Protein 8CHX (pdb70)

Solvent-accessible surface area: 19238 Å² total; per-residue (Å²): 68,55,184,41,34,66,75,20,0,7,115,24,0,55,107,20,118,0,3,21,6,45,3,43,24,39,14,27,17,79,126,16,72,28,100,68,30,4,48,7,91,1,14,0,1,20,86,39,35,0,52,5,44,18,70,60,83,70,95,24,14,23,1,2,47,27,106,13,0,24,62,32,27,33,185,97,84,61,0,16,15,42,125,12,167,87,5,45,111,84,4,33,20,5,2,0,0,56,47,112,41,65,36,0,117,66,14,109,11,74,19,155,52,58,51,0,25,0,48,23,106,50,170,123,40,161,68,12,82,1,31,0,31,0,21,125,175,2,38,3,62,9,2,56,22,6,74,150,100,30,54,45,22,32,15,81,15,45,175,52,116,62,113,96,13,102,56,72,53,1,80,36,157,61,58,214,73,18,125,83,55,80,100,101,166,89,51,56,66,36,0,6,114,27,1,58,101,18,119,0,4,24,8,57,5,15,26,10,12,13,13,61,148,32,135,47,91,55,54,6,15,7,88,2,18,0,1,22,89,38,38,0,47,4,55,19,91,52,83,83,106,21,16,29,2,1,48,35,103,17,0,25,55,45,16,44,176,91,102,43,0,14,16,42,111,15,145,51,4,68,129,93,7,34,21,6,2,0,0,54,43,115,36,68,42,0,109,57,7,120,8,99,59,129,47,51,49,0,30,0,50,23,83,49,167,133,26,132,67,10,96,6,29,0,25,0,21,130,176,4,48,2,78,7,0,44,19,12,76,108,101,35,56,40,21,23,11,61,15,43,144,47,115,63,111,97,11,101,58,71,57,1,77,36,159,68,54,199,68,33,128,77,59,68,89,96,172

Foldseek 3Di:
DQVCFLALVLQLLVLFQWKKFKKKKFKADLVGDTDFIWIDMKTEGAQQWIWTATDPPAGWIWTDLQAWIWTAHVVLLAIEIEGSVCVVVVPVVNVSRHRHSVVLVQFDWGDDAQKIKTAGPDPPDPFGIKIWGAHSSNRTAWIWGADPSGIIIIMGTHPMDRHHDDSVVRPDDRDPPGHYHYPHD/DQLQLLQQLLQLFQWKKWKKKKFKADLVRHTPDIFIGIKTEGAQLWIWTATDPDQGWIWTALQAWTWIGGVVQQEIEIAGSVCVCVPDVPNVSRHRHSVVLVQFDWDDDAQKIKTAGPDPPDQAFIKIWGAHSSNRTAKIKGAGPSGIMMIMGTDPMDRHHDDSVVRPDDRDPRGYYHYPHD

B-factor: mean 26.8, std 10.86, range [9.49, 78.48]

Nearest PDB structures (foldseek):
  8chx-assembly1_B  TM=1.006E+00  e=3.433E-41  Vibrio cholerae
  2zpd-assembly1_A  TM=9.110E-01  e=4.469E-23  Escherichia coli K-12
  7z6x-assembly1_A  TM=9.194E-01  e=4.039E-22  Escherichia coli K-12
  3ksn-assembly1_A  TM=9.260E-01  e=9.630E-22  Escherichia coli K-12
  7arm-assembly1_A  TM=8.636E-01  e=1.130E-18  Escherichia coli K-12

Structure (mmCIF, N/CA/C/O backbone):
data_8CHX
#
_entry.id   8CHX
#
_cell.length_a   46.485
_cell.length_b   91.394
_cell.length_c   48.459
_cell.angle_alpha   90.000
_cell.angle_beta   90.040
_cell.angle_gamma   90.000
#
_symmetry.space_group_name_H-M   'P 1 21 1'
#
loop_
_entity.id
_entity.type
_entity.pdbx_description
1 polymer 'Outer-membrane lipoprotein carrier protein'
2 non-polymer 'ZINC ION'
3 water water
#
loop_
_atom_site.group_PDB
_atom_site.id
_atom_site.type_symbol
_atom_site.label_atom_id
_atom_site.label_alt_id
_atom_site.label_comp_id
_atom_site.label_asym_id
_atom_site.label_entity_id
_atom_site.label_seq_id
_atom_site.pdbx_PDB_ins_code
_atom_site.Cartn_x
_atom_site.Cartn_y
_atom_site.Cartn_z
_atom_site.occupancy
_atom_site.B_iso_or_equiv
_atom_site.auth_seq_id
_atom_site.auth_comp_id
_atom_site.auth_asym_id
_atom_site.auth_atom_id
_atom_site.pdbx_PDB_model_num
ATOM 1 N N . GLY A 1 25 ? -0.46700 -1.05200 17.02600 1.000 41.21000 -2 GLY A N 1
ATOM 2 C CA . GLY A 1 25 ? 0.49300 -1.39200 15.98900 1.000 32.03000 -2 GLY A CA 1
ATOM 3 C C . GLY A 1 25 ? 1.69100 -0.47400 16.02200 1.000 27.32000 -2 GLY A C 1
ATOM 4 O O . GLY A 1 25 ? 2.76200 -0.85700 16.48900 1.000 28.72000 -2 GLY A O 1
ATOM 5 N N . ALA A 1 26 ? 1.49700 0.76100 15.55200 1.000 25.59000 -1 ALA A N 1
ATOM 6 C CA . ALA A 1 26 ? 2.59800 1.70500 15.41600 1.000 28.08000 -1 ALA A CA 1
ATOM 7 C C . ALA A 1 26 ? 3.10800 2.23800 16.75200 1.000 29.40000 -1 ALA A C 1
ATOM 8 O O . ALA A 1 26 ? 4.17300 2.86500 16.77700 1.000 28.42000 -1 ALA A O 1
ATOM 10 N N . MET A 1 27 ? 2.37200 2.03000 17.84800 1.000 23.81000 0 MET A N 1
ATOM 11 C CA . MET A 1 27 ? 2.83000 2.44100 19.17100 1.000 30.37000 0 MET A CA 1
ATOM 12 C C . MET A 1 27 ? 3.78900 1.44400 19.80300 1.000 29.31000 0 MET A C 1
ATOM 13 O O . MET A 1 27 ? 4.31100 1.71300 20.88800 1.000 27.63000 0 MET A O 1
ATOM 18 N N . ALA A 1 28 ? 4.02700 0.30500 19.16200 1.000 25.63000 17 ALA A N 1
ATOM 19 C CA . ALA A 1 28 ? 5.00500 -0.67500 19.63300 1.000 24.29000 17 ALA A CA 1
ATOM 20 C C . ALA A 1 28 ? 5.71300 -1.23800 18.41500 1.000 21.10000 17 ALA A C 1
ATOM 21 O O . ALA A 1 28 ? 5.50100 -2.39500 18.03100 1.000 23.32000 17 ALA A O 1
ATOM 23 N N . PRO A 1 29 ? 6.54700 -0.42200 17.75400 1.000 19.10000 18 PRO A N 1
ATOM 24 C CA . PRO A 1 29 ? 7.08300 -0.84600 16.44600 1.000 21.32000 18 PRO A CA 1
ATOM 25 C C . PRO A 1 29 ? 7.92900 -2.10700 16.50700 1.000 19.50000 18 PRO A C 1
ATOM 26 O O . PRO A 1 29 ? 7.73300 -3.01300 15.68800 1.000 20.12000 18 PRO A O 1
ATOM 30 N N . LYS A 1 30 ? 8.86800 -2.20200 17.45000 1.000 18.98000 19 LYS A N 1
ATOM 31 C CA . LYS A 1 30 ? 9.73600 -3.37700 17.46100 1.000 22.79000 19 LYS A CA 1
ATOM 32 C C . LYS A 1 30 ? 8.95800 -4.62500 17.84500 1.000 19.69000 19 LYS A C 1
ATOM 33 O O . LYS A 1 30 ? 9.21100 -5.70500 17.30100 1.000 17.49000 19 LYS A O 1
ATOM 39 N N . ASP A 1 31 ? 8.01300 -4.50200 18.78900 1.000 19.32000 20 ASP A N 1
ATOM 40 C CA . ASP A 1 31 ? 7.19600 -5.65000 19.17300 1.000 18.49000 20 ASP A CA 1
ATOM 41 C C . ASP A 1 31 ? 6.34400 -6.12800 18.00800 1.000 20.12000 20 ASP A C 1
ATOM 42 O O . ASP A 1 31 ? 6.24600 -7.33100 17.75200 1.000 22.36000 20 ASP A O 1
ATOM 47 N N . THR A 1 32 ? 5.72600 -5.19400 17.28500 1.000 17.54000 21 THR A N 1
ATOM 48 C CA . THR A 1 32 ? 4.93300 -5.56600 16.12300 1.000 16.04000 21 THR A CA 1
ATOM 49 C C . THR A 1 32 ? 5.80300 -6.17000 15.02400 1.000 17.29000 21 THR A C 1
ATOM 50 O O . THR A 1 32 ? 5.43000 -7.18100 14.41800 1.000 22.37000 21 THR A O 1
ATOM 54 N N . LEU A 1 33 ? 6.95500 -5.55800 14.73800 1.000 15.60000 22 LEU A N 1
ATOM 55 C CA . LEU A 1 33 ? 7.83500 -6.12400 13.70900 1.000 15.55000 22 LEU A CA 1
ATOM 56 C C . LEU A 1 33 ? 8.29400 -7.52000 14.10600 1.000 20.01000 22 LEU A C 1
ATOM 57 O O . LEU A 1 33 ? 8.33000 -8.43500 13.27500 1.000 18.43000 22 LEU A O 1
ATOM 62 N N . SER A 1 34 ? 8.61700 -7.70300 15.38400 1.000 17.76000 23 SER A N 1
ATOM 63 C CA . SER A 1 34 ? 9.02800 -9.01100 15.88100 1.000 20.56000 23 SER A CA 1
ATOM 64 C C . SER A 1 34 ? 7.88900 -10.01900 15.80800 1.000 23.67000 23 SER A C 1
ATOM 65 O O . SER A 1 34 ? 8.08900 -11.16100 15.37300 1.000 22.26000 23 SER A O 1
ATOM 68 N N . GLU A 1 35 ? 6.68500 -9.61800 16.24400 1.000 20.67000 24 GLU A N 1
ATOM 69 C CA . GLU A 1 35 ? 5.55500 -10.54300 16.25300 1.000 21.02000 24 GLU A CA 1
ATOM 70 C C . GLU A 1 35 ? 5.19600 -11.00700 14.84300 1.000 25.89000 24 GLU A C 1
ATOM 71 O O . GLU A 1 35 ? 4.80100 -12.16600 14.63400 1.000 20.30000 24 GLU A O 1
ATOM 77 N N . ARG A 1 36 ? 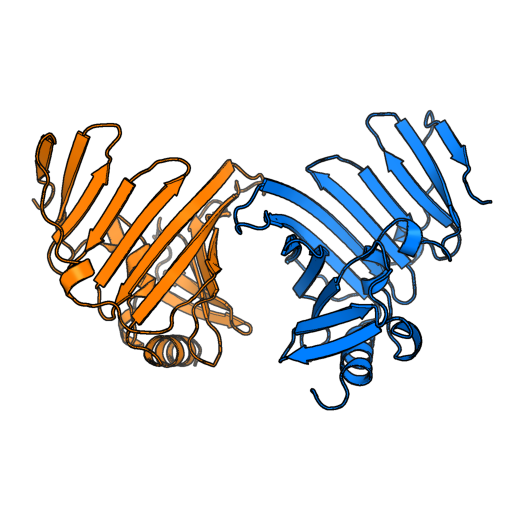5.34400 -10.12300 13.86100 1.000 21.94000 25 ARG A N 1
ATOM 78 C CA . ARG A 1 36 ? 5.00900 -10.48100 12.48700 1.000 23.87000 25 ARG A CA 1
ATOM 79 C C . ARG A 1 36 ? 6.04200 -11.44000 11.90400 1.000 23.11000 25 ARG A C 1
ATOM 80 O O . ARG A 1 36 ? 5.68400 -12.39200 11.19500 1.000 17.74000 25 ARG A O 1
ATOM 88 N N . LEU A 1 37 ? 7.32700 -11.22100 12.21000 1.000 19.02000 26 LEU A N 1
ATOM 89 C CA . LEU A 1 37 ? 8.35600 -12.13900 11.72700 1.000 17.68000 26 LEU A CA 1
ATOM 90 C C . LEU A 1 37 ? 8.21200 -13.51200 12.36900 1.000 20.42000 26 LEU A C 1
ATOM 91 O O . LEU A 1 37 ? 8.45700 -14.53200 11.71400 1.000 24.81000 26 LEU A O 1
ATOM 96 N N . ALA A 1 38 ? 7.76600 -13.55100 13.62500 1.000 23.61000 27 ALA A N 1
ATOM 97 C CA . ALA A 1 38 ? 7.54800 -14.79000 14.35300 1.000 24.46000 27 ALA A CA 1
ATOM 98 C C . ALA A 1 38 ? 6.33100 -15.56400 13.86800 1.000 28.85000 27 ALA A C 1
ATOM 99 O O . ALA A 1 38 ? 6.14000 -16.70600 14.30100 1.000 27.27000 27 ALA A O 1
ATOM 101 N N . MET A 1 39 ? 5.50200 -14.98900 12.99500 1.000 21.57000 28 MET A N 1
ATOM 102 C CA . MET A 1 39 ? 4.28700 -15.69800 12.60800 1.000 21.64000 28 MET A CA 1
ATOM 103 C C . MET A 1 39 ? 4.58200 -16.95900 11.80000 1.000 25.73000 28 MET A C 1
ATOM 104 O O . MET A 1 39 ? 3.80900 -17.92400 11.86500 1.000 28.83000 28 MET A O 1
ATOM 109 N N . SER A 1 40 ? 5.67500 -16.98100 11.04300 1.000 21.64000 29 SER A N 1
ATOM 110 C CA . SER A 1 40 ? 6.09000 -18.17500 10.31500 1.000 18.26000 29 SER A CA 1
ATOM 111 C C . SER A 1 40 ? 7.53700 -18.47200 10.68600 1.000 19.04000 29 SER A C 1
ATOM 112 O O . SER A 1 40 ? 8.34600 -17.55100 10.84000 1.000 22.81000 29 SER A O 1
ATOM 115 N N . GLU A 1 41 ? 7.86500 -19.75800 10.83900 1.000 12.05000 30 GLU A N 1
ATOM 116 C CA . GLU A 1 41 ? 9.23700 -20.13000 11.13800 1.000 14.37000 30 GLU A CA 1
ATOM 117 C C . GLU A 1 41 ? 10.15400 -19.98800 9.91900 1.000 12.26000 30 GLU A C 1
ATOM 118 O O . GLU A 1 41 ? 11.37200 -20.11700 10.06300 1.000 17.12000 30 GLU A O 1
ATOM 124 N N . GLY A 1 42 ? 9.61200 -19.70300 8.74700 1.000 14.08000 31 GLY A N 1
ATOM 125 C CA . GLY A 1 42 ? 10.45800 -19.41900 7.59700 1.000 17.49000 31 GLY A CA 1
ATOM 126 C C . GLY A 1 42 ? 9.63900 -19.25000 6.33000 1.000 15.52000 31 GLY A C 1
ATOM 127 O O . GLY A 1 42 ? 8.40500 -19.24700 6.35700 1.000 14.43000 31 GLY A O 1
ATOM 128 N N . PHE A 1 43 ? 10.35400 -19.08500 5.21600 1.000 12.40000 32 PHE A N 1
ATOM 129 C CA . PHE A 1 43 ? 9.71100 -18.98800 3.91500 1.000 15.19000 32 PHE A CA 1
ATOM 130 C C . PHE A 1 43 ? 10.77000 -19.18000 2.83200 1.000 18.28000 32 PHE A C 1
ATOM 131 O O . PHE A 1 43 ? 11.97400 -19.19600 3.10400 1.000 12.18000 32 PHE A O 1
ATOM 139 N N . SER A 1 44 ? 10.28300 -19.36200 1.60100 1.000 17.02000 33 SER A N 1
ATOM 140 C CA . SER A 1 44 ? 11.07100 -19.44400 0.37500 1.000 18.68000 33 SER A CA 1
ATOM 141 C C . SER A 1 44 ? 10.38600 -18.56800 -0.65600 1.000 21.08000 33 SER A C 1
ATOM 142 O O . SER A 1 44 ? 9.15800 -18.45300 -0.65900 1.000 19.56000 33 SER A O 1
ATOM 145 N N . ALA A 1 45 ? 11.17100 -17.95300 -1.53800 1.000 17.12000 34 ALA A N 1
ATOM 146 C CA . ALA A 1 45 ? 10.56700 -17.02500 -2.48700 1.000 15.81000 34 ALA A CA 1
ATOM 147 C C . ALA A 1 45 ? 11.57900 -16.70600 -3.57300 1.000 18.07000 34 ALA A C 1
ATOM 148 O O . ALA A 1 45 ? 12.78500 -16.89500 -3.39700 1.000 20.72000 34 ALA A O 1
ATOM 150 N N . THR A 1 46 ? 11.06800 -16.24200 -4.70300 1.000 18.65000 35 THR A N 1
ATOM 151 C CA . THR A 1 46 ? 11.91100 -15.56600 -5.67000 1.000 17.25000 35 THR A CA 1
ATOM 152 C C . THR A 1 46 ? 12.00700 -14.08900 -5.29300 1.000 17.12000 35 THR A C 1
ATOM 153 O O . THR A 1 46 ? 11.16200 -13.55500 -4.56300 1.000 15.50000 35 THR A O 1
ATOM 157 N N . PHE A 1 47 ? 13.07300 -13.43900 -5.74800 1.000 12.37000 36 PHE A N 1
ATOM 158 C CA . PHE A 1 47 ? 13.22300 -12.01300 -5.46100 1.000 16.66000 36 PHE A CA 1
ATOM 159 C C . PHE A 1 47 ? 13.71300 -11.28500 -6.69400 1.000 15.42000 36 PHE A C 1
ATOM 160 O O . PHE A 1 47 ? 14.46100 -11.83600 -7.51200 1.000 17.02000 36 PHE A O 1
ATOM 168 N N . ASN A 1 48 ? 13.30200 -10.02200 -6.82000 1.000 14.47000 37 ASN A N 1
ATOM 169 C CA . ASN A 1 48 ? 13.85300 -9.15100 -7.84700 1.000 19.34000 37 ASN A CA 1
ATOM 170 C C . ASN A 1 48 ? 14.38200 -7.90600 -7.16100 1.000 21.77000 37 ASN A C 1
ATOM 171 O O . ASN A 1 48 ? 13.80600 -7.44700 -6.16500 1.000 15.17000 37 ASN A O 1
ATOM 176 N N . GLN A 1 49 ? 15.48200 -7.37600 -7.69300 1.000 11.79000 38 GLN A N 1
ATOM 177 C CA . GLN A 1 49 ? 16.18300 -6.24200 -7.11600 1.000 17.21000 38 GLN A CA 1
ATOM 178 C C . GLN A 1 49 ? 16.20200 -5.08200 -8.09700 1.000 18.51000 38 GLN A C 1
ATOM 179 O O . GLN A 1 49 ? 16.43400 -5.26300 -9.29800 1.000 20.35000 38 GLN A O 1
ATOM 185 N N . GLN A 1 50 ? 15.97400 -3.88800 -7.57300 1.000 16.68000 39 GLN A N 1
ATOM 186 C CA . GLN A 1 50 ? 16.22500 -2.65200 -8.29400 1.000 15.52000 39 GLN A CA 1
ATOM 187 C C . GLN A 1 50 ? 17.05500 -1.76200 -7.39700 1.000 16.46000 39 GLN A C 1
ATOM 188 O O . GLN A 1 50 ? 16.70200 -1.56200 -6.22800 1.000 17.19000 39 GLN A O 1
ATOM 194 N N . VAL A 1 51 ? 18.13400 -1.21100 -7.93700 1.000 14.90000 40 VAL A N 1
ATOM 195 C CA . VAL A 1 51 ? 18.86500 -0.13000 -7.27400 1.000 17.79000 40 VAL A CA 1
ATOM 196 C C . VAL A 1 51 ? 18.46000 1.19500 -7.90900 1.000 19.71000 40 VAL A C 1
ATOM 197 O O . VAL A 1 51 ? 18.50700 1.34100 -9.13400 1.000 13.27000 40 VAL A O 1
ATOM 201 N N . LEU A 1 52 ? 18.04100 2.14800 -7.07500 1.000 17.11000 41 LEU A N 1
ATOM 202 C CA . LEU A 1 52 ? 17.66700 3.48800 -7.51300 1.000 17.49000 41 LEU A CA 1
ATOM 203 C C . LEU A 1 52 ? 18.76100 4.46800 -7.12800 1.000 22.44000 41 LEU A C 1
ATOM 204 O O . LEU A 1 52 ? 19.22000 4.46100 -5.98300 1.000 20.59000 41 LEU A O 1
ATOM 209 N N . SER A 1 53 ? 19.14800 5.32800 -8.06800 1.000 19.25000 42 SER A N 1
ATOM 210 C CA . SER A 1 53 ? 20.09400 6.40900 -7.82000 1.000 22.00000 42 SER A CA 1
ATOM 211 C C . SER A 1 53 ? 19.51200 7.43200 -6.84500 1.000 20.94000 42 SER A C 1
ATOM 212 O O . SER A 1 53 ? 18.30100 7.43300 -6.60200 1.000 19.05000 42 SER A O 1
ATOM 215 N N . PRO A 1 54 ? 20.32400 8.34000 -6.29800 1.000 22.26000 43 PRO A N 1
ATOM 216 C CA . PRO A 1 54 ? 19.75300 9.43200 -5.48800 1.000 31.49000 43 PRO A CA 1
ATOM 217 C C . PRO A 1 54 ? 18.74100 10.29100 -6.23300 1.000 17.80000 43 PRO A C 1
ATOM 218 O O . PRO A 1 54 ? 17.92400 10.94800 -5.58600 1.000 24.67000 43 PRO A O 1
ATOM 222 N N . GLU A 1 55 ? 18.77000 10.31700 -7.56800 1.000 21.10000 44 GLU A N 1
ATOM 223 C CA . GLU A 1 55 ? 17.76600 11.04500 -8.34000 1.000 23.18000 44 GLU A CA 1
ATOM 224 C C . GLU A 1 55 ? 16.58100 10.16800 -8.73200 1.000 26.57000 44 GLU A C 1
ATOM 225 O O . GLU A 1 55 ? 15.66300 10.65000 -9.40700 1.000 24.60000 44 GLU A O 1
ATOM 231 N N . GLY A 1 56 ? 16.56400 8.90300 -8.30200 1.000 19.23000 45 GLY A N 1
ATOM 232 C CA . GLY A 1 56 ? 15.37800 8.07700 -8.37400 1.000 23.64000 45 GLY A CA 1
ATOM 233 C C . GLY A 1 56 ? 15.21700 7.23900 -9.62200 1.000 15.49000 45 GLY A C 1
ATOM 234 O O . GLY A 1 56 ? 14.11000 6.76100 -9.88400 1.000 16.69000 45 GLY A O 1
ATOM 235 N N . LYS A 1 57 ? 16.26600 7.05900 -10.41200 1.000 16.25000 46 LYS A N 1
ATOM 236 C CA . LYS A 1 57 ? 16.17300 6.26300 -11.62000 1.000 13.98000 46 LYS A CA 1
ATOM 237 C C . LYS A 1 57 ? 16.81200 4.90300 -11.36800 1.000 14.20000 46 LYS A C 1
ATOM 238 O O . LYS A 1 57 ? 17.67300 4.75900 -10.50100 1.000 16.74000 46 LYS A O 1
ATOM 244 N N . VAL A 1 58 ? 16.36700 3.90100 -12.11700 1.000 16.43000 47 VAL A N 1
ATOM 245 C CA . VAL A 1 58 ? 16.91600 2.56000 -11.95900 1.000 14.90000 47 VAL A CA 1
ATOM 246 C C . VAL A 1 58 ? 18.29600 2.50400 -12.60500 1.000 17.02000 47 VAL A C 1
ATOM 247 O O . VAL A 1 58 ? 18.45600 2.84000 -13.78300 1.000 18.79000 47 VAL A O 1
ATOM 251 N N . ILE A 1 59 ? 19.30200 2.08900 -11.83400 1.000 17.92000 48 ILE A N 1
ATOM 252 C CA . ILE A 1 59 ? 20.66500 1.96600 -12.34000 1.000 20.76000 48 ILE A CA 1
ATOM 253 C C . ILE A 1 59 ? 21.17100 0.53400 -12.34600 1.000 25.76000 48 ILE A C 1
ATOM 254 O O . ILE A 1 59 ? 22.25700 0.28500 -12.88500 1.000 20.04000 48 ILE A O 1
ATOM 259 N N . LEU A 1 60 ? 20.44200 -0.41100 -11.76000 1.000 17.87000 49 LEU A N 1
ATOM 260 C CA . LEU A 1 60 ? 20.87000 -1.80300 -11.71100 1.000 17.20000 49 LEU A CA 1
ATOM 261 C C . LEU A 1 60 ? 19.64600 -2.65500 -11.41200 1.000 15.80000 49 LEU A C 1
ATOM 262 O O . LEU A 1 60 ? 18.76100 -2.23100 -10.66800 1.000 17.11000 49 LEU A O 1
ATOM 267 N N . THR A 1 61 ? 19.59900 -3.85600 -11.99800 1.000 12.98000 50 THR A N 1
ATOM 268 C CA . THR A 1 61 ? 18.58000 -4.84600 -11.67300 1.000 13.07000 50 THR A CA 1
ATOM 269 C C . THR A 1 61 ? 19.25300 -6.17000 -11.34100 1.000 16.47000 50 THR A C 1
ATOM 270 O O . THR A 1 61 ? 20.41600 -6.40400 -11.67900 1.000 19.39000 50 THR A O 1
ATOM 274 N N . GLY A 1 62 ? 18.50100 -7.03400 -10.67100 1.000 20.10000 51 GLY A N 1
ATOM 275 C CA . GLY A 1 62 ? 18.96300 -8.36700 -10.33200 1.000 20.57000 51 GLY A CA 1
ATOM 276 C C . GLY A 1 62 ? 17.80500 -9.26900 -9.95800 1.000 17.64000 51 GLY A C 1
ATOM 277 O O . GLY A 1 62 ? 16.65600 -8.83900 -9.84100 1.000 16.30000 51 GLY A O 1
ATOM 278 N N . ASN A 1 63 ? 18.12000 -10.54900 -9.77800 1.000 13.78000 52 ASN A N 1
ATOM 279 C CA . ASN A 1 63 ? 17.10500 -11.49600 -9.35100 1.000 14.21000 52 ASN A CA 1
ATOM 280 C C . ASN A 1 63 ? 17.79600 -12.68900 -8.71700 1.000 14.62000 52 ASN A C 1
ATOM 281 O O . ASN A 1 63 ? 19.01200 -12.88100 -8.84800 1.000 15.31000 52 ASN A O 1
ATOM 286 N N . GLY A 1 64 ? 16.99900 -13.47900 -8.02300 1.000 18.78000 53 GLY A N 1
ATOM 287 C CA . GLY A 1 64 ? 17.45100 -14.75100 -7.49400 1.000 19.33000 53 GLY A CA 1
ATOM 288 C C . GLY A 1 64 ? 16.37500 -15.39800 -6.64600 1.000 15.07000 53 GLY A C 1
ATOM 289 O O . GLY A 1 64 ? 15.18100 -15.20400 -6.89000 1.000 17.90000 53 GLY A O 1
ATOM 290 N N . LYS A 1 65 ? 16.77700 -16.18600 -5.65900 1.000 17.85000 54 LYS A N 1
ATOM 291 C CA . LYS A 1 65 ? 15.81400 -16.85500 -4.79700 1.000 17.62000 54 LYS A CA 1
ATOM 292 C C . LYS A 1 65 ? 16.40600 -16.93900 -3.40300 1.000 18.36000 54 LYS A C 1
ATOM 293 O O . LYS A 1 65 ? 17.63000 -16.87700 -3.23000 1.000 15.77000 54 LYS A O 1
ATOM 299 N N . VAL A 1 66 ? 15.51900 -17.09000 -2.41300 1.000 16.32000 55 VAL A N 1
ATOM 300 C CA . VAL A 1 66 ? 15.89500 -17.09500 -1.00100 1.000 16.81000 55 VAL A CA 1
ATOM 301 C C . VAL A 1 66 ? 15.12000 -18.18900 -0.26200 1.000 18.75000 55 VAL A C 1
ATOM 302 O O . VAL A 1 66 ? 13.94900 -18.46200 -0.56400 1.000 15.44000 55 VAL A O 1
ATOM 306 N N . ASP A 1 67 ? 15.80900 -18.83800 0.67600 1.000 11.89000 56 ASP A N 1
ATOM 307 C CA . ASP A 1 67 ? 15.21800 -19.67100 1.72500 1.000 19.99000 56 ASP A CA 1
ATOM 308 C C . ASP A 1 67 ? 15.62700 -19.09900 3.07600 1.000 18.22000 56 ASP A C 1
ATOM 309 O O . ASP A 1 67 ? 16.80300 -18.79500 3.28100 1.000 16.59000 56 ASP A O 1
ATOM 314 N N . ILE A 1 68 ? 14.67400 -18.97200 4.00400 1.000 14.70000 57 ILE A N 1
ATOM 315 C CA . ILE A 1 68 ? 14.95200 -18.40900 5.32000 1.000 17.46000 57 ILE A CA 1
ATOM 316 C C . ILE A 1 68 ? 14.28100 -19.28800 6.36600 1.000 13.45000 57 ILE A C 1
ATOM 317 O O . ILE A 1 68 ? 13.12400 -19.68500 6.20200 1.000 11.34000 57 ILE A O 1
ATOM 322 N N . ALA A 1 69 ? 15.02300 -19.62300 7.41300 1.000 13.28000 58 ALA A N 1
ATOM 323 C CA . ALA A 1 69 ? 14.47200 -20.32600 8.56500 1.000 19.92000 58 ALA A CA 1
ATOM 324 C C . ALA A 1 69 ? 14.88400 -19.58800 9.83300 1.000 17.35000 58 ALA A C 1
ATOM 325 O O . ALA A 1 69 ? 16.05800 -19.26100 10.00600 1.000 22.19000 58 ALA A O 1
ATOM 327 N N . ARG A 1 70 ? 13.92700 -19.35600 10.72700 1.000 21.42000 59 ARG A N 1
ATOM 328 C CA . ARG A 1 70 ? 14.15400 -18.49700 11.87500 1.000 23.61000 59 ARG A CA 1
ATOM 329 C C . ARG A 1 70 ? 14.32400 -19.32500 13.13300 1.000 28.19000 59 ARG A C 1
ATOM 330 O O . ARG A 1 70 ? 13.49700 -20.20900 13.40900 1.000 21.40000 59 ARG A O 1
ATOM 338 N N . PRO A 1 71 ? 15.36500 -19.04800 13.93400 1.000 24.04000 60 PRO A N 1
ATOM 339 C CA . PRO A 1 71 ? 16.26500 -17.91600 13.67800 1.000 24.30000 60 PRO A CA 1
ATOM 340 C C . PRO A 1 71 ? 17.53400 -18.26500 12.88700 1.000 24.26000 60 PRO A C 1
ATOM 341 O O . PRO A 1 71 ? 17.93000 -19.42300 12.85800 1.000 26.00000 60 PRO A O 1
ATOM 345 N N . SER A 1 72 ? 18.13200 -17.26400 12.23800 1.000 22.11000 61 SER A N 1
ATOM 346 C CA . SER A 1 72 ? 19.52800 -17.19400 11.80500 1.000 21.13000 61 SER A CA 1
ATOM 347 C C . SER A 1 72 ? 19.85400 -17.92100 10.49200 1.000 21.81000 61 SER A C 1
ATOM 348 O O . SER A 1 72 ? 20.92600 -17.66800 9.92500 1.000 19.60000 61 SER A O 1
ATOM 351 N N . LEU A 1 73 ? 18.98200 -18.78100 9.97000 1.000 22.57000 62 LEU A N 1
ATOM 352 C CA . LEU A 1 73 ? 19.30300 -19.57900 8.78900 1.000 19.90000 62 LEU A CA 1
ATOM 353 C C . LEU A 1 73 ? 18.86100 -18.86500 7.51700 1.000 14.98000 62 LEU A C 1
ATOM 354 O O . LEU A 1 73 ? 17.69700 -18.48500 7.39500 1.000 18.26000 62 LEU A O 1
ATOM 359 N N . PHE A 1 74 ? 19.77900 -18.70600 6.55900 1.000 15.43000 63 PHE A N 1
ATOM 360 C CA . PHE A 1 74 ? 19.38900 -18.12300 5.28400 1.000 16.80000 63 PHE A CA 1
ATOM 361 C C . PHE A 1 74 ? 20.25400 -18.66800 4.16000 1.000 17.78000 63 PHE A C 1
ATOM 362 O O . PHE A 1 74 ? 21.40600 -19.06300 4.36200 1.000 14.06000 63 PHE A O 1
ATOM 370 N N . ARG A 1 75 ? 19.65800 -18.69300 2.97000 1.000 17.83000 64 ARG A N 1
ATOM 371 C CA . ARG A 1 75 ? 20.32800 -19.09100 1.73400 1.000 12.24000 64 ARG A CA 1
ATOM 372 C C . ARG A 1 75 ? 19.86400 -18.10800 0.66100 1.000 18.63000 64 ARG A C 1
ATOM 373 O O . ARG A 1 75 ? 18.71400 -18.16700 0.21700 1.000 20.39000 64 ARG A O 1
ATOM 381 N N . TRP A 1 76 ? 20.74800 -17.19200 0.27400 1.000 13.60000 65 TRP A N 1
ATOM 382 C CA . TRP A 1 76 ? 20.44800 -16.12200 -0.66700 1.000 13.20000 65 TRP A CA 1
ATOM 383 C C . TRP A 1 76 ? 21.19900 -16.42200 -1.96200 1.000 9.49000 65 TRP A C 1
ATOM 384 O O . TRP A 1 76 ? 22.41400 -16.25100 -2.02900 1.000 14.32000 65 TRP A O 1
ATOM 395 N N . GLU A 1 77 ? 20.48900 -16.89300 -2.97300 1.000 15.50000 66 GLU A N 1
ATOM 396 C CA . GLU A 1 77 ? 21.09900 -17.32100 -4.22500 1.000 20.40000 66 GLU A CA 1
ATOM 397 C C . GLU A 1 77 ? 20.82600 -16.24600 -5.26300 1.000 20.82000 66 GLU A C 1
ATOM 398 O O . GLU A 1 77 ? 19.66600 -15.98900 -5.59800 1.000 18.16000 66 GLU A O 1
ATOM 404 N N . THR A 1 78 ? 21.88300 -15.60400 -5.74300 1.000 15.23000 67 THR A N 1
ATOM 405 C CA . THR A 1 78 ? 21.76500 -14.49800 -6.68600 1.000 17.18000 67 THR A CA 1
ATOM 406 C C . THR A 1 78 ? 22.08000 -14.99600 -8.09200 1.000 21.79000 67 THR A C 1
ATOM 407 O O . THR A 1 78 ? 23.07400 -15.70300 -8.29300 1.000 16.31000 67 THR A O 1
ATOM 411 N N . GLU A 1 79 ? 21.22300 -14.64400 -9.05700 1.000 17.33000 68 GLU A N 1
ATOM 412 C CA . GLU A 1 79 ? 21.49100 -14.92800 -10.46700 1.000 19.91000 68 GLU A CA 1
ATOM 413 C C . GLU A 1 79 ? 22.06700 -13.73300 -11.20900 1.000 25.64000 68 GLU A C 1
ATOM 414 O O . GLU A 1 79 ? 23.01100 -13.88600 -11.98900 1.000 22.41000 68 GLU A O 1
ATOM 420 N N . THR A 1 80 ? 21.47400 -12.55700 -11.02900 1.000 17.39000 69 THR A N 1
ATOM 421 C CA . THR A 1 80 ? 21.99900 -11.30900 -11.55600 1.000 21.41000 69 THR A CA 1
ATOM 422 C C . THR A 1 80 ? 21.97600 -10.26900 -10.44700 1.000 21.42000 69 THR A C 1
ATOM 423 O O . THR A 1 80 ? 21.17300 -10.38000 -9.50500 1.000 16.82000 69 THR A O 1
ATOM 427 N N . PRO A 1 81 ? 22.85900 -9.25200 -10.51000 1.000 24.06000 70 PRO A N 1
ATOM 428 C CA . PRO A 1 81 ? 23.86900 -8.97400 -11.55100 1.000 28.36000 70 PRO A CA 1
ATOM 429 C C . PRO A 1 81 ? 25.04100 -9.95700 -11.61700 1.000 29.54000 70 PRO A C 1
ATOM 430 O O . PRO A 1 81 ? 25.53500 -10.22100 -12.71800 1.000 29.97000 70 PRO A O 1
ATOM 434 N N . ASP A 1 82 ? 25.48200 -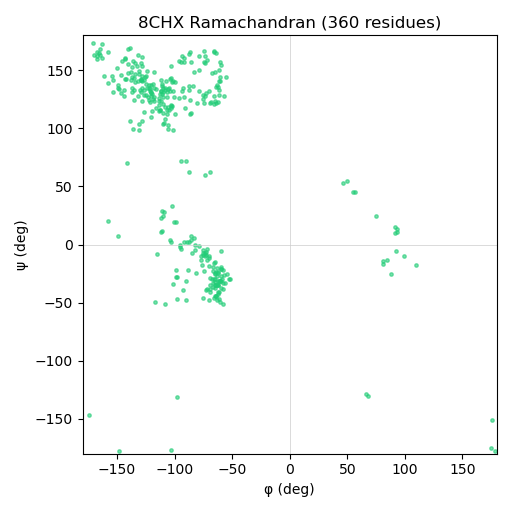10.46500 -10.46400 1.000 19.90000 71 ASP A N 1
ATOM 435 C CA . ASP A 1 82 ? 26.57700 -11.42400 -10.36800 1.000 23.74000 71 ASP A CA 1
ATOM 436 C C . ASP A 1 82 ? 26.05100 -12.71900 -9.76500 1.000 23.60000 71 ASP A C 1
ATOM 437 O O . ASP A 1 82 ? 25.51000 -12.71000 -8.65600 1.000 23.00000 71 ASP A O 1
ATOM 442 N N . GLU A 1 83 ? 26.22400 -13.82600 -10.48200 1.000 19.22000 72 GLU A N 1
ATOM 443 C CA . GLU A 1 83 ? 25.77100 -15.13200 -9.99300 1.000 20.92000 72 GLU A CA 1
ATOM 444 C C . GLU A 1 83 ? 26.63400 -15.56500 -8.81000 1.000 20.54000 72 GLU A C 1
ATOM 445 O O . GLU A 1 83 ? 27.85400 -15.69100 -8.95200 1.000 17.78000 72 GLU A O 1
ATOM 451 N N . ASN A 1 84 ? 26.01200 -15.80800 -7.64900 1.000 15.13000 73 ASN A N 1
ATOM 452 C CA . ASN A 1 84 ? 26.76800 -16.15200 -6.45200 1.000 14.23000 73 ASN A CA 1
ATOM 453 C C . ASN A 1 84 ? 25.79900 -16.61100 -5.36200 1.000 15.20000 73 ASN A C 1
ATOM 454 O O . ASN A 1 84 ? 24.59000 -16.38700 -5.44600 1.000 15.29000 73 ASN A O 1
ATOM 459 N N . LEU A 1 85 ? 26.35200 -17.28600 -4.35900 1.000 16.35000 74 LEU A N 1
ATOM 460 C CA . LEU A 1 85 ? 25.57200 -17.94300 -3.30600 1.000 13.52000 74 LEU A CA 1
ATOM 461 C C . LEU A 1 85 ? 26.07700 -17.52700 -1.93300 1.000 15.82000 74 LEU A C 1
ATOM 462 O O . LEU A 1 85 ? 27.28400 -17.50600 -1.69300 1.000 16.04000 74 LEU A O 1
ATOM 467 N N . LEU A 1 86 ? 25.13700 -17.19900 -1.04000 1.000 17.10000 75 LEU A N 1
ATOM 468 C CA . LEU A 1 86 ? 25.38000 -16.86100 0.35700 1.000 17.73000 75 LEU A CA 1
ATOM 469 C C . LEU A 1 86 ? 24.44700 -17.73500 1.17700 1.000 17.40000 75 LEU A C 1
ATOM 470 O O . LEU A 1 86 ? 23.23200 -17.71700 0.95900 1.000 16.57000 75 LEU A O 1
ATOM 475 N N . VAL A 1 87 ? 25.00100 -18.50700 2.10000 1.000 20.01000 76 VAL A N 1
ATOM 476 C CA . VAL A 1 87 ? 24.17900 -19.41900 2.88100 1.000 15.29000 76 VAL A CA 1
ATOM 477 C C . VAL A 1 87 ? 24.81400 -19.57000 4.25000 1.000 20.46000 76 VAL A C 1
ATOM 478 O O . VAL A 1 87 ? 26.03800 -19.67800 4.37200 1.000 23.88000 76 VAL A O 1
ATOM 482 N N . SER A 1 88 ? 23.97000 -19.54500 5.28200 1.000 19.73000 77 SER A N 1
ATOM 483 C CA . SER A 1 88 ? 24.41300 -19.69500 6.66000 1.000 26.25000 77 SER A CA 1
ATOM 484 C C . SER A 1 88 ? 23.62500 -20.81700 7.31300 1.000 20.24000 77 SER A C 1
ATOM 485 O O . SER A 1 88 ? 22.39700 -20.87600 7.18600 1.000 19.90000 77 SER A O 1
ATOM 488 N N . ASP A 1 89 ? 24.32500 -21.71300 8.00200 1.000 20.68000 78 ASP A N 1
ATOM 489 C CA . ASP A 1 89 ? 23.66900 -22.72900 8.82100 1.000 26.05000 78 ASP A CA 1
ATOM 490 C C . ASP A 1 89 ? 23.63300 -22.34800 10.29900 1.000 23.61000 78 ASP A C 1
ATOM 491 O O . ASP A 1 89 ? 23.46600 -23.22500 11.15200 1.000 23.68000 78 ASP A O 1
ATOM 496 N N . GLY A 1 90 ? 23.80500 -21.06900 10.61300 1.000 22.17000 79 GLY A N 1
ATOM 497 C CA . GLY A 1 90 ? 23.86800 -20.61100 11.97700 1.000 29.28000 79 GLY A CA 1
ATOM 498 C C . GLY A 1 90 ? 25.24800 -20.63500 12.60000 1.000 32.29000 79 GLY A C 1
ATOM 499 O O . GLY A 1 90 ? 25.50300 -19.86000 13.53400 1.000 32.27000 79 GLY A O 1
ATOM 500 N N . THR A 1 91 ? 26.13900 -21.50000 12.11800 1.000 29.70000 80 THR A N 1
ATOM 501 C CA . THR A 1 91 ? 27.51800 -21.59900 12.58000 1.000 33.10000 80 THR A CA 1
ATOM 502 C C . THR A 1 91 ? 28.52900 -21.07600 11.56700 1.000 33.52000 80 THR A C 1
ATOM 503 O O . THR A 1 91 ? 29.37000 -20.23400 11.90400 1.000 33.95000 80 THR A O 1
ATOM 507 N N . THR A 1 92 ? 28.46100 -21.54100 10.32000 1.0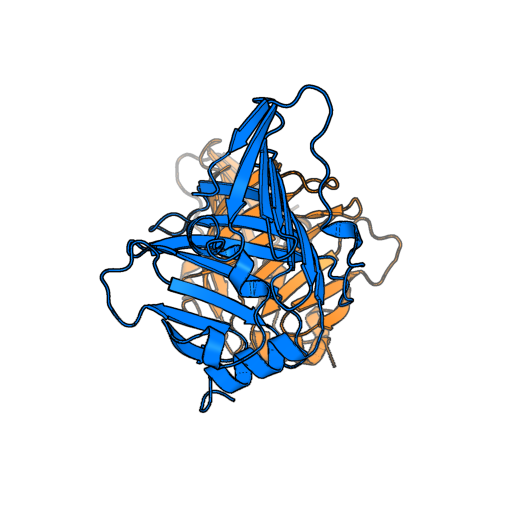00 32.09000 81 THR A N 1
ATOM 508 C CA . THR A 1 92 ? 29.31700 -21.05700 9.24500 1.000 25.95000 81 THR A CA 1
ATOM 509 C C . THR A 1 92 ? 28.49800 -20.27000 8.22600 1.000 21.89000 81 THR A C 1
ATOM 510 O O . THR A 1 92 ? 27.39700 -20.68400 7.85000 1.000 21.09000 81 THR A O 1
ATOM 514 N N . LEU A 1 93 ? 29.03700 -19.13400 7.78900 1.000 26.17000 82 LEU A N 1
ATOM 515 C CA . LEU A 1 93 ? 28.51700 -18.39200 6.64300 1.000 22.20000 82 LEU A CA 1
ATOM 516 C C . LEU A 1 93 ? 29.42500 -18.65800 5.44900 1.000 21.06000 82 LEU A C 1
ATOM 517 O O . LEU A 1 93 ? 30.60900 -18.31300 5.47700 1.000 23.65000 82 LEU A O 1
ATOM 522 N N . TRP A 1 94 ? 28.87000 -19.25800 4.40300 1.000 23.69000 83 TRP A N 1
ATOM 523 C CA . TRP A 1 94 ? 29.59800 -19.50500 3.17100 1.000 19.91000 83 TRP A CA 1
ATOM 524 C C . TRP A 1 94 ? 29.20300 -18.47500 2.12600 1.000 18.14000 83 TRP A C 1
ATOM 525 O O . TRP A 1 94 ? 28.02700 -18.12200 1.99500 1.000 18.69000 83 TRP A O 1
ATOM 536 N N . HIS A 1 95 ? 30.19300 -18.02700 1.36400 1.000 20.42000 84 HIS A N 1
ATOM 537 C CA . HIS A 1 95 ? 29.97900 -17.17400 0.20500 1.000 20.03000 84 HIS A CA 1
ATOM 538 C C . HIS A 1 95 ? 30.70600 -17.80300 -0.98000 1.000 13.31000 84 HIS A C 1
ATOM 539 O O . HIS A 1 95 ? 31.93400 -17.74900 -1.05600 1.000 23.02000 84 HIS A O 1
ATOM 546 N N . PHE A 1 96 ? 29.95000 -18.39000 -1.90000 1.000 15.02000 85 PHE A N 1
ATOM 547 C CA . PHE A 1 96 ? 30.49700 -19.10600 -3.04700 1.000 19.81000 85 PHE A CA 1
ATOM 548 C C . PHE A 1 96 ? 30.28600 -18.27700 -4.30300 1.000 20.80000 85 PHE A C 1
ATOM 549 O O . PHE A 1 96 ? 29.17300 -17.80100 -4.55600 1.000 16.24000 85 PHE A O 1
ATOM 557 N N . ASP A 1 97 ? 31.35200 -18.11700 -5.08000 1.000 24.09000 86 ASP A N 1
ATOM 558 C CA . ASP A 1 97 ? 31.30700 -17.41400 -6.35900 1.000 20.12000 86 ASP A CA 1
ATOM 559 C C . ASP A 1 97 ? 31.72800 -18.34500 -7.47900 1.000 18.44000 86 ASP A C 1
ATOM 560 O O . ASP A 1 97 ? 32.90500 -18.75100 -7.53200 1.000 21.53000 86 ASP A O 1
ATOM 565 N N . PRO A 1 98 ? 30.82800 -18.68100 -8.40800 1.000 18.15000 87 PRO A N 1
ATOM 566 C CA . PRO A 1 98 ? 31.15800 -19.68900 -9.42200 1.000 16.69000 87 PRO A CA 1
ATOM 567 C C . PRO A 1 98 ? 32.06500 -19.18800 -10.52800 1.000 20.62000 87 PRO A C 1
ATOM 568 O O . PRO A 1 98 ? 32.61700 -20.02000 -11.26700 1.000 19.41000 87 PRO A O 1
ATOM 572 N N . PHE A 1 99 ? 32.20300 -17.87400 -10.70900 1.000 17.68000 88 PHE A N 1
ATOM 573 C CA . PHE A 1 99 ? 33.09700 -17.39800 -11.76200 1.000 20.50000 88 PHE A CA 1
ATOM 574 C C . PHE A 1 99 ? 34.55500 -17.55500 -11.35500 1.000 20.00000 88 PHE A C 1
ATOM 575 O O . PHE A 1 99 ? 35.38300 -17.99700 -12.15300 1.000 32.76000 88 PHE A O 1
ATOM 583 N N . VAL A 1 100 ? 34.90600 -17.15200 -10.12900 1.000 20.24000 89 VAL A N 1
ATOM 584 C CA . VAL A 1 100 ? 36.26100 -17.40200 -9.64700 1.000 22.87000 89 VAL A CA 1
ATOM 585 C C . VAL A 1 100 ? 36.41600 -18.79000 -9.04300 1.000 26.51000 89 VAL A C 1
ATOM 586 O O . VAL A 1 100 ? 37.55000 -19.19500 -8.74200 1.000 23.59000 89 VAL A O 1
ATOM 590 N N . GLU A 1 101 ? 35.31900 -19.53600 -8.87800 1.000 19.08000 90 GLU A N 1
ATOM 591 C CA . GLU A 1 101 ? 35.32000 -20.87300 -8.26500 1.000 23.00000 90 GLU A CA 1
ATOM 592 C C . GLU A 1 101 ? 36.07100 -20.86000 -6.93200 1.000 27.14000 90 GLU A C 1
ATOM 593 O O . GLU A 1 101 ? 37.00700 -21.63200 -6.69400 1.000 27.43000 90 GLU A O 1
ATOM 599 N N . GLN A 1 102 ? 35.62000 -19.95300 -6.05600 1.000 26.56000 91 GLN A N 1
ATOM 600 C CA . GLN A 1 102 ? 36.17400 -19.74500 -4.72700 1.000 27.41000 91 GLN A CA 1
ATOM 601 C C . GLN A 1 102 ? 35.02600 -19.64500 -3.73300 1.000 26.36000 91 GLN A C 1
ATOM 602 O O . GLN A 1 102 ? 34.00200 -19.03200 -4.03800 1.000 24.88000 91 GLN A O 1
ATOM 608 N N . VAL A 1 103 ? 35.17900 -20.24800 -2.55400 1.000 30.10000 92 VAL A N 1
ATOM 609 C CA . VAL A 1 103 ? 34.23600 -20.03700 -1.45900 1.000 21.17000 92 VAL A CA 1
ATOM 610 C C . VAL A 1 103 ? 34.98500 -19.46500 -0.26400 1.000 22.49000 92 VAL A C 1
ATOM 611 O O . VAL A 1 103 ? 36.03800 -19.98200 0.12500 1.000 27.78000 92 VAL A O 1
ATOM 615 N N . THR A 1 104 ? 34.44600 -18.39300 0.31000 1.000 21.86000 93 THR A N 1
ATOM 616 C CA . THR A 1 104 ? 34.98100 -17.81100 1.53000 1.000 24.10000 93 THR A CA 1
ATOM 617 C C . THR A 1 104 ? 34.11400 -18.21000 2.71700 1.000 30.41000 93 THR A C 1
ATOM 618 O O . THR A 1 104 ? 32.88200 -18.24400 2.61700 1.000 21.02000 93 THR A O 1
ATOM 622 N N . LEU A 1 105 ? 34.77300 -18.51600 3.83500 1.000 27.02000 94 LEU A N 1
ATOM 623 C CA . LEU A 1 105 ? 34.12000 -18.98000 5.05100 1.000 26.93000 94 LEU A CA 1
ATOM 624 C C . LEU A 1 105 ? 34.20900 -17.90000 6.11700 1.000 30.62000 94 LEU A C 1
ATOM 625 O O . LEU A 1 105 ? 35.27300 -17.30800 6.32000 1.000 33.87000 94 LEU A O 1
ATOM 630 N N . TYR A 1 106 ? 33.08500 -17.65000 6.79200 1.000 27.23000 95 TYR A N 1
ATOM 631 C CA . TYR A 1 106 ? 32.97600 -16.63600 7.83000 1.000 32.27000 95 TYR A CA 1
ATOM 632 C C . TYR A 1 106 ? 32.30300 -17.23500 9.05500 1.000 31.17000 95 TYR A C 1
ATOM 633 O O . TYR A 1 106 ? 31.64000 -18.27400 8.98400 1.000 28.56000 95 TYR A O 1
ATOM 642 N N . ARG A 1 107 ? 32.45700 -16.54800 10.18500 1.000 37.38000 96 ARG A N 1
ATOM 643 C CA . ARG A 1 107 ? 31.68500 -16.87900 11.37400 1.000 31.45000 96 ARG A CA 1
ATOM 644 C C . ARG A 1 107 ? 30.25900 -16.38000 11.18800 1.000 27.56000 96 ARG A C 1
ATOM 645 O O . ARG A 1 107 ? 30.04100 -15.21900 10.83000 1.000 33.48000 96 ARG A O 1
ATOM 653 N N . ALA A 1 108 ? 29.28400 -17.26300 11.40500 1.000 32.51000 97 ALA A N 1
ATOM 654 C CA . ALA A 1 108 ? 27.89500 -16.86700 11.18700 1.000 31.23000 97 ALA A CA 1
ATOM 655 C C . ALA A 1 108 ? 27.45700 -15.78700 12.16300 1.000 31.45000 97 ALA A C 1
ATOM 656 O O . ALA A 1 108 ? 26.58000 -14.97700 11.84100 1.000 27.73000 97 ALA A O 1
ATOM 658 N N . GLU A 1 109 ? 28.03300 -15.76200 13.36100 1.000 38.77000 98 GLU A N 1
ATOM 659 C CA . GLU A 1 109 ? 27.61400 -14.72700 14.29500 1.000 48.46000 98 GLU A CA 1
ATOM 660 C C . GLU A 1 109 ? 28.11600 -13.34500 13.89200 1.000 35.07000 98 GLU A C 1
ATOM 661 O O . GLU A 1 109 ? 27.75800 -12.35700 14.53900 1.000 41.14000 98 GLU A O 1
ATOM 667 N N . GLU A 1 110 ? 28.90500 -13.25300 12.82300 1.000 33.61000 99 GLU A N 1
ATOM 668 C CA . GLU A 1 110 ? 29.27200 -11.98400 12.21000 1.000 37.90000 99 GLU A CA 1
ATOM 669 C C . GLU A 1 110 ? 28.62600 -11.82000 10.83500 1.000 35.32000 99 GLU A C 1
ATOM 670 O O . GLU A 1 110 ? 29.17500 -11.14400 9.96300 1.000 34.37000 99 GLU A O 1
ATOM 676 N N . ALA A 1 111 ? 27.45800 -12.44400 10.62900 1.000 33.60000 100 ALA A N 1
ATOM 677 C CA . ALA A 1 111 ? 26.82700 -12.41600 9.31300 1.000 25.88000 100 ALA A CA 1
ATOM 678 C C . ALA A 1 111 ? 26.46900 -10.99500 8.89600 1.000 29.29000 100 ALA A C 1
ATOM 679 O O . ALA A 1 111 ? 26.69500 -10.60800 7.74400 1.000 26.81000 100 ALA A O 1
ATOM 681 N N . LEU A 1 112 ? 25.92400 -10.19900 9.82100 1.000 24.15000 101 LEU A N 1
ATOM 682 C CA . LEU A 1 112 ? 25.51600 -8.83700 9.47900 1.000 27.58000 101 LEU A CA 1
ATOM 683 C C . LEU A 1 112 ? 26.67300 -8.03100 8.90600 1.000 27.74000 101 LEU A C 1
ATOM 684 O O . LEU A 1 112 ? 26.46800 -7.17700 8.03300 1.000 26.73000 101 LEU A O 1
ATOM 689 N N . GLU A 1 113 ? 27.89400 -8.29300 9.37600 1.000 36.76000 102 GLU A N 1
ATOM 690 C CA . GLU A 1 113 ? 29.06200 -7.61700 8.82400 1.000 33.97000 102 GLU A CA 1
ATOM 691 C C . GLU A 1 113 ? 29.18000 -7.86100 7.32800 1.000 32.89000 102 GLU A C 1
ATOM 692 O O . GLU A 1 113 ? 29.61400 -6.97800 6.58000 1.000 35.52000 102 GLU A O 1
ATOM 698 N N . GLN A 1 114 ? 28.77000 -9.04100 6.87700 1.000 30.06000 103 GLN A N 1
ATOM 699 C CA . GLN A 1 114 ? 28.89700 -9.44800 5.49100 1.000 30.58000 103 GLN A CA 1
ATOM 700 C C . GLN A 1 114 ? 27.62800 -9.24700 4.67500 1.000 26.23000 103 GLN A C 1
ATOM 701 O O . GLN A 1 114 ? 27.72100 -9.05500 3.45900 1.000 20.61000 103 GLN A O 1
ATOM 707 N N . THR A 1 115 ? 26.44400 -9.29400 5.30200 1.000 24.84000 104 THR A N 1
ATOM 708 C CA . THR A 1 115 ? 25.24100 -9.14200 4.50000 1.000 23.53000 104 THR A CA 1
ATOM 709 C C . THR A 1 115 ? 24.07900 -8.67400 5.35800 1.000 27.97000 104 THR A C 1
ATOM 710 O O . THR A 1 115 ? 23.93700 -9.13100 6.50500 1.000 20.13000 104 THR A O 1
ATOM 714 N N . PRO A 1 116 ? 23.25400 -7.74900 4.85600 1.000 24.92000 105 PRO A N 1
ATOM 715 C CA . PRO A 1 116 ? 22.07500 -7.31300 5.61300 1.000 18.61000 105 PRO A CA 1
ATOM 716 C C . PRO A 1 116 ? 20.92500 -8.30300 5.58200 1.000 21.61000 105 PRO A C 1
ATOM 717 O O . PRO A 1 116 ? 19.99100 -8.15900 6.38600 1.000 21.55000 105 PRO A O 1
ATOM 721 N N . PHE A 1 117 ? 20.96900 -9.30700 4.69500 1.000 20.26000 106 PHE A N 1
ATOM 722 C CA . PHE A 1 117 ? 19.84000 -10.21800 4.53600 1.000 24.64000 106 PHE A CA 1
ATOM 723 C C . PHE A 1 117 ? 19.56900 -11.02900 5.78600 1.000 21.39000 106 PHE A C 1
ATOM 724 O O . PHE A 1 117 ? 18.43600 -11.49200 5.96800 1.000 19.79000 106 PHE A O 1
ATOM 732 N N . VAL A 1 118 ? 20.57200 -11.21400 6.64900 1.000 15.81000 107 VAL A N 1
ATOM 733 C CA . VAL A 1 118 ? 20.35200 -11.97100 7.87000 1.000 15.93000 107 VAL A CA 1
ATOM 734 C C . VAL A 1 118 ? 19.26600 -11.33300 8.72800 1.000 13.89000 107 VAL A C 1
ATOM 735 O O . VAL A 1 118 ? 18.64500 -12.01500 9.54400 1.000 18.76000 107 VAL A O 1
ATOM 739 N N . LEU A 1 119 ? 18.98200 -10.04400 8.52100 1.000 17.85000 108 LEU A N 1
ATOM 740 C CA . LEU A 1 119 ? 17.92700 -9.38500 9.28700 1.000 25.11000 108 LEU A CA 1
ATOM 741 C C . LEU A 1 119 ? 16.55900 -10.00400 9.01900 1.000 24.30000 108 LEU A C 1
ATOM 742 O O . LEU A 1 119 ? 15.67700 -9.95400 9.88200 1.000 16.65000 108 LEU A O 1
ATOM 747 N N . LEU A 1 120 ? 16.35300 -10.60100 7.84300 1.000 22.86000 109 LEU A N 1
ATOM 748 C CA . LEU A 1 120 ? 15.04600 -11.21100 7.63000 1.000 22.48000 109 LEU A CA 1
ATOM 749 C C . LEU A 1 120 ? 14.84300 -12.49400 8.43400 1.000 22.52000 109 LEU A C 1
ATOM 750 O O . LEU A 1 120 ? 13.73600 -13.04000 8.39900 1.000 21.65000 109 LEU A O 1
ATOM 755 N N . THR A 1 121 ? 15.87000 -13.00000 9.13300 1.000 17.19000 110 THR A N 1
ATOM 756 C CA . THR A 1 121 ? 15.76800 -14.24400 9.89600 1.000 19.10000 110 THR A CA 1
ATOM 757 C C . THR A 1 121 ? 15.45000 -14.02700 11.37300 1.000 21.35000 110 THR A C 1
ATOM 758 O O . THR A 1 121 ? 15.34000 -15.01500 12.10600 1.000 17.63000 110 THR A O 1
ATOM 762 N N . ARG A 1 122 ? 15.33800 -12.77200 11.82700 1.000 15.05000 111 ARG A N 1
ATOM 763 C CA . ARG A 1 122 ? 15.11500 -12.45300 13.22700 1.000 20.00000 111 ARG A CA 1
ATOM 764 C C . ARG A 1 122 ? 13.65300 -12.64300 13.61200 1.000 14.18000 111 ARG A C 1
ATOM 765 O O . ARG A 1 122 ? 12.75700 -12.68100 12.76700 1.000 19.79000 111 ARG A O 1
ATOM 773 N N . ASN A 1 123 ? 13.39900 -12.73200 14.92500 1.000 19.86000 112 ASN A N 1
ATOM 774 C CA . ASN A 1 123 ? 11.99600 -12.87900 15.31500 1.000 21.10000 112 ASN A CA 1
ATOM 775 C C . ASN A 1 123 ? 11.70600 -12.44000 16.75400 1.000 27.25000 112 ASN A C 1
ATOM 776 O O . ASN A 1 123 ? 10.67800 -12.84600 17.28500 1.000 25.93000 112 ASN A O 1
ATOM 781 N N . LYS A 1 124 ? 12.56500 -11.62600 17.37400 1.000 27.60000 113 LYS A N 1
ATOM 782 C CA . LYS A 1 124 ? 12.32800 -11.13900 18.72800 1.000 26.90000 113 LYS A CA 1
ATOM 783 C C . LYS A 1 124 ? 12.80300 -9.69600 18.85300 1.000 23.74000 113 LYS A C 1
ATOM 784 O O . LYS A 1 124 ? 13.60700 -9.20700 18.05400 1.000 25.20000 113 LYS A O 1
ATOM 790 N N . ALA A 1 125 ? 12.29200 -9.01400 19.88500 1.000 27.78000 114 ALA A N 1
ATOM 791 C CA . ALA A 1 125 ? 12.52900 -7.57700 20.01900 1.000 27.69000 114 ALA A CA 1
ATOM 792 C C . ALA A 1 125 ? 13.99600 -7.26000 20.28900 1.000 34.36000 114 ALA A C 1
ATOM 793 O O . ALA A 1 125 ? 14.51600 -6.25200 19.78600 1.000 30.90000 114 ALA A O 1
ATOM 795 N N . SER A 1 126 ? 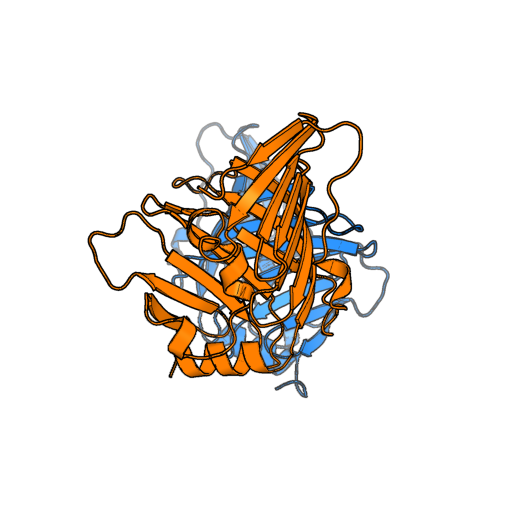14.68800 -8.10800 21.06400 1.000 22.63000 115 SER A N 1
ATOM 796 C CA . SER A 1 126 ? 16.07700 -7.80600 21.39800 1.000 28.71000 115 SER A CA 1
ATOM 797 C C . SER A 1 126 ? 16.98300 -7.82300 20.17200 1.000 28.11000 115 SER A C 1
ATOM 798 O O . SER A 1 126 ? 18.10300 -7.30400 20.24100 1.000 29.65000 115 SER A O 1
ATOM 801 N N . ASP A 1 127 ? 16.51400 -8.39100 19.05500 1.000 23.88000 116 ASP A N 1
ATOM 802 C CA . ASP A 1 127 ? 17.27400 -8.40700 17.80800 1.000 24.42000 116 ASP A CA 1
ATOM 803 C C . ASP A 1 127 ? 17.39400 -7.02800 17.16900 1.000 27.31000 116 ASP A C 1
ATOM 804 O O . ASP A 1 127 ? 18.26400 -6.82800 16.31400 1.000 23.00000 116 ASP A O 1
ATOM 809 N N . TRP A 1 128 ? 16.54200 -6.07500 17.54400 1.000 23.97000 117 TRP A N 1
ATOM 810 C CA . TRP A 1 128 ? 16.61100 -4.73200 16.98200 1.000 20.33000 117 TRP A CA 1
ATOM 811 C C . TRP A 1 128 ? 17.26300 -3.73600 17.93900 1.000 22.80000 117 TRP A C 1
ATOM 812 O O . TRP A 1 128 ? 16.93000 -2.55000 17.92700 1.000 24.21000 117 TRP A O 1
ATOM 823 N N . ASP A 1 129 ? 18.22300 -4.19200 18.74500 1.000 25.43000 118 ASP A N 1
ATOM 824 C CA . ASP A 1 129 ? 18.80700 -3.33100 19.77000 1.000 26.27000 118 ASP A CA 1
ATOM 825 C C . ASP A 1 129 ? 19.54200 -2.13700 19.16800 1.000 30.38000 118 ASP A C 1
ATOM 826 O O . ASP A 1 129 ? 19.51300 -1.04300 19.74000 1.000 24.15000 118 ASP A O 1
ATOM 831 N N . ALA A 1 130 ? 20.18000 -2.30800 18.01000 1.000 23.22000 119 ALA A N 1
ATOM 832 C CA . ALA A 1 130 ? 20.97700 -1.23500 17.43200 1.000 20.78000 119 ALA A CA 1
ATOM 833 C C . ALA A 1 130 ? 20.15400 -0.21700 16.63500 1.000 31.98000 119 ALA A C 1
ATOM 834 O O . ALA A 1 130 ? 20.74400 0.68700 16.02800 1.000 27.23000 119 ALA A O 1
ATOM 836 N N . TYR A 1 131 ? 18.82500 -0.30700 16.62600 1.000 22.02000 120 TYR A N 1
ATOM 837 C CA . TYR A 1 131 ? 18.03300 0.48400 15.69400 1.000 21.62000 120 TYR A CA 1
ATOM 838 C C . TYR A 1 131 ? 16.93100 1.26100 16.39600 1.000 18.18000 120 TYR A C 1
ATOM 839 O O . TYR A 1 131 ? 16.34400 0.78200 17.37000 1.000 23.19000 120 TYR A O 1
ATOM 848 N N . HIS A 1 132 ? 16.65200 2.46100 15.88800 1.000 20.97000 121 HIS A N 1
ATOM 849 C CA . HIS A 1 132 ? 15.34600 3.06800 16.08500 1.000 22.69000 121 HIS A CA 1
ATOM 850 C C . HIS A 1 132 ? 14.42000 2.52300 15.00600 1.000 19.72000 121 HIS A C 1
ATOM 851 O O . HIS A 1 132 ? 14.81800 2.39700 13.84400 1.000 15.53000 121 HIS A O 1
ATOM 858 N N . VAL A 1 133 ? 13.19300 2.16700 15.38700 1.000 12.29000 122 VAL A N 1
ATOM 859 C CA . VAL A 1 133 ? 12.26500 1.52300 14.45900 1.000 14.32000 122 VAL A CA 1
ATOM 860 C C . VAL A 1 133 ? 10.98200 2.32900 14.37000 1.000 20.39000 122 VAL A C 1
ATOM 861 O O . VAL A 1 133 ? 10.33100 2.59000 15.39400 1.000 18.30000 122 VAL A O 1
ATOM 865 N N . GLU A 1 134 ? 10.59300 2.66100 13.14200 1.000 18.33000 123 GLU A N 1
ATOM 866 C CA . GLU A 1 134 ? 9.35000 3.35100 12.83500 1.000 18.09000 123 GLU A CA 1
ATOM 867 C C . GLU A 1 134 ? 8.44500 2.39100 12.08500 1.000 22.72000 123 GLU A C 1
ATOM 868 O O . GLU A 1 134 ? 8.90100 1.72500 11.15000 1.000 22.79000 123 GLU A O 1
ATOM 874 N N . GLU A 1 135 ? 7.17900 2.30000 12.50100 1.000 16.28000 124 GLU A N 1
ATOM 875 C CA . GLU A 1 135 ? 6.15800 1.58000 11.73900 1.000 17.00000 124 GLU A CA 1
ATOM 876 C C . GLU A 1 135 ? 5.15900 2.56700 11.15500 1.000 23.09000 124 GLU A C 1
ATOM 877 O O . GLU A 1 135 ? 4.61200 3.40800 11.87800 1.000 22.73000 124 GLU A O 1
ATOM 883 N N . LYS A 1 136 ? 4.94500 2.47600 9.84400 1.000 18.74000 125 LYS A N 1
ATOM 884 C CA . LYS A 1 136 ? 3.88300 3.20000 9.14800 1.000 21.73000 125 LYS A CA 1
ATOM 885 C C . LYS A 1 136 ? 3.18000 2.15000 8.29700 1.000 21.49000 125 LYS A C 1
ATOM 886 O O . LYS A 1 136 ? 3.66800 1.78400 7.22300 1.000 23.29000 125 LYS A O 1
ATOM 892 N N . GLY A 1 137 ? 2.06200 1.64300 8.80300 1.000 20.34000 126 GLY A N 1
ATOM 893 C CA . GLY A 1 137 ? 1.39200 0.53200 8.14000 1.000 22.64000 126 GLY A CA 1
ATOM 894 C C . GLY A 1 137 ? 2.25300 -0.71800 8.19300 1.000 22.28000 126 GLY A C 1
ATOM 895 O O . GLY A 1 137 ? 2.72400 -1.13400 9.25900 1.000 26.21000 126 GLY A O 1
ATOM 896 N N . ASP A 1 138 ? 2.46000 -1.33300 7.03500 1.000 22.01000 127 ASP A N 1
ATOM 897 C CA . ASP A 1 138 ? 3.24900 -2.55000 6.92800 1.000 19.94000 127 ASP A CA 1
ATOM 898 C C . ASP A 1 138 ? 4.73600 -2.27200 6.73700 1.000 18.12000 127 ASP A C 1
ATOM 899 O O . ASP A 1 138 ? 5.51900 -3.21800 6.62400 1.000 14.08000 127 ASP A O 1
ATOM 904 N N . VAL A 1 139 ? 5.14400 -1.00800 6.72600 1.000 16.96000 128 VAL A N 1
ATOM 905 C CA . VAL A 1 139 ? 6.52200 -0.62600 6.43200 1.000 17.31000 128 VAL A CA 1
ATOM 906 C C . VAL A 1 139 ? 7.22000 -0.26600 7.74000 1.000 16.69000 128 VAL A C 1
ATOM 907 O O . VAL A 1 139 ? 6.81900 0.68300 8.42400 1.000 20.20000 128 VAL A O 1
ATOM 911 N N . PHE A 1 140 ? 8.28300 -0.99500 8.06400 1.000 11.18000 129 PHE A N 1
ATOM 912 C CA . PHE A 1 140 ? 9.08800 -0.77400 9.26300 1.000 12.32000 129 PHE A CA 1
ATOM 913 C C . PHE A 1 140 ? 10.46100 -0.27100 8.83800 1.000 19.53000 129 PHE A C 1
ATOM 914 O O . PHE A 1 140 ? 11.15600 -0.94100 8.06900 1.000 19.39000 129 PHE A O 1
ATOM 922 N N . THR A 1 141 ? 10.85700 0.89000 9.34800 1.000 16.47000 130 THR A N 1
ATOM 923 C CA . THR A 1 141 ? 12.10100 1.54300 8.95500 1.000 17.85000 130 THR A CA 1
ATOM 924 C C . THR A 1 141 ? 13.07600 1.47900 10.12400 1.000 20.93000 130 THR A C 1
ATOM 925 O O . THR A 1 141 ? 12.76700 1.95200 11.22600 1.000 17.85000 130 THR A O 1
ATOM 929 N N . LEU A 1 142 ? 14.23400 0.86300 9.88600 1.000 17.07000 131 LEU A N 1
ATOM 930 C CA . LEU A 1 142 ? 15.25400 0.64300 10.90600 1.000 18.56000 131 LEU A CA 1
ATOM 931 C C . LEU A 1 142 ? 16.35800 1.66700 10.71500 1.000 23.84000 131 LEU A C 1
ATOM 932 O O . LEU A 1 142 ? 17.00200 1.69900 9.65700 1.000 25.00000 131 LEU A O 1
ATOM 937 N N . THR A 1 143 ? 16.58700 2.49400 11.73000 1.000 17.56000 132 THR A N 1
ATOM 938 C CA . THR A 1 143 ? 17.63300 3.49500 11.62700 1.000 22.05000 132 THR A CA 1
ATOM 939 C C . THR A 1 143 ? 18.65100 3.26400 12.73100 1.000 21.10000 132 THR A C 1
ATOM 940 O O . THR A 1 143 ? 18.26800 3.17300 13.90600 1.000 18.54000 132 THR A O 1
ATOM 944 N N . PRO A 1 144 ? 19.93900 3.17500 12.41500 1.000 20.02000 133 PRO A N 1
ATOM 945 C CA . PRO A 1 144 ? 20.94300 3.12400 13.48700 1.000 32.76000 133 PRO A CA 1
ATOM 946 C C . PRO A 1 144 ? 20.88100 4.40200 14.31100 1.000 35.62000 133 PRO A C 1
ATOM 947 O O . PRO A 1 144 ? 20.89300 5.51000 13.76800 1.000 37.54000 133 PRO A O 1
ATOM 951 N N . THR A 1 145 ? 20.77600 4.23500 15.63300 1.000 43.24000 134 THR A N 1
ATOM 952 C CA . THR A 1 145 ? 20.49800 5.36700 16.51400 1.000 50.23000 134 THR A CA 1
ATOM 953 C C . THR A 1 145 ? 21.60300 6.41000 16.46000 1.000 50.44000 134 THR A C 1
ATOM 954 O O . THR A 1 145 ? 21.33900 7.60700 16.63600 1.000 55.44000 134 THR A O 1
ATOM 958 N N . ALA A 1 146 ? 22.83500 5.97800 16.22800 1.000 52.29000 135 ALA A N 1
ATOM 959 C CA . ALA A 1 146 ? 23.95400 6.87900 16.01100 1.000 61.58000 135 ALA A CA 1
ATOM 960 C C . ALA A 1 146 ? 24.28900 6.91500 14.52600 1.000 64.36000 135 ALA A C 1
ATOM 961 O O . ALA A 1 146 ? 24.20900 5.89400 13.83500 1.000 61.43000 135 ALA A O 1
ATOM 963 N N . LEU A 1 147 ? 24.66000 8.10200 14.04000 1.000 66.72000 136 LEU A N 1
ATOM 964 C CA . LEU A 1 147 ? 24.88000 8.32300 12.61400 1.000 72.86000 136 LEU A CA 1
ATOM 965 C C . LEU A 1 147 ? 26.17000 7.69500 12.09800 1.000 74.53000 136 LEU A C 1
ATOM 966 O O . LEU A 1 147 ? 26.36100 7.64100 10.87800 1.000 77.02000 136 LEU A O 1
ATOM 971 N N . ASP A 1 148 ? 27.04500 7.21300 12.98700 1.000 75.91000 137 ASP A N 1
ATOM 972 C CA . ASP A 1 148 ? 28.37800 6.78400 12.57000 1.000 72.61000 137 ASP A CA 1
ATOM 973 C C . ASP A 1 148 ? 28.33500 5.58000 11.63800 1.000 77.73000 137 ASP A C 1
ATOM 974 O O . ASP A 1 148 ? 29.26300 5.38500 10.84300 1.000 77.71000 137 ASP A O 1
ATOM 979 N N . SER A 1 149 ? 27.27100 4.77700 11.71300 1.000 75.89000 138 SER A N 1
ATOM 980 C CA . SER A 1 149 ? 27.24800 3.47600 11.05300 1.000 78.16000 138 SER A CA 1
ATOM 981 C C . SER A 1 149 ? 27.50000 3.60400 9.55500 1.000 78.48000 138 SER A C 1
ATOM 982 O O . SER A 1 149 ? 26.84900 4.40000 8.86800 1.000 72.59000 138 SER A O 1
ATOM 985 N N . ASN A 1 150 ? 28.47200 2.82400 9.05900 1.000 78.17000 139 ASN A N 1
ATOM 986 C CA . ASN A 1 150 ? 28.69900 2.74100 7.61900 1.000 76.05000 139 ASN A CA 1
ATOM 987 C C . ASN A 1 150 ? 27.43700 2.27700 6.89900 1.000 74.76000 139 ASN A C 1
ATOM 988 O O . ASN A 1 150 ? 27.11900 2.76200 5.80500 1.000 70.59000 139 ASN A O 1
ATOM 993 N N . GLN A 1 151 ? 26.70700 1.33800 7.50000 1.000 74.18000 140 GLN A N 1
ATOM 994 C CA . GLN A 1 151 ? 25.37500 0.99900 7.02300 1.000 67.91000 140 GLN A CA 1
ATOM 995 C C . GLN A 1 151 ? 24.42600 2.17400 7.24700 1.000 63.99000 140 GLN A C 1
ATOM 996 O O . GLN A 1 151 ? 24.57000 2.95200 8.19600 1.000 59.14000 140 GLN A O 1
ATOM 1002 N N . GLY A 1 152 ? 23.46500 2.31500 6.34200 1.000 55.64000 141 GLY A N 1
ATOM 1003 C CA . GLY A 1 152 ? 22.43900 3.32300 6.49500 1.000 46.79000 141 GLY A CA 1
ATOM 1004 C C . GLY A 1 152 ? 21.17800 2.73100 7.09000 1.000 39.17000 141 GLY A C 1
ATOM 1005 O O . GLY A 1 152 ? 21.23200 2.01100 8.09400 1.000 33.91000 141 GLY A O 1
ATOM 1006 N N . ARG A 1 153 ? 20.04000 3.00900 6.47200 1.000 30.71000 142 ARG A N 1
ATOM 1007 C CA . ARG A 1 153 ? 18.75900 2.56400 6.99500 1.000 30.69000 142 ARG A CA 1
ATOM 1008 C C . ARG A 1 153 ? 18.34600 1.26900 6.32000 1.000 24.79000 142 ARG A C 1
ATOM 1009 O O . ARG A 1 153 ? 18.81500 0.93200 5.22900 1.000 20.86000 142 ARG A O 1
ATOM 1017 N N . PHE A 1 154 ? 17.46500 0.53300 6.99200 1.000 15.05000 143 PHE A N 1
ATOM 1018 C CA . PHE A 1 154 ? 16.86400 -0.67300 6.44500 1.000 18.84000 143 PHE A CA 1
ATOM 1019 C C . PHE A 1 154 ? 15.35400 -0.52300 6.48300 1.000 23.44000 143 PHE A C 1
ATOM 1020 O O . PHE A 1 154 ? 14.80300 0.14700 7.36600 1.000 28.13000 143 PHE A O 1
ATOM 1028 N N . GLN A 1 155 ? 14.68000 -1.15300 5.52900 1.000 18.44000 144 GLN A N 1
ATOM 1029 C CA . GLN A 1 155 ? 13.22700 -1.09800 5.46600 1.000 19.47000 144 GLN A CA 1
ATOM 1030 C C . GLN A 1 155 ? 12.69700 -2.49900 5.20600 1.000 16.45000 144 GLN A C 1
ATOM 1031 O O . GLN A 1 155 ? 13.09300 -3.13700 4.22100 1.000 20.56000 144 GLN A O 1
ATOM 1037 N N . ILE A 1 156 ? 11.81300 -2.98200 6.08100 1.000 17.32000 145 ILE A N 1
ATOM 1038 C CA . ILE A 1 156 ? 11.18900 -4.29700 5.93900 1.000 18.15000 145 ILE A CA 1
ATOM 1039 C C . ILE A 1 156 ? 9.69100 -4.08400 5.82400 1.000 17.28000 145 ILE A C 1
ATOM 1040 O O . ILE A 1 156 ? 9.08200 -3.45700 6.69900 1.000 12.74000 145 ILE A O 1
ATOM 1045 N N . THR A 1 157 ? 9.09800 -4.60700 4.75900 1.000 15.83000 146 THR A N 1
ATOM 1046 C CA . THR A 1 157 ? 7.66000 -4.51800 4.54500 1.000 15.13000 146 THR A CA 1
ATOM 1047 C C . THR A 1 157 ? 7.08900 -5.90700 4.75900 1.000 14.05000 146 THR A C 1
ATOM 1048 O O . THR A 1 157 ? 7.45600 -6.83800 4.03600 1.000 15.78000 146 THR A O 1
ATOM 1052 N N . ILE A 1 158 ? 6.20100 -6.04100 5.74900 1.000 17.20000 147 ILE A N 1
ATOM 1053 C CA . ILE A 1 158 ? 5.69400 -7.34600 6.15000 1.000 15.02000 147 ILE A CA 1
ATOM 1054 C C . ILE A 1 158 ? 4.24400 -7.20600 6.61900 1.000 20.38000 147 ILE A C 1
ATOM 1055 O O . ILE A 1 158 ? 3.91200 -6.32500 7.41800 1.000 14.31000 147 ILE A O 1
ATOM 1060 N N . SER A 1 159 ? 3.37900 -8.06800 6.09300 1.000 21.92000 148 SER A N 1
ATOM 1061 C CA . SER A 1 159 ? 1.94100 -8.00200 6.33100 1.000 20.29000 148 SER A CA 1
ATOM 1062 C C . SER A 1 159 ? 1.61900 -8.28800 7.79700 1.000 18.77000 148 SER A C 1
ATOM 1063 O O . SER A 1 159 ? 2.45000 -8.78800 8.55600 1.000 23.09000 148 SER A O 1
ATOM 1066 N N . GLU A 1 160 ? 0.38300 -7.96900 8.20200 1.000 16.51000 149 GLU A N 1
ATOM 1067 C CA . GLU A 1 160 ? -0.05000 -8.37100 9.53700 1.000 20.35000 149 GLU A CA 1
ATOM 1068 C C . GLU A 1 160 ? -0.08500 -9.88800 9.69700 1.000 28.96000 149 GLU A C 1
ATOM 1069 O O . GLU A 1 160 ? -0.04800 -10.38300 10.82500 1.000 34.99000 149 GLU A O 1
ATOM 1075 N N . LYS A 1 161 ? -0.14700 -10.64300 8.60600 1.000 26.44000 150 LYS A N 1
ATOM 1076 C CA . LYS A 1 161 ? -0.10600 -12.09900 8.72000 1.000 26.67000 150 LYS A CA 1
ATOM 1077 C C . LYS A 1 161 ? 1.30900 -12.65300 8.67700 1.000 28.35000 150 LYS A C 1
ATOM 1078 O O . LYS A 1 161 ? 1.47900 -13.87500 8.72600 1.000 25.42000 150 LYS A O 1
ATOM 1084 N N . GLY A 1 162 ? 2.32200 -11.79300 8.59400 1.000 27.93000 151 GLY A N 1
ATOM 1085 C CA . GLY A 1 162 ? 3.70200 -12.21400 8.64000 1.000 24.76000 151 GLY A CA 1
ATOM 1086 C C . GLY A 1 162 ? 4.37300 -12.46600 7.30400 1.000 27.13000 151 GLY A C 1
ATOM 1087 O O . GLY A 1 162 ? 5.45700 -13.05500 7.28500 1.000 18.84000 151 GLY A O 1
ATOM 1088 N N . VAL A 1 163 ? 3.77800 -12.04300 6.19400 1.000 23.71000 152 VAL A N 1
ATOM 1089 C CA . VAL A 1 163 ? 4.34400 -12.29900 4.87300 1.000 18.40000 152 VAL A CA 1
ATOM 1090 C C . VAL A 1 163 ? 5.24400 -11.13200 4.49100 1.000 21.13000 152 VAL A C 1
ATOM 1091 O O . VAL A 1 163 ? 4.78400 -9.99200 4.37000 1.000 20.06000 152 VAL A O 1
ATOM 1095 N N . VAL A 1 164 ? 6.53000 -11.41400 4.31700 1.000 18.41000 153 VAL A N 1
ATOM 1096 C CA . VAL A 1 164 ? 7.47100 -10.36900 3.92600 1.000 21.82000 153 VAL A CA 1
ATOM 1097 C C . VAL A 1 164 ? 7.24900 -10.04600 2.45500 1.000 19.85000 153 VAL A C 1
ATOM 1098 O O . VAL A 1 164 ? 7.34800 -10.92600 1.59400 1.000 22.75000 153 VAL A O 1
ATOM 1102 N N . GLN A 1 165 ? 6.93300 -8.78100 2.16400 1.000 19.34000 154 GLN A N 1
ATOM 1103 C CA . GLN A 1 165 ? 6.78800 -8.33500 0.78000 1.000 18.71000 154 GLN A CA 1
ATOM 1104 C C . GLN A 1 165 ? 8.08400 -7.81100 0.17400 1.000 18.59000 154 GLN A C 1
ATOM 1105 O O . GLN A 1 165 ? 8.27900 -7.93800 -1.04200 1.000 20.64000 154 GLN A O 1
ATOM 1111 N N . GLY A 1 166 ? 8.96700 -7.21400 0.97100 1.000 19.44000 155 GLY A N 1
ATOM 1112 C CA . GLY A 1 166 ? 10.15100 -6.58900 0.40000 1.000 17.41000 155 GLY A CA 1
ATOM 1113 C C . GLY A 1 166 ? 11.11100 -6.17000 1.48500 1.000 18.73000 155 GLY A C 1
ATOM 1114 O O . GLY A 1 166 ? 10.80900 -6.23500 2.67800 1.000 18.65000 155 GLY A O 1
ATOM 1115 N N . PHE A 1 167 ? 12.27600 -5.70900 1.04600 1.000 18.29000 156 PHE A N 1
ATOM 1116 C CA . PHE A 1 167 ? 13.36800 -5.34100 1.93800 1.000 16.59000 156 PHE A CA 1
ATOM 1117 C C . PHE A 1 167 ? 14.19500 -4.30400 1.19700 1.000 16.78000 156 PHE A C 1
ATOM 1118 O O . PHE A 1 167 ? 14.50900 -4.52500 0.03100 1.000 14.81000 156 PHE A O 1
ATOM 1126 N N . LYS A 1 168 ? 14.52600 -3.18600 1.83800 1.000 14.21000 157 LYS A N 1
ATOM 1127 C CA . LYS A 1 168 ? 15.33600 -2.15700 1.19800 1.000 16.89000 157 LYS A CA 1
ATOM 1128 C C . LYS A 1 168 ? 16.54900 -1.83500 2.06100 1.000 20.66000 157 LYS A C 1
ATOM 1129 O O . LYS A 1 168 ? 16.46200 -1.82400 3.29200 1.000 23.41000 157 LYS A O 1
ATOM 1135 N N . VAL A 1 169 ? 17.66600 -1.55000 1.40100 1.000 14.99000 158 VAL A N 1
ATOM 1136 C CA . VAL A 1 169 ? 18.86500 -0.99500 2.01800 1.000 22.56000 158 VAL A CA 1
ATOM 1137 C C . VAL A 1 169 ? 19.01900 0.41300 1.45700 1.000 25.04000 158 VAL A C 1
ATOM 1138 O O . VAL A 1 169 ? 19.22800 0.59000 0.25000 1.000 20.24000 158 VAL A O 1
ATOM 1142 N N . ILE A 1 170 ? 18.91900 1.41800 2.32100 1.000 23.87000 159 ILE A N 1
ATOM 1143 C CA . ILE A 1 170 ? 18.90900 2.82100 1.91900 1.000 19.24000 159 ILE A CA 1
ATOM 1144 C C . ILE A 1 170 ? 20.23500 3.44800 2.34300 1.000 27.70000 159 ILE A C 1
ATOM 1145 O O . ILE A 1 170 ? 20.69700 3.23700 3.47300 1.000 27.34000 159 ILE A O 1
ATOM 1150 N N . GLU A 1 171 ? 20.86900 4.18500 1.43100 1.000 29.82000 160 GLU A N 1
ATOM 1151 C CA . GLU A 1 171 ? 22.09300 4.89700 1.77300 1.000 30.67000 160 GLU A CA 1
ATOM 1152 C C . GLU A 1 171 ? 21.77000 6.32500 2.20600 1.000 24.45000 160 GLU A C 1
ATOM 1153 O O . GLU A 1 171 ? 20.69600 6.85900 1.92700 1.000 24.72000 160 GLU A O 1
ATOM 1159 N N . GLN A 1 172 ? 22.73200 6.94900 2.89200 1.000 35.05000 161 GLN A N 1
ATOM 1160 C CA . GLN A 1 172 ? 22.51300 8.30200 3.39800 1.000 36.77000 161 GLN A CA 1
ATOM 1161 C C . GLN A 1 172 ? 22.28700 9.30400 2.27100 1.000 36.15000 161 GLN A C 1
ATOM 1162 O O . GLN A 1 172 ? 21.49900 10.24800 2.42700 1.000 34.76000 161 GLN A O 1
ATOM 1168 N N . ASP A 1 173 ? 22.95400 9.11600 1.12800 1.000 33.18000 162 ASP A N 1
ATOM 1169 C CA . ASP A 1 173 ? 22.82300 10.03000 -0.00000 1.000 38.59000 162 ASP A CA 1
ATOM 1170 C C . ASP A 1 173 ? 21.54400 9.81600 -0.80800 1.000 41.24000 162 ASP A C 1
ATOM 1171 O O . ASP A 1 173 ? 21.30800 10.56000 -1.76600 1.000 39.13000 162 ASP A O 1
ATOM 1176 N N . GLY A 1 174 ? 20.70800 8.83900 -0.45100 1.000 32.09000 163 GLY A N 1
ATOM 1177 C CA . GLY A 1 174 ? 19.42500 8.64500 -1.09100 1.000 32.05000 163 GLY A CA 1
ATOM 1178 C C . GLY A 1 174 ? 19.32300 7.40400 -1.96100 1.000 27.64000 163 GLY A C 1
ATOM 1179 O O . GLY A 1 174 ? 18.20400 6.98600 -2.28300 1.000 29.30000 163 GLY A O 1
ATOM 1180 N N . GLN A 1 175 ? 20.44400 6.81600 -2.36500 1.000 26.85000 164 GLN A N 1
ATOM 1181 C CA . GLN A 1 175 ? 20.39200 5.59700 -3.16500 1.000 26.79000 164 GLN A CA 1
ATOM 1182 C C . GLN A 1 175 ? 19.69100 4.49100 -2.38400 1.000 22.96000 164 GLN A C 1
ATOM 1183 O O . GLN A 1 175 ? 19.86500 4.37300 -1.16800 1.000 23.18000 164 GLN A O 1
ATOM 1189 N N . GLN A 1 176 ? 18.87300 3.69400 -3.08100 1.000 16.52000 165 GLN A N 1
ATOM 1190 C CA . GLN A 1 176 ? 18.11000 2.62200 -2.45100 1.000 16.51000 165 GLN A CA 1
ATOM 1191 C C . GLN A 1 176 ? 18.28300 1.33900 -3.24600 1.000 16.40000 165 GLN A C 1
ATOM 1192 O O . GLN A 1 176 ? 18.08400 1.32900 -4.46500 1.000 20.14000 165 GLN A O 1
ATOM 1198 N N . SER A 1 177 ? 18.66000 0.26100 -2.56400 1.000 15.57000 166 SER A N 1
ATOM 1199 C CA . SER A 1 177 ? 18.66000 -1.07600 -3.15100 1.000 14.01000 166 SER A CA 1
ATOM 1200 C C . SER A 1 177 ? 17.40100 -1.79800 -2.68700 1.000 17.42000 166 SER A C 1
ATOM 1201 O O . SER A 1 177 ? 17.27000 -2.11800 -1.50200 1.000 20.22000 166 SER A O 1
ATOM 1204 N N . GLU A 1 178 ? 16.48200 -2.05600 -3.60900 1.000 16.56000 167 GLU A N 1
ATOM 1205 C CA . GLU A 1 178 ? 15.14500 -2.53100 -3.27400 1.000 14.65000 167 GLU A CA 1
ATOM 1206 C C . GLU A 1 178 ? 14.92900 -3.96700 -3.74400 1.000 17.28000 167 GLU A C 1
ATOM 1207 O O . GLU A 1 178 ? 15.16200 -4.28000 -4.91500 1.000 13.59000 167 GLU A O 1
ATOM 1213 N N . PHE A 1 179 ? 14.44800 -4.82100 -2.83700 1.000 16.23000 168 PHE A N 1
ATOM 1214 C CA . PHE A 1 179 ? 14.21400 -6.23900 -3.10300 1.000 14.24000 168 PHE A CA 1
ATOM 1215 C C . PHE A 1 179 ? 12.73800 -6.53600 -2.90100 1.000 18.77000 168 PHE A C 1
ATOM 1216 O O . PHE A 1 179 ? 12.17800 -6.18600 -1.85700 1.000 18.82000 168 PHE A O 1
ATOM 1224 N N . THR A 1 180 ? 12.12400 -7.19400 -3.88500 1.000 13.13000 169 THR A N 1
ATOM 1225 C CA . THR A 1 180 ? 10.71200 -7.54900 -3.86600 1.000 18.97000 169 THR A CA 1
ATOM 1226 C C . THR A 1 180 ? 10.59000 -9.06200 -3.98400 1.000 16.05000 169 THR A C 1
ATOM 1227 O O . THR A 1 180 ? 11.22600 -9.66300 -4.85200 1.000 13.14000 169 THR A O 1
ATOM 1231 N N . PHE A 1 181 ? 9.77800 -9.67100 -3.12700 1.000 11.01000 170 PHE A N 1
ATOM 1232 C CA . PHE A 1 181 ? 9.63700 -11.11800 -3.10100 1.000 17.81000 170 PHE A CA 1
ATOM 1233 C C . PHE A 1 181 ? 8.37300 -11.53000 -3.84300 1.000 20.70000 170 PHE A C 1
ATOM 1234 O O . PHE A 1 181 ? 7.33900 -10.86200 -3.75900 1.000 26.10000 170 PHE A O 1
ATOM 1242 N N . SER A 1 182 ? 8.47200 -12.61400 -4.60300 1.000 15.76000 171 SER A N 1
ATOM 1243 C CA . SER A 1 182 ? 7.33800 -13.16100 -5.33300 1.000 17.34000 171 SER A CA 1
ATOM 1244 C C . SER A 1 182 ? 7.37600 -14.68100 -5.21700 1.000 19.97000 171 SER A C 1
ATOM 1245 O O . SER A 1 182 ? 8.36800 -15.26100 -4.77300 1.000 22.01000 171 SER A O 1
ATOM 1248 N N . LYS A 1 183 ? 6.28300 -15.32000 -5.63300 1.000 20.18000 172 LYS A N 1
ATOM 1249 C CA . LYS A 1 183 ? 6.10900 -16.77400 -5.52200 1.000 22.79000 172 LYS A CA 1
ATOM 1250 C C . LYS A 1 183 ? 6.51300 -17.28400 -4.13600 1.000 21.19000 172 LYS A C 1
ATOM 1251 O O . LYS A 1 183 ? 7.31600 -18.21100 -3.99500 1.000 26.82000 172 LYS A O 1
ATOM 1257 N N . VAL A 1 184 ? 5.93400 -16.67200 -3.10100 1.000 21.92000 173 VAL A N 1
ATOM 1258 C CA . VAL A 1 184 ? 6.32200 -16.96500 -1.72700 1.000 20.60000 173 VAL A CA 1
ATOM 1259 C C . VAL A 1 184 ? 5.66600 -18.26500 -1.27600 1.000 27.23000 173 VAL A C 1
ATOM 1260 O O . VAL A 1 184 ? 4.46700 -18.47700 -1.47800 1.000 23.07000 173 VAL A O 1
ATOM 1264 N N . LYS A 1 185 ? 6.46000 -19.14100 -0.68100 1.000 23.66000 174 LYS A N 1
ATOM 1265 C CA . LYS A 1 185 ? 5.98500 -20.32400 0.03600 1.000 23.33000 174 LYS A CA 1
ATOM 1266 C C . LYS A 1 185 ? 6.15400 -20.00900 1.51200 1.000 18.26000 174 LYS A C 1
ATOM 1267 O O . LYS A 1 185 ? 7.27200 -20.07100 2.03000 1.000 21.06000 174 LYS A O 1
ATOM 1273 N N . GLN A 1 186 ? 5.05100 -19.67900 2.19400 1.000 21.40000 175 GLN A N 1
ATOM 1274 C CA . GLN A 1 186 ? 5.10800 -19.35800 3.61800 1.000 19.15000 175 GLN A CA 1
ATOM 1275 C C . GLN A 1 186 ? 5.32200 -20.61000 4.46300 1.000 23.72000 175 GLN A C 1
ATOM 1276 O O . GLN A 1 186 ? 4.48700 -20.94200 5.31500 1.000 21.46000 175 GLN A O 1
ATOM 1282 N N . GLN A 1 187 ? 6.42900 -21.31200 4.24000 1.000 18.92000 176 GLN A N 1
ATOM 1283 C CA . GLN A 1 187 ? 6.72500 -22.53600 4.96800 1.000 23.89000 176 GLN A CA 1
ATOM 1284 C C . GLN A 1 187 ? 8.21100 -22.58100 5.28400 1.000 23.00000 176 GLN A C 1
ATOM 1285 O O . GLN A 1 187 ? 9.03300 -22.07200 4.52300 1.000 24.19000 176 GLN A O 1
ATOM 1291 N N . LYS A 1 188 ? 8.54700 -23.17500 6.41700 1.000 18.65000 177 LYS A N 1
ATOM 1292 C CA . LYS A 1 188 ? 9.94500 -23.30300 6.82100 1.000 15.60000 177 LYS A CA 1
ATOM 1293 C C . LYS A 1 188 ? 10.68700 -24.26100 5.89900 1.000 18.20000 177 LYS A C 1
ATOM 1294 O O . LYS A 1 188 ? 10.27500 -25.42400 5.76500 1.000 15.46000 177 LYS A O 1
ATOM 1300 N N . PRO A 1 189 ? 11.77100 -23.83500 5.25500 1.000 14.70000 178 PRO A N 1
ATOM 1301 C CA . PRO A 1 189 ? 12.58200 -24.78600 4.47800 1.000 15.88000 178 PRO A CA 1
ATOM 1302 C C . PRO A 1 189 ? 13.21800 -25.82100 5.39600 1.000 20.37000 178 PRO A C 1
ATOM 1303 O O . PRO A 1 189 ? 13.52900 -25.54500 6.55700 1.000 21.21000 178 PRO A O 1
ATOM 1307 N N . ASN A 1 190 ? 13.39500 -27.03000 4.86700 1.000 22.30000 179 ASN A N 1
ATOM 1308 C CA . ASN A 1 190 ? 14.06900 -28.07100 5.62200 1.000 20.37000 179 ASN A CA 1
ATOM 1309 C C . ASN A 1 190 ? 15.43400 -27.57500 6.07500 1.000 20.65000 179 ASN A C 1
ATOM 1310 O O . ASN A 1 190 ? 16.10400 -26.80400 5.37400 1.000 20.08000 179 ASN A O 1
ATOM 1315 N N . ALA A 1 191 ? 15.83700 -27.99700 7.27300 1.000 23.65000 180 ALA A N 1
ATOM 1316 C CA . ALA A 1 191 ? 17.16600 -27.64900 7.76900 1.000 19.70000 180 ALA A CA 1
ATOM 1317 C C . ALA A 1 191 ? 18.26500 -28.05200 6.79200 1.000 28.12000 180 ALA A C 1
ATOM 1318 O O . ALA A 1 191 ? 19.33900 -27.43300 6.77900 1.000 17.93000 180 ALA A O 1
ATOM 1320 N N . SER A 1 192 ? 18.01000 -29.06400 5.94800 1.000 23.68000 181 SER A N 1
ATOM 1321 C CA . SER A 1 192 ? 19.02700 -29.55400 5.01900 1.000 21.80000 181 SER A CA 1
ATOM 1322 C C . SER A 1 192 ? 19.42300 -28.52100 3.96700 1.000 27.40000 181 SER A C 1
ATOM 1323 O O . SER A 1 192 ? 20.54400 -28.58600 3.44600 1.000 16.64000 181 SER A O 1
ATOM 1326 N N . VAL A 1 193 ? 18.53100 -27.57700 3.64900 1.000 23.91000 182 VAL A N 1
ATOM 1327 C CA . VAL A 1 193 ? 18.78500 -26.54500 2.64700 1.000 25.37000 182 VAL A CA 1
ATOM 1328 C C . VAL A 1 193 ? 20.03000 -25.72100 2.97000 1.000 21.16000 182 VAL A C 1
ATOM 1329 O O . VAL A 1 193 ? 20.68500 -25.19400 2.06100 1.000 22.15000 182 VAL A O 1
ATOM 1333 N N . PHE A 1 194 ? 20.40300 -25.62700 4.24000 1.000 23.18000 183 PHE A N 1
ATOM 1334 C CA . PHE A 1 194 ? 21.47900 -24.74300 4.67300 1.000 21.14000 183 PHE A CA 1
ATOM 1335 C C . PHE A 1 194 ? 22.78000 -25.47500 4.98900 1.000 19.54000 183 PHE A C 1
ATOM 1336 O O . PHE A 1 194 ? 23.74200 -24.83500 5.42100 1.000 21.16000 183 PHE A O 1
ATOM 1344 N N . ASN A 1 195 ? 22.83900 -26.79000 4.77600 1.000 22.45000 184 ASN A N 1
ATOM 1345 C CA . ASN A 1 195 ? 24.04500 -27.57800 5.04800 1.000 24.60000 184 ASN A CA 1
ATOM 1346 C C . ASN A 1 195 ? 24.92800 -27.61900 3.79900 1.000 25.85000 184 ASN A C 1
ATOM 1347 O O . ASN A 1 195 ? 25.06300 -28.63400 3.11600 1.000 22.02000 184 ASN A O 1
ATOM 1352 N N . TYR A 1 196 ? 25.53600 -26.46800 3.51100 1.000 23.03000 185 TYR A N 1
ATOM 1353 C CA . TYR A 1 196 ? 26.36200 -26.33200 2.31600 1.000 22.77000 185 TYR A CA 1
ATOM 1354 C C . TYR A 1 196 ? 27.57000 -27.26200 2.37200 1.000 23.77000 185 TYR A C 1
ATOM 1355 O O . TYR A 1 196 ? 28.23600 -27.39400 3.40500 1.000 24.00000 185 TYR A O 1
ATOM 1364 N N . LYS A 1 197 ? 27.85500 -27.89400 1.24400 1.000 22.51000 186 LYS A N 1
ATOM 1365 C CA . LYS A 1 197 ? 29.06000 -28.68400 1.06500 1.000 27.74000 186 LYS A CA 1
ATOM 1366 C C . LYS A 1 197 ? 29.88700 -28.06700 -0.05600 1.000 20.78000 186 LYS A C 1
ATOM 1367 O O . LYS A 1 197 ? 29.37600 -27.83800 -1.15600 1.000 27.47000 186 LYS A O 1
ATOM 1373 N N . VAL A 1 198 ? 31.15600 -27.80000 0.23000 1.000 21.67000 187 VAL A N 1
ATOM 1374 C CA . VAL A 1 198 ? 32.08400 -27.18000 -0.71600 1.000 30.71000 187 VAL A CA 1
ATOM 1375 C C . VAL A 1 198 ? 32.31100 -28.08700 -1.92200 1.000 28.48000 187 VAL A C 1
ATOM 1376 O O . VAL A 1 198 ? 32.77400 -29.22200 -1.75700 1.000 31.16000 187 VAL A O 1
ATOM 1380 N N . PRO A 1 199 ? 32.03200 -27.63400 -3.14500 1.000 26.54000 188 PRO A N 1
ATOM 1381 C CA . PRO A 1 199 ? 32.14500 -28.52300 -4.30800 1.000 29.61000 188 PRO A CA 1
ATOM 1382 C C . PRO A 1 199 ? 33.59600 -28.77500 -4.70000 1.000 30.18000 188 PRO A C 1
ATOM 1383 O O . PRO A 1 199 ? 34.50400 -28.00700 -4.37500 1.000 32.01000 188 PRO A O 1
ATOM 1387 N N . LYS A 1 200 ? 33.80100 -29.89500 -5.39900 1.000 31.91000 189 LYS A N 1
ATOM 1388 C CA . LYS A 1 200 ? 35.13600 -30.29500 -5.82800 1.000 33.93000 189 LYS A CA 1
ATOM 1389 C C . LYS A 1 200 ? 35.74000 -29.25500 -6.76900 1.000 29.72000 189 LYS A C 1
ATOM 1390 O O . LYS A 1 200 ? 35.08500 -28.79100 -7.70600 1.000 30.70000 189 LYS A O 1
ATOM 1396 N N . GLY A 1 201 ? 36.99500 -28.89000 -6.51500 1.000 28.68000 190 GLY A N 1
ATOM 1397 C CA . GLY A 1 201 ? 37.70800 -27.96600 -7.37200 1.000 26.14000 190 GLY A CA 1
ATOM 1398 C C . GLY A 1 201 ? 37.62100 -26.51000 -6.96900 1.000 28.53000 190 GLY A C 1
ATOM 1399 O O . GLY A 1 201 ? 38.30000 -25.67500 -7.57900 1.000 28.47000 190 GLY A O 1
ATOM 1400 N N . VAL A 1 202 ? 36.81900 -26.18200 -5.95700 1.000 30.33000 191 VAL A N 1
ATOM 1401 C CA . VAL A 1 202 ? 36.64600 -24.81600 -5.47300 1.000 31.76000 191 VAL A CA 1
ATOM 1402 C C . VAL A 1 202 ? 37.71700 -24.50800 -4.43300 1.000 30.76000 191 VAL A C 1
ATOM 1403 O O . VAL A 1 202 ? 37.99900 -25.32900 -3.55100 1.000 30.40000 191 VAL A O 1
ATOM 1407 N N . GLU A 1 203 ? 38.31400 -23.32000 -4.52800 1.000 29.38000 192 GLU A N 1
ATOM 1408 C CA . GLU A 1 203 ? 39.29600 -22.86800 -3.54700 1.000 34.35000 192 GLU A CA 1
ATOM 1409 C C . GLU A 1 203 ? 38.61000 -22.26700 -2.32300 1.000 38.05000 192 GLU A C 1
ATOM 1410 O O . GLU A 1 203 ? 37.55100 -21.64400 -2.42600 1.000 31.39000 192 GLU A O 1
ATOM 1416 N N . VAL A 1 204 ? 39.25100 -22.42100 -1.16600 1.000 35.28000 193 VAL A N 1
ATOM 1417 C CA . VAL A 1 204 ? 38.65700 -22.10000 0.12900 1.000 29.65000 193 VAL A CA 1
ATOM 1418 C C . VAL A 1 204 ? 39.41300 -20.92600 0.74100 1.000 34.50000 193 VAL A C 1
ATOM 1419 O O . VAL A 1 204 ? 40.58600 -21.05200 1.11200 1.000 36.11000 193 VAL A O 1
ATOM 1423 N N . ASP A 1 205 ? 38.72800 -19.79400 0.89200 1.000 32.13000 194 ASP A N 1
ATOM 1424 C CA . ASP A 1 205 ? 39.28000 -18.60200 1.53800 1.000 30.72000 194 ASP A CA 1
ATOM 1425 C C . ASP A 1 205 ? 38.72200 -18.55200 2.95900 1.000 38.80000 194 ASP A C 1
ATOM 1426 O O . ASP A 1 205 ? 37.59000 -18.11100 3.17900 1.000 33.12000 194 ASP A O 1
ATOM 1431 N N . ASP A 1 206 ? 39.51600 -19.01000 3.92700 1.000 36.27000 195 ASP A N 1
ATOM 1432 C CA . ASP A 1 206 ? 39.05800 -19.11400 5.30900 1.000 38.62000 195 ASP A CA 1
ATOM 1433 C C . ASP A 1 206 ? 39.27500 -17.78300 6.01600 1.000 42.41000 195 ASP A C 1
ATOM 1434 O O . ASP A 1 206 ? 40.41500 -17.37200 6.24700 1.000 43.10000 195 ASP A O 1
ATOM 1439 N N . GLN A 1 207 ? 38.17500 -17.12200 6.37400 1.000 43.85000 196 GLN A N 1
ATOM 1440 C CA . GLN A 1 207 ? 38.19200 -15.86200 7.10500 1.000 42.46000 196 GLN A CA 1
ATOM 1441 C C . GLN A 1 207 ? 37.65600 -16.00700 8.52500 1.000 43.10000 196 GLN A C 1
ATOM 1442 O O . GLN A 1 207 ? 37.42000 -14.99700 9.19500 1.000 56.45000 196 GLN A O 1
ATOM 1448 N N . ARG A 1 208 ? 37.45800 -17.23500 8.99900 1.000 46.93000 197 ARG A N 1
ATOM 1449 C CA . ARG A 1 208 ? 36.89100 -17.48200 10.31900 1.000 46.78000 197 ARG A CA 1
ATOM 1450 C C . ARG A 1 208 ? 37.84500 -17.07900 11.43700 1.000 59.59000 197 ARG A C 1
ATOM 1451 O O . ARG A 1 208 ? 38.26900 -17.92300 12.23500 1.000 62.54000 197 ARG A O 1
ATOM 1459 N N . ASN A 1 209 ? 38.18400 -15.79600 11.50300 1.000 54.70000 198 ASN A N 1
ATOM 1460 C CA . ASN A 1 209 ? 39.04900 -15.27400 12.54900 1.000 61.65000 198 ASN A CA 1
ATOM 1461 C C . ASN A 1 209 ? 38.72700 -13.79200 12.73600 1.000 64.93000 198 ASN A C 1
ATOM 1462 O O . ASN A 1 209 ? 37.55500 -13.40000 12.75800 1.000 57.15000 198 ASN A O 1
ATOM 1467 N N . ALA B 1 28 ? -16.69800 -5.45100 -2.47600 1.000 31.72000 17 ALA B N 1
ATOM 1468 C CA . ALA B 1 28 ? -16.26700 -6.16900 -3.67700 1.000 33.56000 17 ALA B CA 1
ATOM 1469 C C . ALA B 1 28 ? -14.94400 -5.60100 -4.19500 1.000 30.55000 17 ALA B C 1
ATOM 1470 O O . ALA B 1 28 ? -14.62200 -4.44500 -3.91800 1.000 31.98000 17 ALA B O 1
ATOM 1472 N N . PRO B 1 29 ? -14.17700 -6.41300 -4.93700 1.000 31.09000 18 PRO B N 1
ATOM 1473 C CA . PRO B 1 29 ? -12.91000 -5.90200 -5.49800 1.000 28.58000 18 PRO B CA 1
ATOM 1474 C C . PRO B 1 29 ? -13.08700 -4.75500 -6.48300 1.000 29.84000 18 PRO B C 1
ATOM 1475 O O . PRO B 1 29 ? -12.28500 -3.81000 -6.45900 1.000 26.34000 18 PRO B O 1
ATOM 1479 N N . LYS B 1 30 ? -14.09300 -4.81700 -7.36900 1.000 25.40000 19 LYS B N 1
ATOM 1480 C CA . LYS B 1 30 ? -14.29400 -3.72600 -8.32700 1.000 28.26000 19 LYS B CA 1
ATOM 1481 C C . LYS B 1 30 ? -14.67900 -2.44400 -7.61400 1.000 31.41000 19 LYS B C 1
ATOM 1482 O O . LYS B 1 30 ? -14.27300 -1.34800 -8.02100 1.000 30.64000 19 LYS B O 1
ATOM 1488 N N . ASP B 1 31 ? -15.48200 -2.56600 -6.56200 1.000 28.20000 20 ASP B N 1
ATOM 1489 C CA . ASP B 1 31 ? -15.90700 -1.39900 -5.80900 1.000 30.60000 20 ASP B CA 1
ATOM 1490 C C . ASP B 1 31 ? -14.75900 -0.82800 -4.99600 1.000 31.23000 20 ASP B C 1
ATOM 1491 O O . ASP B 1 31 ? -14.63000 0.39500 -4.87000 1.000 25.13000 20 ASP B O 1
ATOM 1496 N N . THR B 1 32 ? -13.91300 -1.69600 -4.43500 1.000 24.99000 21 THR B N 1
ATOM 1497 C CA . THR B 1 32 ? -12.75400 -1.20300 -3.70000 1.000 17.95000 21 THR B CA 1
ATOM 1498 C C . THR B 1 32 ? -11.81800 -0.44400 -4.63600 1.000 25.16000 21 THR B C 1
ATOM 1499 O O . THR B 1 32 ? -11.40000 0.68100 -4.33700 1.000 27.46000 21 THR B O 1
ATOM 1503 N N . LEU B 1 33 ? -11.51400 -1.03000 -5.79900 1.000 20.35000 22 LEU B N 1
ATOM 1504 C CA . LEU B 1 33 ? -10.66100 -0.35100 -6.77300 1.000 22.99000 22 LEU B CA 1
ATOM 1505 C C . LEU B 1 33 ? -11.26900 0.98700 -7.17700 1.000 23.49000 22 LEU B C 1
ATOM 1506 O O . LEU B 1 33 ? -10.62300 2.03200 -7.06900 1.000 23.48000 22 LEU B O 1
ATOM 1511 N N . SER B 1 34 ? -12.54600 0.98600 -7.56400 1.000 25.87000 23 SER B N 1
ATOM 1512 C CA . SER B 1 34 ? -13.15400 2.21400 -8.06900 1.000 24.98000 23 SER B CA 1
ATOM 1513 C C . SER B 1 34 ? -13.20900 3.29500 -7.00100 1.000 27.80000 23 SER B C 1
ATOM 1514 O O . SER B 1 34 ? -12.88600 4.45800 -7.27200 1.000 26.40000 23 SER B O 1
ATOM 1517 N N . GLU B 1 35 ? -13.61000 2.93100 -5.77800 1.000 28.07000 24 GLU B N 1
ATOM 1518 C CA . GLU B 1 35 ? -13.69600 3.92600 -4.72000 1.000 30.78000 24 GLU B CA 1
ATOM 1519 C C . GLU B 1 35 ? -12.32500 4.51400 -4.39500 1.000 27.00000 24 GLU B C 1
ATOM 1520 O O . GLU B 1 35 ? -12.21300 5.70200 -4.08000 1.000 27.76000 24 GLU B O 1
ATOM 1526 N N . ARG B 1 36 ? -11.26800 3.70200 -4.48100 1.000 27.41000 25 ARG B N 1
ATOM 1527 C CA . ARG B 1 36 ? -9.92300 4.21800 -4.24500 1.000 20.66000 25 ARG B CA 1
ATOM 1528 C C . ARG B 1 36 ? -9.48200 5.15200 -5.36400 1.000 20.99000 25 ARG B C 1
ATOM 1529 O O . ARG B 1 36 ? -8.85100 6.18200 -5.10200 1.000 20.19000 25 ARG B O 1
ATOM 1537 N N . LEU B 1 37 ? -9.79400 4.80600 -6.61600 1.000 19.73000 26 LEU B N 1
ATOM 1538 C CA . LEU B 1 37 ? -9.46000 5.68600 -7.73400 1.000 24.48000 26 LEU B CA 1
ATOM 1539 C C . LEU B 1 37 ? -10.24700 6.98400 -7.66600 1.000 23.84000 26 LEU B C 1
ATOM 1540 O O . LEU B 1 37 ? -9.75100 8.02500 -8.10500 1.000 25.34000 26 LEU B O 1
ATOM 1545 N N . ALA B 1 38 ? -11.45700 6.94200 -7.09500 1.000 24.56000 27 ALA B N 1
ATOM 1546 C CA . ALA B 1 38 ? -12.32200 8.11000 -6.98300 1.000 31.90000 27 ALA B CA 1
ATOM 1547 C C . ALA B 1 38 ? -11.90800 9.07000 -5.87400 1.000 26.51000 27 ALA B C 1
ATOM 1548 O O . ALA B 1 38 ? -12.44000 10.18700 -5.81700 1.000 27.87000 27 ALA B O 1
ATOM 1550 N N . MET B 1 39 ? -10.96400 8.69000 -5.01000 1.000 20.03000 28 MET B N 1
ATOM 1551 C CA . MET B 1 39 ? -10.62300 9.58300 -3.90900 1.000 21.07000 28 MET B CA 1
ATOM 1552 C C . MET B 1 39 ? -9.96700 10.87700 -4.39200 1.000 20.73000 28 MET B C 1
ATOM 1553 O O . MET B 1 39 ? -10.03300 11.89400 -3.69300 1.000 23.41000 28 MET B O 1
ATOM 1558 N N . SER B 1 40 ? -9.36600 10.89100 -5.58100 1.000 24.49000 29 SER B N 1
ATOM 1559 C CA . SER B 1 40 ? -8.82200 12.12800 -6.10400 1.000 16.93000 29 SER B CA 1
ATOM 1560 C C . SER B 1 40 ? -9.19300 12.21900 -7.57700 1.000 25.96000 29 SER B C 1
ATOM 1561 O O . SER B 1 40 ? -9.27700 11.19900 -8.27900 1.000 25.22000 29 SER B O 1
ATOM 1564 N N . GLU B 1 41 ? -9.46500 13.44000 -8.04000 1.000 13.51000 30 GLU B N 1
ATOM 1565 C CA . GLU B 1 41 ? -9.82300 13.58800 -9.44000 1.000 20.85000 30 GLU B CA 1
ATOM 1566 C C . GLU B 1 41 ? -8.62000 13.46200 -10.36900 1.000 15.41000 30 GLU B C 1
ATOM 1567 O O . GLU B 1 41 ? -8.80800 13.43000 -11.58800 1.000 17.88000 30 GLU B O 1
ATOM 1573 N N . GLY B 1 42 ? -7.40800 13.38900 -9.83600 1.000 10.58000 31 GLY B N 1
ATOM 1574 C CA . GLY B 1 42 ? -6.23300 13.22300 -10.68900 1.000 12.50000 31 GLY B CA 1
ATOM 1575 C C . GLY B 1 42 ? -4.97700 13.21300 -9.84700 1.000 17.67000 31 GLY B C 1
ATOM 1576 O O . GLY B 1 42 ? -5.03500 13.27000 -8.61100 1.000 14.43000 31 GLY B O 1
ATOM 1577 N N . PHE B 1 43 ? -3.83000 13.11400 -10.53800 1.000 9.77000 32 PHE B N 1
ATOM 1578 C CA . PHE B 1 43 ? -2.52500 13.11100 -9.91000 1.000 13.93000 32 PHE B CA 1
ATOM 1579 C C . PHE B 1 43 ? -1.45800 13.33900 -10.98000 1.000 12.84000 32 PHE B C 1
ATOM 1580 O O . PHE B 1 43 ? -1.72000 13.25600 -12.18200 1.000 10.18000 32 PHE B O 1
ATOM 1588 N N . SER B 1 44 ? -0.26200 13.66400 -10.50500 1.000 16.54000 33 SER B N 1
ATOM 1589 C CA . SER B 1 44 ? 0.95600 13.79400 -11.29100 1.000 16.29000 33 SER B CA 1
ATOM 1590 C C . SER B 1 44 ? 2.02900 12.98700 -10.56700 1.000 21.69000 33 SER B C 1
ATOM 1591 O O . SER B 1 44 ? 2.00200 12.87200 -9.33700 1.000 17.74000 33 SER B O 1
ATOM 1594 N N . ALA B 1 45 ? 2.95100 12.39300 -11.32400 1.000 13.57000 34 ALA B N 1
ATOM 1595 C CA . ALA B 1 45 ? 3.99900 11.57900 -10.71600 1.000 18.41000 34 ALA B CA 1
ATOM 1596 C C . ALA B 1 45 ? 5.09700 11.33900 -11.74400 1.000 23.75000 34 ALA B C 1
ATOM 1597 O O . ALA B 1 45 ? 4.90900 11.56600 -12.94400 1.000 21.56000 34 ALA B O 1
ATOM 1599 N N . THR B 1 46 ? 6.25600 10.91900 -11.25800 1.000 18.29000 35 THR B N 1
ATOM 1600 C CA . THR B 1 46 ? 7.25800 10.32600 -12.13100 1.000 14.39000 35 THR B CA 1
ATOM 1601 C C . THR B 1 46 ? 7.04800 8.81200 -12.15200 1.000 17.30000 35 THR B C 1
ATOM 1602 O O . THR B 1 46 ? 6.38700 8.25500 -11.27500 1.000 12.65000 35 THR B O 1
ATOM 1606 N N . PHE B 1 47 ? 7.58100 8.14000 -13.17600 1.000 12.74000 36 PHE B N 1
ATOM 1607 C CA . PHE B 1 47 ? 7.54200 6.67900 -13.15500 1.000 15.62000 36 PHE B CA 1
ATOM 1608 C C . PHE B 1 47 ? 8.87200 6.07600 -13.55200 1.000 14.66000 36 PHE B C 1
ATOM 1609 O O . PHE B 1 47 ? 9.69500 6.67100 -14.27500 1.000 17.04000 36 PHE B O 1
ATOM 1617 N N . ASN B 1 48 ? 9.05500 4.84900 -13.08100 1.000 14.40000 37 ASN B N 1
ATOM 1618 C CA . ASN B 1 48 ? 10.10100 3.97100 -13.57500 1.000 16.62000 37 ASN B CA 1
ATOM 1619 C C . ASN B 1 48 ? 9.41600 2.75900 -14.18400 1.000 20.67000 37 ASN B C 1
ATOM 1620 O O . ASN B 1 48 ? 8.34300 2.35600 -13.73200 1.000 16.32000 37 ASN B O 1
ATOM 1625 N N . GLN B 1 49 ? 10.04200 2.18900 -15.20800 1.000 19.39000 38 GLN B N 1
ATOM 1626 C CA . GLN B 1 49 ? 9.48800 1.04200 -15.91200 1.000 21.06000 38 GLN B CA 1
ATOM 1627 C C . GLN B 1 49 ? 10.52400 -0.06600 -16.00900 1.000 26.75000 38 GLN B C 1
ATOM 1628 O O . GLN B 1 49 ? 11.71900 0.18600 -16.19100 1.000 22.64000 38 GLN B O 1
ATOM 1634 N N . GLN B 1 50 ? 10.05100 -1.29600 -15.88500 1.000 24.87000 39 GLN B N 1
ATOM 1635 C CA . GLN B 1 50 ? 10.88700 -2.46900 -16.07800 1.000 19.31000 39 GLN B CA 1
ATOM 1636 C C . GLN B 1 50 ? 10.06400 -3.44600 -16.89500 1.000 21.63000 39 GLN B C 1
ATOM 1637 O O . GLN B 1 50 ? 8.89000 -3.66500 -16.58600 1.000 19.38000 39 GLN B O 1
ATOM 1643 N N . VAL B 1 51 ? 10.65100 -3.99000 -17.95800 1.000 17.48000 40 VAL B N 1
ATOM 1644 C CA . VAL B 1 51 ? 10.00700 -5.01200 -18.77300 1.000 24.91000 40 VAL B CA 1
ATOM 1645 C C . VAL B 1 51 ? 10.75600 -6.31400 -18.55200 1.000 23.86000 40 VAL B C 1
ATOM 1646 O O . VAL B 1 51 ? 11.98900 -6.35300 -18.64100 1.000 24.23000 40 VAL B O 1
ATOM 1650 N N . 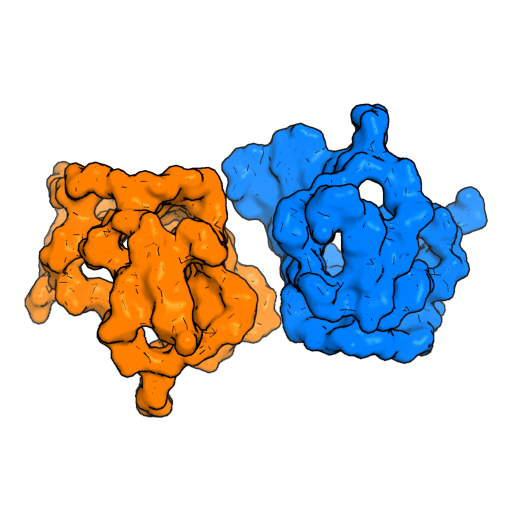LEU B 1 52 ? 10.01200 -7.36800 -18.24400 1.000 22.28000 41 LEU B N 1
ATOM 1651 C CA . LEU B 1 52 ? 10.57700 -8.67900 -17.97500 1.000 28.39000 41 LEU B CA 1
ATOM 1652 C C . LEU B 1 52 ? 10.08800 -9.64800 -19.03800 1.000 25.35000 41 LEU B C 1
ATOM 1653 O O . LEU B 1 52 ? 8.90100 -9.66000 -19.37400 1.000 23.77000 41 LEU B O 1
ATOM 1658 N N . SER B 1 53 ? 11.01200 -10.44200 -19.58400 1.000 27.64000 42 SER B N 1
ATOM 1659 C CA . SER B 1 53 ? 10.64400 -11.50100 -20.49900 1.000 30.86000 42 SER B CA 1
ATOM 1660 C C . SER B 1 53 ? 9.78800 -12.54300 -19.78100 1.000 29.52000 42 SER B C 1
ATOM 1661 O O . SER B 1 53 ? 9.72000 -12.56200 -18.55000 1.000 31.77000 42 SER B O 1
ATOM 1664 N N . PRO B 1 54 ? 9.11400 -13.42200 -20.53200 1.000 31.65000 43 PRO B N 1
ATOM 1665 C CA . PRO B 1 54 ? 8.44300 -14.55700 -19.87700 1.000 35.90000 43 PRO B CA 1
ATOM 1666 C C . PRO B 1 54 ? 9.37700 -15.35100 -18.97900 1.000 35.12000 43 PRO B C 1
ATOM 1667 O O . PRO B 1 54 ? 8.94300 -15.90400 -17.96000 1.000 37.02000 43 PRO B O 1
ATOM 1671 N N . GLU B 1 55 ? 10.66800 -15.38700 -19.30800 1.000 33.17000 44 GLU B N 1
ATOM 1672 C CA . GLU B 1 55 ? 11.64600 -16.08500 -18.48700 1.000 31.43000 44 GLU B CA 1
ATOM 1673 C C . GLU B 1 55 ? 11.99300 -15.32500 -17.21400 1.000 35.06000 44 GLU B C 1
ATOM 1674 O O . GLU B 1 55 ? 12.68100 -15.88300 -16.35200 1.000 34.71000 44 GLU B O 1
ATOM 1680 N N . GLY B 1 56 ? 11.53600 -14.08000 -17.07100 1.000 37.74000 45 GLY B N 1
ATOM 1681 C CA . GLY B 1 56 ? 11.91700 -13.23600 -15.95700 1.000 30.27000 45 GLY B CA 1
ATOM 1682 C C . GLY B 1 56 ? 13.12300 -12.36100 -16.20900 1.000 25.15000 45 GLY B C 1
ATOM 1683 O O . GLY B 1 56 ? 13.62800 -11.74100 -15.26900 1.000 33.81000 45 GLY B O 1
ATOM 1684 N N . LYS B 1 57 ? 13.59900 -12.28900 -17.44100 1.000 27.70000 46 LYS B N 1
ATOM 1685 C CA . LYS B 1 57 ? 14.79600 -11.53400 -17.76800 1.000 25.74000 46 LYS B CA 1
ATOM 1686 C C . LYS B 1 57 ? 14.42300 -10.08200 -18.05900 1.000 28.73000 46 LYS B C 1
ATOM 1687 O O . LYS B 1 57 ? 13.47200 -9.82000 -18.79700 1.000 27.28000 46 LYS B O 1
ATOM 1693 N N . VAL B 1 58 ? 15.16200 -9.14400 -17.46100 1.000 27.64000 47 VAL B N 1
ATOM 1694 C CA . VAL B 1 58 ? 14.97400 -7.72500 -17.76300 1.000 28.34000 47 VAL B CA 1
ATOM 1695 C C . VAL B 1 58 ? 15.28200 -7.48000 -19.23600 1.000 26.86000 47 VAL B C 1
ATOM 1696 O O . VAL B 1 58 ? 16.38400 -7.78100 -19.71100 1.000 30.43000 47 VAL B O 1
ATOM 1700 N N . ILE B 1 59 ? 14.30900 -6.93100 -19.96600 1.000 22.47000 48 ILE B N 1
ATOM 1701 C CA . ILE B 1 59 ? 14.44800 -6.63700 -21.39400 1.000 24.72000 48 ILE B CA 1
ATOM 1702 C C . ILE B 1 59 ? 14.71500 -5.15000 -21.59000 1.000 28.47000 48 ILE B C 1
ATOM 1703 O O . ILE B 1 59 ? 15.43400 -4.74000 -22.51400 1.000 24.79000 48 ILE B O 1
ATOM 1708 N N . LEU B 1 60 ? 14.11700 -4.33400 -20.72800 1.000 19.30000 49 LEU B N 1
ATOM 1709 C CA . LEU B 1 60 ? 14.16100 -2.89000 -20.88300 1.000 20.21000 49 LEU B CA 1
ATOM 1710 C C . LEU B 1 60 ? 13.97300 -2.24900 -19.51300 1.000 23.31000 49 LEU B C 1
ATOM 1711 O O . LEU B 1 60 ? 13.20500 -2.75700 -18.68200 1.000 22.48000 49 LEU B O 1
ATOM 1716 N N . THR B 1 61 ? 14.64900 -1.12200 -19.28700 1.000 20.69000 50 THR B N 1
ATOM 1717 C CA . THR B 1 61 ? 14.30100 -0.25900 -18.16200 1.000 19.07000 50 THR B CA 1
ATOM 1718 C C . THR B 1 61 ? 14.12500 1.16800 -18.66500 1.000 22.45000 50 THR B C 1
ATOM 1719 O O . THR B 1 61 ? 14.87500 1.62000 -19.53500 1.000 20.17000 50 THR B O 1
ATOM 1723 N N . GLY B 1 62 ? 13.13600 1.87700 -18.11200 1.000 16.90000 51 GLY B N 1
ATOM 1724 C CA . GLY B 1 62 ? 12.81100 3.19700 -18.61800 1.000 22.05000 51 GLY B CA 1
ATOM 1725 C C . GLY B 1 62 ? 12.29000 4.11500 -17.53100 1.000 19.53000 51 GLY B C 1
ATOM 1726 O O . GLY B 1 62 ? 12.23200 3.75300 -16.35500 1.000 20.62000 51 GLY B O 1
ATOM 1727 N N . ASN B 1 63 ? 11.92500 5.32700 -17.93000 1.000 14.92000 52 ASN B N 1
ATOM 1728 C CA . ASN B 1 63 ? 11.36800 6.26300 -16.96700 1.000 15.55000 52 ASN B CA 1
ATOM 1729 C C . ASN B 1 63 ? 10.64800 7.38300 -17.70200 1.000 16.55000 52 ASN B C 1
ATOM 1730 O O . ASN B 1 63 ? 10.91000 7.65400 -18.87800 1.000 18.39000 52 ASN B O 1
ATOM 1735 N N . GLY B 1 64 ? 9.76400 8.06600 -16.97300 1.000 12.01000 53 GLY B N 1
ATOM 1736 C CA . GLY B 1 64 ? 9.17800 9.28800 -17.49700 1.000 15.38000 53 GLY B CA 1
ATOM 1737 C C . GLY B 1 64 ? 8.30800 9.99000 -16.47200 1.000 14.25000 53 GLY B C 1
ATOM 1738 O O . GLY B 1 64 ? 8.59500 9.94600 -15.27400 1.000 12.86000 53 GLY B O 1
ATOM 1739 N N . LYS B 1 65 ? 7.25500 10.64800 -16.93300 1.000 16.31000 54 LYS B N 1
ATOM 1740 C CA . LYS B 1 65 ? 6.35200 11.37800 -16.05000 1.000 21.14000 54 LYS B CA 1
ATOM 1741 C C . LYS B 1 65 ? 4.93900 11.22800 -16.58000 1.000 19.01000 54 LYS B C 1
ATOM 1742 O O . LYS B 1 65 ? 4.72600 10.92500 -17.75300 1.000 19.22000 54 LYS B O 1
ATOM 1748 N N . VAL B 1 66 ? 3.96500 11.45700 -15.70500 1.000 18.75000 55 VAL B N 1
ATOM 1749 C CA . VAL B 1 66 ? 2.57000 11.25500 -16.06200 1.000 16.84000 55 VAL B CA 1
ATOM 1750 C C . VAL B 1 66 ? 1.72900 12.33100 -15.38600 1.000 16.92000 55 VAL B C 1
ATOM 1751 O O . VAL B 1 66 ? 2.03000 12.75700 -14.26400 1.000 17.30000 55 VAL B O 1
ATOM 1755 N N . ASP B 1 67 ? 0.71800 12.80400 -16.10400 1.000 18.07000 56 ASP B N 1
ATOM 1756 C CA . ASP B 1 67 ? -0.38900 13.57500 -15.54900 1.000 17.89000 56 ASP B CA 1
ATOM 1757 C C . ASP B 1 67 ? -1.67600 12.86700 -15.93400 1.000 12.46000 56 ASP B C 1
ATOM 1758 O O . ASP B 1 67 ? -1.83200 12.42700 -17.07600 1.000 15.89000 56 ASP B O 1
ATOM 1763 N N . ILE B 1 68 ? -2.61100 12.78600 -14.99100 1.000 10.66000 57 ILE B N 1
ATOM 1764 C CA . ILE B 1 68 ? -3.83300 12.02200 -15.16900 1.000 16.70000 57 ILE B CA 1
ATOM 1765 C C . ILE B 1 68 ? -4.94600 12.78200 -14.47700 1.000 15.00000 57 ILE B C 1
ATOM 1766 O O . ILE B 1 68 ? -4.78600 13.20200 -13.33100 1.000 10.42000 57 ILE B O 1
ATOM 1771 N N . ALA B 1 69 ? -6.02300 13.02200 -15.20300 1.000 12.82000 58 ALA B N 1
ATOM 1772 C CA . ALA B 1 69 ? -7.24500 13.60000 -14.67500 1.000 16.89000 58 ALA B CA 1
ATOM 1773 C C . ALA B 1 69 ? -8.38900 12.70400 -15.11000 1.000 23.18000 58 ALA B C 1
ATOM 1774 O O . ALA B 1 69 ? -8.36700 12.15900 -16.21800 1.000 16.31000 58 ALA B O 1
ATOM 1776 N N . ARG B 1 70 ? -9.36900 12.52100 -14.22200 1.000 13.94000 59 ARG B N 1
ATOM 1777 C CA . ARG B 1 70 ? -10.45100 11.58400 -14.42300 1.000 18.08000 59 ARG B CA 1
ATOM 1778 C C . ARG B 1 70 ? -11.74500 12.33600 -14.69200 1.000 22.43000 59 ARG B C 1
ATOM 1779 O O . ARG B 1 70 ? -12.04900 13.30800 -13.98800 1.000 23.28000 59 ARG B O 1
ATOM 1787 N N . PRO B 1 71 ? -12.53300 11.92600 -15.69300 1.000 21.80000 60 PRO B N 1
ATOM 1788 C CA . PRO B 1 71 ? -12.21600 10.74400 -16.49400 1.000 21.36000 60 PRO B CA 1
ATOM 1789 C C . PRO B 1 71 ? -11.39500 11.06100 -17.74300 1.000 23.66000 60 PRO B C 1
ATOM 1790 O O . PRO B 1 71 ? -11.36700 12.21800 -18.19300 1.000 20.51000 60 PRO B O 1
ATOM 1794 N N . SER B 1 72 ? -10.68500 10.03900 -18.22700 1.000 21.96000 61 SER B N 1
ATOM 1795 C CA . SER B 1 72 ? -10.21800 9.92100 -19.61400 1.000 19.95000 61 SER B CA 1
ATOM 1796 C C . SER B 1 72 ? -8.95100 10.69700 -19.97400 1.000 23.30000 61 SER B C 1
ATOM 1797 O O . SER B 1 72 ? -8.35000 10.41600 -21.01700 1.000 21.14000 61 SER B O 1
ATOM 1800 N N . LEU B 1 73 ? -8.53000 11.67500 -19.16700 1.000 19.36000 62 LEU B N 1
ATOM 1801 C CA . LEU B 1 73 ? -7.40500 12.52200 -19.56000 1.000 17.56000 62 LEU B CA 1
ATOM 1802 C C . LEU B 1 73 ? -6.10400 11.97100 -18.99900 1.000 16.44000 62 LEU B C 1
ATOM 1803 O O . LEU B 1 73 ? -6.02200 11.64600 -17.80900 1.000 11.80000 62 LEU B O 1
ATOM 1808 N N . PHE B 1 74 ? -5.08900 11.87200 -19.86200 1.000 11.38000 63 PHE B N 1
ATOM 1809 C CA . PHE B 1 74 ? -3.79800 11.34200 -19.47200 1.000 16.11000 63 PHE B CA 1
ATOM 1810 C C . PHE B 1 74 ? -2.73900 11.93000 -20.38200 1.000 13.02000 63 PHE B C 1
ATOM 1811 O O . PHE B 1 74 ? -2.98800 12.14700 -21.56500 1.000 13.65000 63 PHE B O 1
ATOM 1819 N N . ARG B 1 75 ? -1.58200 12.23500 -19.79500 1.000 15.71000 64 ARG B N 1
ATOM 1820 C CA . ARG B 1 75 ? -0.41700 12.76100 -20.50100 1.000 14.05000 64 ARG B CA 1
ATOM 1821 C C . ARG B 1 75 ? 0.77100 11.92200 -20.06000 1.000 20.03000 64 ARG B C 1
ATOM 1822 O O . ARG B 1 75 ? 1.26500 12.09200 -18.94000 1.000 16.83000 64 ARG B O 1
ATOM 1830 N N . TRP B 1 76 ? 1.19900 11.01100 -20.93300 1.000 13.90000 65 TRP B N 1
ATOM 1831 C CA . TRP B 1 76 ? 2.20300 10.00000 -20.62200 1.000 12.14000 65 TRP B CA 1
ATOM 1832 C C . TRP B 1 76 ? 3.48000 10.35100 -21.38000 1.000 11.80000 65 TRP B C 1
ATOM 1833 O O . TRP B 1 76 ? 3.55800 10.15900 -22.59700 1.000 14.51000 65 TRP B O 1
ATOM 1844 N N . GLU B 1 77 ? 4.47500 10.87400 -20.65900 1.000 17.99000 66 GLU B N 1
ATOM 1845 C CA . GLU B 1 77 ? 5.71100 11.39400 -21.24500 1.000 18.03000 66 GLU B CA 1
ATOM 1846 C C . GLU B 1 77 ? 6.85200 10.42100 -20.95700 1.000 20.27000 66 GLU B C 1
ATOM 1847 O O . GLU B 1 77 ? 7.28300 10.27500 -19.81100 1.000 14.39000 66 GLU B O 1
ATOM 1853 N N . THR B 1 78 ? 7.37100 9.77900 -21.99700 1.000 17.31000 67 THR B N 1
ATOM 1854 C CA . THR B 1 78 ? 8.44400 8.81700 -21.82200 1.000 15.54000 67 THR B CA 1
ATOM 1855 C C . THR B 1 78 ? 9.77700 9.50100 -22.08300 1.000 18.71000 67 THR B C 1
ATOM 1856 O O . THR B 1 78 ? 9.97000 10.11900 -23.13700 1.000 17.42000 67 THR B O 1
ATOM 1860 N N . GLU B 1 79 ? 10.68500 9.40300 -21.11300 1.000 16.51000 68 GLU B N 1
ATOM 1861 C CA . GLU B 1 79 ? 12.03200 9.91500 -21.27500 1.000 14.28000 68 GLU B CA 1
ATOM 1862 C C . GLU B 1 79 ? 12.97300 8.86100 -21.85200 1.000 22.78000 68 GLU B C 1
ATOM 1863 O O . GLU B 1 79 ? 13.72900 9.15200 -22.78100 1.000 23.66000 68 GLU B O 1
ATOM 1869 N N . THR B 1 80 ? 12.95900 7.65000 -21.30200 1.000 19.82000 69 THR B N 1
ATOM 1870 C CA . THR B 1 80 ? 13.82100 6.56800 -21.75900 1.000 22.05000 69 THR B CA 1
ATOM 1871 C C . THR B 1 80 ? 13.01900 5.27900 -21.81900 1.000 20.42000 69 THR B C 1
ATOM 1872 O O . THR B 1 80 ? 12.04700 5.11400 -21.06800 1.000 20.17000 69 THR B O 1
ATOM 1876 N N . PRO B 1 81 ? 13.41300 4.33200 -22.69700 1.000 26.05000 70 PRO B N 1
ATOM 1877 C CA . PRO B 1 81 ? 14.48300 4.45800 -23.70300 1.000 26.53000 70 PRO B CA 1
ATOM 1878 C C . PRO B 1 81 ? 14.06100 5.16800 -24.99400 1.000 23.59000 70 PRO B C 1
ATOM 1879 O O . PRO B 1 81 ? 14.90900 5.72700 -25.68400 1.000 28.82000 70 PRO B O 1
ATOM 1883 N N . ASP B 1 82 ? 12.76700 5.14400 -25.30600 1.000 27.59000 71 ASP B N 1
ATOM 1884 C CA . ASP B 1 82 ? 12.21600 5.75200 -26.52000 1.000 23.64000 71 ASP B CA 1
ATOM 1885 C C . ASP B 1 82 ? 11.49000 7.03600 -26.11800 1.000 23.49000 71 ASP B C 1
ATOM 1886 O O . ASP B 1 82 ? 10.34700 6.99000 -25.65200 1.000 20.94000 71 ASP B O 1
ATOM 1891 N N . GLU B 1 83 ? 12.15200 8.17500 -26.28800 1.000 18.11000 72 GLU B N 1
ATOM 1892 C CA . GLU B 1 83 ? 11.54300 9.44800 -25.90900 1.000 17.06000 72 GLU B CA 1
ATOM 1893 C C . GLU B 1 83 ? 10.33300 9.74400 -26.79600 1.000 19.08000 72 GLU B C 1
ATOM 1894 O O . GLU B 1 83 ? 10.45500 9.82800 -28.02600 1.000 14.79000 72 GLU B O 1
ATOM 1900 N N . ASN B 1 84 ? 9.16000 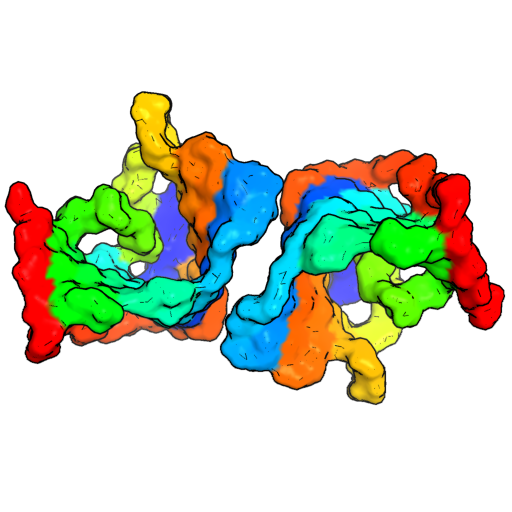9.89800 -26.17200 1.000 14.43000 73 ASN B N 1
ATOM 1901 C CA . ASN B 1 84 ? 7.93400 10.17400 -26.90500 1.000 12.48000 73 ASN B CA 1
ATOM 1902 C C . ASN B 1 84 ? 6.84100 10.61000 -25.93200 1.000 13.16000 73 ASN B C 1
ATOM 1903 O O . ASN B 1 84 ? 6.92200 10.38900 -24.71700 1.000 12.06000 73 ASN B O 1
ATOM 1908 N N . LEU B 1 85 ? 5.81300 11.22800 -26.49900 1.000 12.69000 74 LEU B N 1
ATOM 1909 C CA . LEU B 1 85 ? 4.67300 11.74000 -25.76000 1.000 15.02000 74 LEU B CA 1
ATOM 1910 C C . LEU B 1 85 ? 3.40000 11.10900 -26.29100 1.000 16.29000 74 LEU B C 1
ATOM 1911 O O . LEU B 1 85 ? 3.22500 10.97700 -27.49800 1.000 14.49000 74 LEU B O 1
ATOM 1916 N N . LEU B 1 86 ? 2.52700 10.72600 -25.37000 1.000 12.20000 75 LEU B N 1
ATOM 1917 C CA . LEU B 1 86 ? 1.17100 10.27500 -25.64500 1.000 13.53000 75 LEU B CA 1
ATOM 1918 C C . LEU B 1 86 ? 0.28000 11.13300 -24.78000 1.000 13.16000 75 LEU B C 1
ATOM 1919 O O . LEU B 1 86 ? 0.50700 11.21200 -23.57800 1.000 12.11000 75 LEU B O 1
ATOM 1924 N N . VAL B 1 87 ? -0.73700 11.74200 -25.37600 1.000 15.25000 76 VAL B N 1
ATOM 1925 C CA . VAL B 1 87 ? -1.60300 12.63700 -24.61900 1.000 13.71000 76 VAL B CA 1
ATOM 1926 C C . VAL B 1 87 ? -3.01000 12.60900 -25.20300 1.000 15.45000 76 VAL B C 1
ATOM 1927 O O . VAL B 1 87 ? -3.19200 12.67400 -26.41700 1.000 13.62000 76 VAL B O 1
ATOM 1931 N N . SER B 1 88 ? -4.01000 12.51100 -24.32300 1.000 13.19000 77 SER B N 1
ATOM 1932 C CA . SER B 1 88 ? -5.41400 12.52000 -24.69900 1.000 12.32000 77 SER B CA 1
ATOM 1933 C C . SER B 1 88 ? -6.13700 13.65200 -23.99200 1.000 16.17000 77 SER B C 1
ATOM 1934 O O . SER B 1 88 ? -5.98900 13.80600 -22.77600 1.000 16.45000 77 SER B O 1
ATOM 1937 N N . ASP B 1 89 ? -6.96300 14.39900 -24.73400 1.000 15.00000 78 ASP B N 1
ATOM 1938 C CA . ASP B 1 89 ? -7.90800 15.32300 -24.10800 1.000 16.57000 78 ASP B CA 1
ATOM 1939 C C . ASP B 1 89 ? -9.31200 14.74400 -24.04700 1.000 19.69000 78 ASP B C 1
ATOM 1940 O O . ASP B 1 89 ? -10.27800 15.48700 -23.85100 1.000 24.99000 78 ASP B O 1
ATOM 1945 N N . GLY B 1 90 ? -9.44300 13.42200 -24.16800 1.000 16.72000 79 GLY B N 1
ATOM 1946 C CA . GLY B 1 90 ? -10.73100 12.78900 -24.18800 1.000 22.01000 79 GLY B CA 1
ATOM 1947 C C . GLY B 1 90 ? -11.38900 12.75800 -25.54200 1.000 21.46000 79 GLY B C 1
ATOM 1948 O O . GLY B 1 90 ? -12.36800 12.02700 -25.71700 1.000 25.67000 79 GLY B O 1
ATOM 1949 N N . THR B 1 91 ? -10.88500 13.51900 -26.50800 1.000 18.24000 80 THR B N 1
ATOM 1950 C CA . THR B 1 91 ? -11.37500 13.46300 -27.87700 1.000 27.08000 80 THR B CA 1
ATOM 1951 C C . THR B 1 91 ? -10.31800 12.99200 -28.86500 1.000 19.03000 80 THR B C 1
ATOM 1952 O O . THR B 1 91 ? -10.59400 12.08600 -29.66700 1.000 22.19000 80 THR B O 1
ATOM 1956 N N . THR B 1 92 ? -9.11900 13.56800 -28.83400 1.000 19.17000 81 THR B N 1
ATOM 1957 C CA . THR B 1 92 ? -8.01700 13.13400 -29.69000 1.000 17.14000 81 THR B CA 1
ATOM 1958 C C . THR B 1 92 ? -6.94700 12.48500 -28.82900 1.000 17.88000 81 THR B C 1
ATOM 1959 O O . THR B 1 92 ? -6.63200 12.98700 -27.74300 1.000 18.31000 81 THR B O 1
ATOM 1963 N N . LEU B 1 93 ? -6.38500 11.37500 -29.30900 1.000 13.34000 82 LEU B N 1
ATOM 1964 C CA . LEU B 1 93 ? -5.18400 10.80900 -28.71800 1.000 14.23000 82 LEU B CA 1
ATOM 1965 C C . LEU B 1 93 ? -4.02600 11.12300 -29.66000 1.000 11.75000 82 LEU B C 1
ATOM 1966 O O . LEU B 1 93 ? -4.05300 10.72800 -30.83100 1.000 15.25000 82 LEU B O 1
ATOM 1971 N N . TRP B 1 94 ? -3.04600 11.86900 -29.16400 1.000 12.55000 83 TRP B N 1
ATOM 1972 C CA . TRP B 1 94 ? -1.89100 12.26200 -29.95700 1.000 16.75000 83 TRP B CA 1
ATOM 1973 C C . TRP B 1 94 ? -0.68500 11.42200 -29.57900 1.000 16.11000 83 TRP B C 1
ATOM 1974 O O . TRP B 1 94 ? -0.46800 11.12100 -28.40100 1.000 12.82000 83 TRP B O 1
ATOM 1985 N N . HIS B 1 95 ? 0.13200 11.09100 -30.57500 1.000 15.52000 84 HIS B N 1
ATOM 1986 C CA . HIS B 1 95 ? 1.38900 10.41300 -30.33800 1.000 10.89000 84 HIS B CA 1
ATOM 1987 C C . HIS B 1 95 ? 2.48800 11.21000 -31.01700 1.000 15.44000 84 HIS B C 1
ATOM 1988 O O . HIS B 1 95 ? 2.54100 11.27200 -32.25200 1.000 14.15000 84 HIS B O 1
ATOM 1995 N N . PHE B 1 96 ? 3.38700 11.76900 -30.22300 1.000 15.25000 85 PHE B N 1
ATOM 1996 C CA . PHE B 1 96 ? 4.49600 12.55700 -30.74500 1.000 13.79000 85 PHE B CA 1
ATOM 1997 C C . PHE B 1 96 ? 5.78300 11.80700 -30.45200 1.000 20.91000 85 PHE B C 1
ATOM 1998 O O . PHE B 1 96 ? 6.02700 11.40200 -29.30700 1.000 17.70000 85 PHE B O 1
ATOM 2006 N N . ASP B 1 97 ? 6.56800 11.57800 -31.49800 1.000 15.24000 86 ASP B N 1
ATOM 2007 C CA . ASP B 1 97 ? 7.89700 11.00900 -31.35400 1.000 14.11000 86 ASP B CA 1
ATOM 2008 C C . ASP B 1 97 ? 8.90300 11.99100 -31.91800 1.000 16.64000 86 ASP B C 1
ATOM 2009 O O . ASP B 1 97 ? 8.94800 12.18000 -33.14900 1.000 17.03000 86 ASP B O 1
ATOM 2014 N N . PRO B 1 98 ? 9.72400 12.62500 -31.07400 1.000 17.61000 87 PRO B N 1
ATOM 2015 C CA . PRO B 1 98 ? 10.64400 13.66300 -31.57900 1.000 18.41000 87 PRO B CA 1
ATOM 2016 C C . PRO B 1 98 ? 11.76000 13.11000 -32.44400 1.000 24.98000 87 PRO B C 1
ATOM 2017 O O . PRO B 1 98 ? 12.26700 13.83000 -33.31900 1.000 19.95000 87 PRO B O 1
ATOM 2021 N N . PHE B 1 99 ? 12.17000 11.85700 -32.21200 1.000 21.41000 88 PHE B N 1
ATOM 2022 C CA . PHE B 1 99 ? 13.31000 11.30700 -32.93700 1.000 17.37000 88 PHE B CA 1
ATOM 2023 C C . PHE B 1 99 ? 13.00200 11.19300 -34.42100 1.000 22.06000 88 PHE B C 1
ATOM 2024 O O . PHE B 1 99 ? 13.88500 11.38800 -35.26800 1.000 24.43000 88 PHE B O 1
ATOM 2032 N N . VAL B 1 100 ? 11.75500 10.87900 -34.75700 1.000 20.62000 89 VAL B N 1
ATOM 2033 C CA . VAL B 1 100 ? 11.36000 10.73500 -36.14900 1.000 26.10000 89 VAL B CA 1
ATOM 2034 C C . VAL B 1 100 ? 10.43400 11.85600 -36.58700 1.000 21.62000 89 VAL B C 1
ATOM 2035 O O . VAL B 1 100 ? 9.84600 11.78300 -37.66700 1.000 20.95000 89 VAL B O 1
ATOM 2039 N N . GLU B 1 101 ? 10.30400 12.90800 -35.77300 1.000 20.37000 90 GLU B N 1
ATOM 2040 C CA . GLU B 1 101 ? 9.65100 14.15000 -36.19000 1.000 22.54000 90 GLU B CA 1
ATOM 2041 C C . GLU B 1 101 ? 8.23100 13.87500 -36.67600 1.000 22.33000 90 GLU B C 1
ATOM 2042 O O . GLU B 1 101 ? 7.79500 14.37000 -37.71500 1.000 24.57000 90 GLU B O 1
ATOM 2048 N N . GLN B 1 102 ? 7.50700 13.05900 -35.91000 1.000 18.43000 91 GLN B N 1
ATOM 2049 C CA . GLN B 1 102 ? 6.20900 12.56300 -36.33200 1.000 16.10000 91 GLN B CA 1
ATOM 2050 C C . GLN B 1 102 ? 5.18500 12.82400 -35.24300 1.000 17.10000 91 GLN B C 1
ATOM 2051 O O . GLN B 1 102 ? 5.47900 12.67900 -34.05500 1.000 16.35000 91 GLN B O 1
ATOM 2057 N N . VAL B 1 103 ? 3.98600 13.19700 -35.66400 1.000 14.58000 92 VAL B N 1
ATOM 2058 C CA . VAL B 1 103 ? 2.80400 13.23700 -34.81500 1.000 17.57000 92 VAL B CA 1
ATOM 2059 C C . VAL B 1 103 ? 1.74600 12.38400 -35.49100 1.000 22.38000 92 VAL B C 1
ATOM 2060 O O . VAL B 1 103 ? 1.47900 12.55400 -36.68800 1.000 18.16000 92 VAL B O 1
ATOM 2064 N N . THR B 1 104 ? 1.16500 11.45100 -34.74200 1.000 16.04000 93 THR B N 1
ATOM 2065 C CA . THR B 1 104 ? 0.10700 10.59100 -35.24700 1.000 14.06000 93 THR B CA 1
ATOM 2066 C C . THR B 1 104 ? -1.15500 10.84200 -34.43600 1.000 17.21000 93 THR B C 1
ATOM 2067 O O . THR B 1 104 ? -1.08700 10.92200 -33.20600 1.000 15.33000 93 THR B O 1
ATOM 2071 N N . LEU B 1 105 ? -2.29500 10.97800 -35.13000 1.000 21.10000 94 LEU B N 1
ATOM 2072 C CA . LEU B 1 105 ? -3.58900 11.32300 -34.53500 1.000 20.64000 94 LEU B CA 1
ATOM 2073 C C . LEU B 1 105 ? -4.49300 10.09900 -34.46800 1.000 17.54000 94 LEU B C 1
ATOM 2074 O O . LEU B 1 105 ? -4.61400 9.35900 -35.45300 1.000 19.78000 94 LEU B O 1
ATOM 2079 N N . TYR B 1 106 ? -5.15100 9.90800 -33.31800 1.000 18.69000 95 TYR B N 1
ATOM 2080 C CA . TYR B 1 106 ? -6.08100 8.80400 -33.09700 1.000 21.46000 95 TYR B CA 1
ATOM 2081 C C . TYR B 1 106 ? -7.33300 9.32300 -32.40100 1.000 24.31000 95 TYR B C 1
ATOM 2082 O O . TYR B 1 106 ? -7.32300 10.35600 -31.73100 1.000 18.55000 95 TYR B O 1
ATOM 2091 N N . ARG B 1 107 ? -8.41400 8.56700 -32.53700 1.000 21.80000 96 ARG B N 1
ATOM 2092 C CA . ARG B 1 107 ? -9.60900 8.87300 -31.76700 1.000 22.50000 96 ARG B CA 1
ATOM 2093 C C . ARG B 1 107 ? -9.39100 8.48200 -30.31200 1.000 23.90000 96 ARG B C 1
ATOM 2094 O O . ARG B 1 107 ? -8.98200 7.35400 -30.02000 1.000 25.50000 96 ARG B O 1
ATOM 2102 N N . ALA B 1 108 ? -9.63900 9.42000 -29.39200 1.000 25.96000 97 ALA B N 1
ATOM 2103 C CA . ALA B 1 108 ? -9.54900 9.06400 -27.98000 1.000 25.78000 97 ALA B CA 1
ATOM 2104 C C . ALA B 1 108 ? -10.52700 7.95900 -27.62200 1.000 27.60000 97 ALA B C 1
ATOM 2105 O O . ALA B 1 108 ? -10.32600 7.27000 -26.61700 1.000 33.47000 97 ALA B O 1
ATOM 2107 N N . GLU B 1 109 ? -11.57300 7.77800 -28.43900 1.000 30.03000 98 GLU B N 1
ATOM 2108 C CA . GLU B 1 109 ? -12.51300 6.67800 -28.25800 1.000 42.12000 98 GLU B CA 1
ATOM 2109 C C . GLU B 1 109 ? -11.81800 5.33100 -28.34300 1.000 31.69000 98 GLU B C 1
ATOM 2110 O O . GLU B 1 109 ? -12.27900 4.35500 -27.74100 1.000 39.29000 98 GLU B O 1
ATOM 2116 N N . GLU B 1 110 ? -10.70400 5.26200 -29.07200 1.000 36.74000 99 GLU B N 1
ATOM 2117 C CA . GLU B 1 110 ? -9.97200 4.02600 -29.31800 1.000 38.64000 99 GLU B CA 1
ATOM 2118 C C . GLU B 1 110 ? -8.64100 3.98400 -28.56800 1.000 33.03000 99 GLU B C 1
ATOM 2119 O O . GLU B 1 110 ? -7.70400 3.31600 -29.00600 1.000 36.33000 99 GLU B O 1
ATOM 2125 N N . ALA B 1 111 ? -8.55100 4.68200 -27.43100 1.000 29.28000 100 ALA B N 1
ATOM 2126 C CA . ALA B 1 111 ? -7.29600 4.75500 -26.68300 1.000 22.64000 100 ALA B CA 1
ATOM 2127 C C . ALA B 1 111 ? -6.82900 3.38000 -26.23100 1.000 35.04000 100 ALA B C 1
ATOM 2128 O O . ALA B 1 111 ? -5.66000 3.01900 -26.41800 1.000 35.14000 100 ALA B O 1
ATOM 2130 N N . LEU B 1 112 ? -7.72700 2.60100 -25.61300 1.000 29.60000 101 LEU B N 1
ATOM 2131 C CA . LEU B 1 112 ? -7.33500 1.31200 -25.05100 1.000 29.38000 101 LEU B CA 1
ATOM 2132 C C . LEU B 1 112 ? -6.77400 0.37800 -26.12000 1.000 32.31000 101 LEU B C 1
ATOM 2133 O O . LEU B 1 112 ? -5.89200 -0.44000 -25.82600 1.000 31.15000 101 LEU B O 1
ATOM 2138 N N . GLU B 1 113 ? -7.26000 0.49200 -27.36000 1.000 36.84000 102 GLU B N 1
ATOM 2139 C CA . GLU B 1 113 ? -6.69100 -0.28200 -28.46400 1.000 35.87000 102 GLU B CA 1
ATOM 2140 C C . GLU B 1 113 ? -5.21300 0.03600 -28.66800 1.000 40.52000 102 GLU B C 1
ATOM 2141 O O . GLU B 1 113 ? -4.41300 -0.85300 -28.98300 1.000 39.47000 102 GLU B O 1
ATOM 2147 N N . GLN B 1 114 ? -4.83400 1.30000 -28.48900 1.000 32.79000 103 GLN B N 1
ATOM 2148 C CA . GLN B 1 114 ? -3.48300 1.76700 -28.77500 1.000 25.28000 103 GLN B CA 1
ATOM 2149 C C . GLN B 1 114 ? -2.56800 1.71100 -27.55900 1.000 30.96000 103 GLN B C 1
ATOM 2150 O O . GLN B 1 114 ? -1.38500 1.37400 -27.68500 1.000 27.83000 103 GLN B O 1
ATOM 2156 N N . THR B 1 115 ? -3.08800 2.04900 -26.38600 1.000 28.88000 104 THR B N 1
ATOM 2157 C CA . THR B 1 115 ? -2.31900 2.15600 -25.15800 1.000 25.20000 104 THR B CA 1
ATOM 2158 C C . THR B 1 115 ? -3.20800 1.73000 -23.99400 1.000 33.58000 104 THR B C 1
ATOM 2159 O O . THR B 1 115 ? -4.42200 1.95500 -24.03500 1.000 26.12000 104 THR B O 1
ATOM 2163 N N . PRO B 1 116 ? -2.64000 1.09500 -22.97200 1.000 28.23000 105 PRO B N 1
ATOM 2164 C CA . PRO B 1 116 ? -3.44000 0.70100 -21.80000 1.000 21.80000 105 PRO B CA 1
ATOM 2165 C C . PRO B 1 116 ? -3.41300 1.69300 -20.65000 1.000 23.55000 105 PRO B C 1
ATOM 2166 O O . PRO B 1 116 ? -4.12500 1.46600 -19.66300 1.000 21.95000 105 PRO B O 1
ATOM 2170 N N . PHE B 1 117 ? -2.62300 2.77100 -20.74700 1.000 29.00000 106 PHE B N 1
ATOM 2171 C CA . PHE B 1 117 ? -2.51800 3.72400 -19.64400 1.000 25.18000 106 PHE B CA 1
ATOM 2172 C C . PHE B 1 117 ? -3.84300 4.39400 -19.33700 1.000 25.33000 106 PHE B C 1
ATOM 2173 O O . PHE B 1 117 ? -4.03300 4.86300 -18.20900 1.000 25.81000 106 PHE B O 1
ATOM 2181 N N . VAL B 1 118 ? -4.75800 4.44600 -20.31100 1.000 21.53000 107 VAL B N 1
ATOM 2182 C CA . VAL B 1 118 ? -6.05000 5.09000 -20.09300 1.000 17.80000 107 VAL B CA 1
ATOM 2183 C C . VAL B 1 118 ? -6.82900 4.42400 -18.96400 1.000 20.98000 107 VAL B C 1
ATOM 2184 O O . VAL B 1 118 ? -7.74300 5.03500 -18.40100 1.000 20.52000 107 VAL B O 1
ATOM 2188 N N . LEU B 1 119 ? -6.48000 3.18300 -18.60300 1.000 20.91000 108 LEU B N 1
ATOM 2189 C CA . LEU B 1 119 ? -7.14800 2.53800 -17.47200 1.000 20.57000 108 LEU B CA 1
ATOM 2190 C C . LEU B 1 119 ? -6.94200 3.30400 -16.17100 1.000 21.93000 108 LEU B C 1
ATOM 2191 O O . LEU B 1 119 ? -7.80900 3.27400 -15.28600 1.000 20.46000 108 LEU B O 1
ATOM 2196 N N . LEU B 1 120 ? -5.80200 3.96800 -16.01200 1.000 20.63000 109 LEU B N 1
ATOM 2197 C CA . LEU B 1 120 ? -5.57500 4.68200 -14.76600 1.000 22.32000 109 LEU B CA 1
ATOM 2198 C C . LEU B 1 120 ? -6.47100 5.90300 -14.61700 1.000 19.56000 109 LEU B C 1
ATOM 2199 O O . LEU B 1 120 ? -6.50500 6.48800 -13.53000 1.000 21.11000 109 LEU B O 1
ATOM 2204 N N . THR B 1 121 ? -7.19000 6.29300 -15.66900 1.000 18.41000 110 THR B N 1
ATOM 2205 C CA . THR B 1 121 ? -8.07600 7.44600 -15.61500 1.000 20.81000 110 THR B CA 1
ATOM 2206 C C . THR B 1 121 ? -9.52300 7.06700 -15.31600 1.000 22.06000 110 THR B C 1
ATOM 2207 O O . THR B 1 121 ? -10.37900 7.95800 -15.27300 1.000 18.44000 110 THR B O 1
ATOM 2211 N N . ARG B 1 122 ? -9.81400 5.77600 -15.14500 1.000 19.00000 111 ARG B N 1
ATOM 2212 C CA . ARG B 1 122 ? -11.14600 5.31700 -14.75900 1.000 23.36000 111 ARG B CA 1
ATOM 2213 C C . ARG B 1 122 ? -11.42300 5.61500 -13.28500 1.000 22.54000 111 ARG B C 1
ATOM 2214 O O . ARG B 1 122 ? -10.51000 5.73800 -12.46600 1.000 27.13000 111 ARG B O 1
ATOM 2222 N N . ASN B 1 123 ? -12.71200 5.70600 -12.93800 1.000 27.75000 112 ASN B N 1
ATOM 2223 C CA . ASN B 1 123 ? -13.04400 5.99100 -11.54700 1.000 25.75000 112 ASN B CA 1
ATOM 2224 C C . ASN B 1 123 ? -14.35700 5.37300 -11.07400 1.000 31.61000 112 ASN B C 1
ATOM 2225 O O . ASN B 1 123 ? -14.77600 5.67300 -9.95000 1.000 29.22000 112 ASN B O 1
ATOM 2230 N N . LYS B 1 124 ? -15.02100 4.53200 -11.86200 1.000 30.57000 113 LYS B N 1
ATOM 2231 C CA . LYS B 1 124 ? -16.28900 3.95400 -11.44600 1.000 38.12000 113 LYS B CA 1
ATOM 2232 C C . LYS B 1 124 ? -16.34400 2.50100 -11.88400 1.000 30.46000 113 LYS B C 1
ATOM 2233 O O . LYS B 1 124 ? -15.66400 2.08500 -12.82600 1.000 26.03000 113 LYS B O 1
ATOM 2239 N N . ALA B 1 125 ? -17.16700 1.73200 -11.16600 1.000 28.30000 114 ALA B N 1
ATOM 2240 C CA . ALA B 1 125 ? -17.16800 0.27900 -11.31400 1.000 29.88000 114 ALA B CA 1
ATOM 2241 C C . ALA B 1 125 ? -17.61600 -0.15100 -12.70300 1.000 31.68000 114 ALA B C 1
ATOM 2242 O O . ALA B 1 125 ? -17.13800 -1.17100 -13.22000 1.000 29.47000 114 ALA B O 1
ATOM 2244 N N . SER B 1 126 ? -18.51900 0.61200 -13.33200 1.000 28.28000 115 SER B N 1
ATOM 2245 C CA . SER B 1 126 ? -18.96400 0.25200 -14.67600 1.000 25.19000 115 SER B CA 1
ATOM 2246 C C . SER B 1 126 ? -17.84400 0.34700 -15.71100 1.000 28.22000 115 SER B C 1
ATOM 2247 O O . SER B 1 126 ? -17.99000 -0.20800 -16.80200 1.000 29.86000 115 SER B O 1
ATOM 2250 N N . ASP B 1 127 ? -16.73000 1.03000 -15.39400 1.000 28.95000 116 ASP B N 1
ATOM 2251 C CA . ASP B 1 127 ? -15.57800 1.08800 -16.29700 1.000 26.20000 116 ASP B CA 1
ATOM 2252 C C . ASP B 1 127 ? -14.84800 -0.24000 -16.41600 1.000 32.83000 116 ASP B C 1
ATOM 2253 O O . ASP B 1 127 ? -13.97500 -0.37100 -17.28400 1.000 27.53000 116 ASP B O 1
ATOM 2258 N N . TRP B 1 128 ? -15.15300 -1.21300 -15.55700 1.000 26.27000 117 TRP B N 1
ATOM 2259 C CA . TRP B 1 128 ? -14.41200 -2.46400 -15.51900 1.000 28.78000 117 TRP B CA 1
ATOM 2260 C C . TRP B 1 128 ? -15.23900 -3.64000 -16.04100 1.000 28.53000 117 TRP B C 1
ATOM 2261 O O . TRP B 1 128 ? -14.95400 -4.79800 -15.70400 1.000 30.47000 117 TRP B O 1
ATOM 2272 N N . ASP B 1 129 ? -16.23700 -3.36400 -16.89300 1.000 27.94000 118 ASP B N 1
ATOM 2273 C CA . ASP B 1 129 ? -17.14000 -4.41100 -17.38000 1.000 30.07000 118 ASP B CA 1
ATOM 2274 C C . ASP B 1 129 ? -16.40300 -5.50800 -18.13800 1.000 31.63000 118 ASP B C 1
ATOM 2275 O O . ASP B 1 129 ? -16.83400 -6.66500 -18.12900 1.000 35.51000 118 ASP B O 1
ATOM 2280 N N . ALA B 1 130 ? -15.31600 -5.16700 -18.81900 1.000 26.52000 119 ALA B N 1
ATOM 2281 C CA . ALA B 1 130 ? -14.58200 -6.12900 -19.63200 1.000 28.24000 119 ALA B CA 1
ATOM 2282 C C . ALA B 1 130 ? -13.73400 -7.09700 -18.81300 1.000 28.57000 119 ALA B C 1
ATOM 2283 O O . ALA B 1 130 ? -13.14700 -8.02000 -19.38900 1.000 28.20000 119 ALA B O 1
ATOM 2285 N N . TYR B 1 131 ? -13.65400 -6.92900 -17.49800 1.000 23.57000 120 TYR B N 1
ATOM 2286 C CA . TYR B 1 131 ? -12.68200 -7.65900 -16.70100 1.000 21.16000 120 TYR B CA 1
ATOM 2287 C C . TYR B 1 131 ? -13.33100 -8.35700 -15.51700 1.000 20.09000 120 TYR B C 1
ATOM 2288 O O . TYR B 1 131 ? -14.35600 -7.91300 -14.98900 1.000 25.75000 120 TYR B O 1
ATOM 2297 N N . HIS B 1 132 ? -12.69100 -9.43500 -15.08400 1.000 15.16000 121 HIS B N 1
ATOM 2298 C CA . HIS B 1 132 ? -12.86600 -9.94000 -13.73800 1.000 21.27000 121 HIS B CA 1
ATOM 2299 C C . HIS B 1 132 ? -11.78400 -9.32700 -12.86000 1.000 23.93000 121 HIS B C 1
ATOM 2300 O O . HIS B 1 132 ? -10.61900 -9.25700 -13.26400 1.000 22.16000 121 HIS B O 1
ATOM 2307 N N . VAL B 1 133 ? -12.17000 -8.85800 -11.67400 1.000 18.69000 122 VAL B N 1
ATOM 2308 C CA . VAL B 1 133 ? -11.25000 -8.16700 -10.76800 1.000 17.39000 122 VAL B CA 1
ATOM 2309 C C . VAL B 1 133 ? -11.01000 -9.02000 -9.52900 1.000 20.75000 122 VAL B C 1
ATOM 2310 O O . VAL B 1 133 ? -11.92900 -9.65900 -9.01600 1.000 23.61000 122 VAL B O 1
ATOM 2314 N N . GLU B 1 134 ? -9.77000 -9.02200 -9.04900 1.000 24.01000 123 GLU B N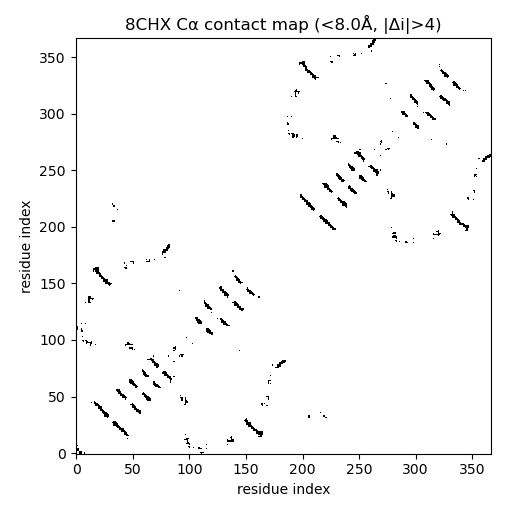 1
ATOM 2315 C CA . GLU B 1 134 ? -9.39000 -9.71500 -7.82800 1.000 21.26000 123 GLU B CA 1
ATOM 2316 C C . GLU B 1 134 ? -8.49900 -8.78500 -7.01900 1.000 24.13000 123 GLU B C 1
ATOM 2317 O O . GLU B 1 134 ? -7.72400 -8.01400 -7.59000 1.000 27.16000 123 GLU B O 1
ATOM 2323 N N . GLU B 1 135 ? -8.63600 -8.81900 -5.69700 1.000 27.86000 124 GLU B N 1
ATOM 2324 C CA . GLU B 1 135 ? -7.84700 -7.94800 -4.83800 1.000 25.56000 124 GLU B CA 1
ATOM 2325 C C . GLU B 1 135 ? -7.00500 -8.78000 -3.88200 1.000 24.78000 124 GLU B C 1
ATOM 2326 O O . GLU B 1 135 ? -7.48100 -9.77000 -3.33000 1.000 24.91000 124 GLU B O 1
ATOM 2332 N N . LYS B 1 136 ? -5.74600 -8.37700 -3.71200 1.000 21.66000 125 LYS B N 1
ATOM 2333 C CA . LYS B 1 136 ? -4.88600 -8.88500 -2.64500 1.000 23.29000 125 LYS B CA 1
ATOM 2334 C C . LYS B 1 136 ? -4.16400 -7.67500 -2.06000 1.000 24.98000 125 LYS B C 1
ATOM 2335 O O . LYS B 1 136 ? -3.17800 -7.20100 -2.62900 1.000 24.57000 125 LYS B O 1
ATOM 2341 N N . GLY B 1 137 ? -4.66600 -7.17200 -0.94000 1.000 20.09000 126 GLY B N 1
ATOM 2342 C CA . GLY B 1 137 ? -4.05800 -5.98900 -0.35600 1.000 24.90000 126 GLY B CA 1
ATOM 2343 C C . GLY B 1 137 ? -4.30600 -4.79900 -1.26400 1.000 20.69000 126 GLY B C 1
ATOM 2344 O O . GLY B 1 137 ? -5.42600 -4.55800 -1.72400 1.000 25.22000 126 GLY B O 1
ATOM 2345 N N . ASP B 1 138 ? -3.24900 -4.06600 -1.56800 1.000 25.06000 127 ASP B N 1
ATOM 2346 C CA . ASP B 1 138 ? -3.37800 -2.93600 -2.47400 1.000 23.18000 127 ASP B CA 1
ATOM 2347 C C . ASP B 1 138 ? -3.26700 -3.3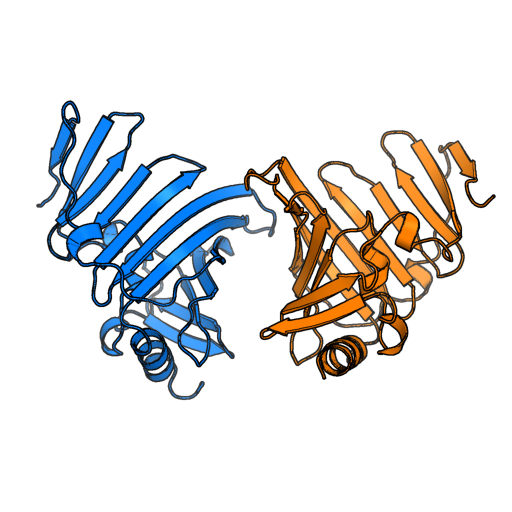2800 -3.94500 1.000 19.60000 127 ASP B C 1
ATOM 2348 O O . ASP B 1 138 ? -3.31000 -2.44200 -4.79700 1.000 20.41000 127 ASP B O 1
ATOM 2353 N N . VAL B 1 139 ? -3.15500 -4.61700 -4.26800 1.000 19.49000 128 VAL B N 1
ATOM 2354 C CA . VAL B 1 139 ? -2.88600 -5.07500 -5.63400 1.000 20.00000 128 VAL B CA 1
ATOM 2355 C C . VAL B 1 139 ? -4.17800 -5.60400 -6.24300 1.000 21.98000 128 VAL B C 1
ATOM 2356 O O . VAL B 1 139 ? -4.75900 -6.57300 -5.73700 1.000 22.51000 128 VAL B O 1
ATOM 2360 N N . PHE B 1 140 ? -4.61000 -4.98100 -7.33900 1.000 14.20000 129 PHE B N 1
ATOM 2361 C CA . PHE B 1 140 ? -5.83000 -5.35100 -8.04500 1.000 18.43000 129 PHE B CA 1
ATOM 2362 C C . PHE B 1 140 ? -5.47600 -5.90800 -9.41700 1.000 20.40000 129 PHE B C 1
ATOM 2363 O O . PHE B 1 140 ? -4.80800 -5.23300 -10.20700 1.000 20.72000 129 PHE B O 1
ATOM 2371 N N . THR B 1 141 ? -5.92100 -7.13000 -9.69400 1.000 22.32000 130 THR B N 1
ATOM 2372 C CA . THR B 1 141 ? -5.67000 -7.80400 -10.96300 1.000 18.18000 130 THR B CA 1
ATOM 2373 C C . THR B 1 141 ? -6.95200 -7.81700 -11.78800 1.000 19.29000 130 THR B C 1
ATOM 2374 O O . THR B 1 141 ? -8.00100 -8.25000 -11.30400 1.000 24.17000 130 THR B O 1
ATOM 2378 N N . LEU B 1 142 ? -6.87000 -7.33200 -13.02500 1.000 19.76000 131 LEU B N 1
ATOM 2379 C CA . LEU B 1 142 ? -8.01800 -7.27700 -13.92200 1.000 16.68000 131 LEU B CA 1
ATOM 2380 C C . LEU B 1 142 ? -7.78700 -8.25400 -15.07300 1.000 21.87000 131 LEU B C 1
ATOM 2381 O O . LEU B 1 142 ? -6.86300 -8.07600 -15.87400 1.000 24.00000 131 LEU B O 1
ATOM 2386 N N . THR B 1 143 ? -8.63600 -9.27200 -15.16200 1.000 19.02000 132 THR B N 1
ATOM 2387 C CA . THR B 1 143 ? -8.51100 -10.33200 -16.15600 1.000 22.81000 132 THR B CA 1
ATOM 2388 C C . THR B 1 143 ? -9.66100 -10.24000 -17.14400 1.000 25.64000 132 THR B C 1
ATOM 2389 O O . THR B 1 143 ? -10.81900 -10.09900 -16.71900 1.000 20.63000 132 THR B O 1
ATOM 2393 N N . PRO B 1 144 ? -9.39400 -10.29900 -18.45100 1.000 21.94000 133 PRO B N 1
ATOM 2394 C CA . PRO B 1 144 ? -10.48100 -10.18400 -19.43300 1.000 21.85000 133 PRO B CA 1
ATOM 2395 C C . PRO B 1 144 ? -11.49800 -11.30500 -19.28300 1.000 33.46000 133 PRO B C 1
ATOM 2396 O O . PRO B 1 144 ? -11.14500 -12.46800 -19.05900 1.000 31.01000 133 PRO B O 1
ATOM 2400 N N . THR B 1 145 ? -12.77300 -10.94300 -19.44400 1.000 37.69000 134 THR B N 1
ATOM 2401 C CA . THR B 1 145 ? -13.86100 -11.87100 -19.14600 1.000 39.86000 134 THR B CA 1
ATOM 2402 C C . THR B 1 145 ? -13.91700 -13.00400 -20.16200 1.000 48.50000 134 THR B C 1
ATOM 2403 O O . THR B 1 145 ? -14.01500 -14.18100 -19.79000 1.000 51.30000 134 THR B O 1
ATOM 2407 N N . ALA B 1 146 ? -13.85900 -12.67100 -21.44800 1.000 51.96000 135 ALA B N 1
ATOM 2408 C CA . ALA B 1 146 ? -13.85600 -13.69400 -22.47800 1.000 59.50000 135 ALA B CA 1
ATOM 2409 C C . ALA B 1 146 ? -12.52300 -14.43400 -22.49100 1.000 65.77000 135 ALA B C 1
ATOM 2410 O O . ALA B 1 146 ? -11.49900 -13.94200 -22.00500 1.000 63.89000 135 ALA B O 1
ATOM 2412 N N . LEU B 1 147 ? -12.54900 -15.64100 -23.05200 1.000 70.30000 136 LEU B N 1
ATOM 2413 C CA . LEU B 1 147 ? -11.34600 -16.45000 -23.19200 1.000 70.30000 136 LEU B CA 1
ATOM 2414 C C . LEU B 1 147 ? -10.74000 -16.36000 -24.58500 1.000 72.88000 136 LEU B C 1
ATOM 2415 O O . LEU B 1 147 ? -9.54200 -16.62400 -24.74200 1.000 69.60000 136 LEU B O 1
ATOM 2420 N N . ASP B 1 148 ? -11.53900 -15.97300 -25.58500 1.000 75.64000 137 ASP B N 1
ATOM 2421 C CA . ASP B 1 148 ? -11.04800 -15.66800 -26.92500 1.000 72.19000 137 ASP B CA 1
ATOM 2422 C C . ASP B 1 148 ? -10.02500 -14.54200 -26.94000 1.000 72.95000 137 ASP B C 1
ATOM 2423 O O . ASP B 1 148 ? -9.46300 -14.25400 -28.00200 1.000 71.05000 137 ASP B O 1
ATOM 2428 N N . SER B 1 149 ? -9.78200 -13.90400 -25.79900 1.000 73.86000 138 SER B N 1
ATOM 2429 C CA . SER B 1 149 ? -8.96100 -12.70400 -25.74400 1.000 69.88000 138 SER B CA 1
ATOM 2430 C C . SER B 1 149 ? -7.52900 -12.97600 -26.18700 1.000 68.88000 138 SER B C 1
ATOM 2431 O O . SER B 1 149 ? -6.91600 -13.98100 -25.80800 1.000 67.85000 138 SER B O 1
ATOM 2434 N N . ASN B 1 150 ? -7.00800 -12.07500 -27.01600 1.000 66.23000 139 ASN B N 1
ATOM 2435 C CA . ASN B 1 150 ? -5.57100 -11.93800 -27.19300 1.000 62.68000 139 ASN B CA 1
ATOM 2436 C C . ASN B 1 150 ? -4.97400 -10.96600 -26.18300 1.000 67.27000 139 ASN B C 1
ATOM 2437 O O . ASN B 1 150 ? -3.77300 -11.04300 -25.89200 1.000 61.62000 139 ASN B O 1
ATOM 2442 N N . GLN B 1 151 ? -5.79900 -10.07500 -25.63500 1.000 64.86000 140 GLN B N 1
ATOM 2443 C CA . GLN B 1 151 ? -5.37200 -9.13700 -24.61000 1.000 53.17000 140 GLN B CA 1
ATOM 2444 C C . GLN B 1 151 ? -4.84100 -9.87900 -23.38500 1.000 49.19000 140 GLN B C 1
ATOM 2445 O O . GLN B 1 151 ? -5.19800 -11.02600 -23.10900 1.000 56.32000 140 GLN B O 1
ATOM 2451 N N . GLY B 1 152 ? -3.96400 -9.20300 -22.64500 1.000 53.52000 141 GLY B N 1
ATOM 2452 C CA . GLY B 1 152 ? -3.43500 -9.72800 -21.40800 1.000 50.51000 141 GLY B CA 1
ATOM 2453 C C . GLY B 1 152 ? -4.09300 -9.09000 -20.19100 1.000 41.53000 141 GLY B C 1
ATOM 2454 O O . GLY B 1 152 ? -5.00300 -8.26600 -20.28600 1.000 35.22000 141 GLY B O 1
ATOM 2455 N N . ARG B 1 153 ? -3.60100 -9.49000 -19.02600 1.000 31.00000 142 ARG B N 1
ATOM 2456 C CA . ARG B 1 153 ? -4.13300 -8.98700 -17.77000 1.000 29.34000 142 ARG B CA 1
ATOM 2457 C C . ARG B 1 153 ? -3.42800 -7.69600 -17.37000 1.000 25.95000 142 ARG B C 1
ATOM 2458 O O . ARG B 1 153 ? -2.35400 -7.35800 -17.87500 1.000 22.70000 142 ARG B O 1
ATOM 2466 N N . PHE B 1 154 ? -4.05200 -6.97600 -16.44000 1.000 17.78000 143 PHE B N 1
ATOM 2467 C CA . PHE B 1 154 ? -3.51300 -5.73100 -15.91300 1.000 20.86000 143 PHE B CA 1
ATOM 2468 C C . PHE B 1 154 ? -3.51100 -5.79500 -14.39700 1.000 27.76000 143 PHE B C 1
ATOM 2469 O O . PHE B 1 154 ? -4.30300 -6.51100 -13.78100 1.000 20.82000 143 PHE B O 1
ATOM 2477 N N . GLN B 1 155 ? -2.63600 -5.00300 -13.79700 1.000 19.34000 144 GLN B N 1
ATOM 2478 C CA . GLN B 1 155 ? -2.61400 -4.90300 -12.35000 1.000 16.37000 144 GLN B CA 1
ATOM 2479 C C . GLN B 1 155 ? -2.44700 -3.44400 -11.97200 1.000 18.18000 144 GLN B C 1
ATOM 2480 O O . GLN B 1 155 ? -1.63900 -2.73400 -12.58400 1.000 18.26000 144 GLN B O 1
ATOM 2486 N N . ILE B 1 156 ? -3.24900 -2.98500 -11.00900 1.000 17.03000 145 ILE B N 1
ATOM 2487 C CA . ILE B 1 156 ? -3.17800 -1.62400 -10.47900 1.000 15.06000 145 ILE B CA 1
ATOM 2488 C C . ILE B 1 156 ? -2.94300 -1.72200 -8.98000 1.000 17.81000 145 ILE B C 1
ATOM 2489 O O . ILE B 1 156 ? -3.72800 -2.36000 -8.27200 1.000 21.08000 145 ILE B O 1
ATOM 2494 N N . THR B 1 157 ? -1.88600 -1.07800 -8.49600 1.000 13.04000 146 THR B N 1
ATOM 2495 C CA . THR B 1 157 ? -1.58100 -1.03300 -7.07400 1.000 12.58000 146 THR B CA 1
ATOM 2496 C C . THR B 1 157 ? -1.90200 0.36300 -6.55900 1.000 17.98000 146 THR B C 1
ATOM 2497 O O . THR B 1 157 ? -1.30800 1.34500 -7.01100 1.000 15.83000 146 THR B O 1
ATOM 2501 N N . ILE B 1 158 ? -2.88300 0.44800 -5.65400 1.000 18.75000 147 ILE B N 1
ATOM 2502 C CA . ILE B 1 158 ? -3.40000 1.72800 -5.18400 1.000 16.61000 147 ILE B CA 1
ATOM 2503 C C . ILE B 1 158 ? -3.74700 1.61000 -3.70500 1.000 15.69000 147 ILE B C 1
ATOM 2504 O O . ILE B 1 158 ? -4.38800 0.63900 -3.28400 1.000 18.70000 147 ILE B O 1
ATOM 2509 N N . SER B 1 159 ? -3.30400 2.59600 -2.92000 1.000 13.64000 148 SER B N 1
ATOM 2510 C CA . SER B 1 159 ? -3.40600 2.55700 -1.46700 1.000 18.44000 148 SER B CA 1
ATOM 2511 C C . SER B 1 159 ? -4.84200 2.80300 -1.00800 1.000 19.36000 148 SER B C 1
ATOM 2512 O O . SER B 1 159 ? -5.70200 3.24900 -1.76900 1.000 18.29000 148 SER B O 1
ATOM 2515 N N . GLU B 1 160 ? -5.10100 2.51200 0.27100 1.000 20.17000 149 GLU B N 1
ATOM 2516 C CA . GLU B 1 160 ? -6.42900 2.79600 0.80500 1.000 17.83000 149 GLU B CA 1
ATOM 2517 C C . GLU B 1 160 ? -6.73900 4.28700 0.75200 1.000 24.27000 149 GLU B C 1
ATOM 2518 O O . GLU B 1 160 ? -7.91100 4.66800 0.67000 1.000 25.79000 149 GLU B O 1
ATOM 2524 N N . LYS B 1 161 ? -5.71300 5.14900 0.74800 1.000 21.10000 150 LYS B N 1
ATOM 2525 C CA . LYS B 1 161 ? -5.96200 6.58300 0.61000 1.000 20.07000 150 LYS B CA 1
ATOM 2526 C C . LYS B 1 161 ? -6.16000 7.02600 -0.83500 1.000 27.57000 150 LYS B C 1
ATOM 2527 O O . LYS B 1 161 ? -6.39700 8.22000 -1.06700 1.000 19.34000 150 LYS B O 1
ATOM 2533 N N . GLY B 1 162 ? -6.07700 6.10700 -1.79700 1.000 22.83000 151 GLY B N 1
ATOM 2534 C CA . GLY B 1 162 ? -6.27900 6.42100 -3.19800 1.000 21.78000 151 GLY B CA 1
ATOM 2535 C C . GLY B 1 162 ? -5.03700 6.75000 -3.99500 1.000 23.01000 151 GLY B C 1
ATOM 2536 O O . GLY B 1 162 ? -5.16600 7.22100 -5.13600 1.000 24.90000 151 GLY B O 1
ATOM 2537 N N . VAL B 1 163 ? -3.84200 6.52600 -3.44300 1.000 16.98000 152 VAL B N 1
ATOM 2538 C CA . VAL B 1 163 ? -2.59300 6.88100 -4.11300 1.000 18.26000 152 VAL B CA 1
ATOM 2539 C C . VAL B 1 163 ? -2.20700 5.71000 -5.00600 1.000 18.40000 152 VAL B C 1
ATOM 2540 O O . VAL B 1 163 ? -2.11200 4.56800 -4.53700 1.000 16.23000 152 VAL B O 1
ATOM 2544 N N . VAL B 1 164 ? -2.01600 5.98000 -6.29400 1.000 17.48000 153 VAL B N 1
ATOM 2545 C CA . VAL B 1 164 ? -1.64500 4.91400 -7.22900 1.000 22.49000 153 VAL B CA 1
ATOM 2546 C C . VAL B 1 164 ? -0.15000 4.64700 -7.11200 1.000 17.26000 153 VAL B C 1
ATOM 2547 O O . VAL B 1 164 ? 0.67600 5.54000 -7.32600 1.000 22.20000 153 VAL B O 1
ATOM 2551 N N . GLN B 1 165 ? 0.20800 3.40700 -6.79000 1.000 18.44000 154 GLN B N 1
ATOM 2552 C CA . GLN B 1 165 ? 1.61200 3.06500 -6.59900 1.000 14.80000 154 GLN B CA 1
ATOM 2553 C C . GLN B 1 165 ? 2.24900 2.40000 -7.81100 1.000 13.42000 154 GLN B C 1
ATOM 2554 O O . GLN B 1 165 ? 3.46900 2.53200 -8.00900 1.000 16.60000 154 GLN B O 1
ATOM 2560 N N . GLY B 1 166 ? 1.46400 1.70800 -8.62900 1.000 17.10000 155 GLY B N 1
ATOM 2561 C CA . GLY B 1 166 ? 2.02900 0.98500 -9.75500 1.000 16.51000 155 GLY B CA 1
ATOM 2562 C C . GLY B 1 166 ? 0.95800 0.52700 -10.71700 1.000 17.76000 155 GLY B C 1
ATOM 2563 O O . GLY B 1 166 ? -0.23900 0.50800 -10.39500 1.000 15.34000 155 GLY B O 1
ATOM 2564 N N . PHE B 1 167 ? 1.41600 0.12700 -11.90000 1.000 14.50000 156 PHE B N 1
ATOM 2565 C CA . PHE B 1 167 ? 0.57400 -0.38300 -12.97100 1.000 16.30000 156 PHE B CA 1
ATOM 2566 C C . PHE B 1 167 ? 1.39000 -1.40600 -13.74900 1.000 15.94000 156 PHE B C 1
ATOM 2567 O O . PHE B 1 167 ? 2.55600 -1.14600 -14.07400 1.000 16.02000 156 PHE B O 1
ATOM 2575 N N . LYS B 1 168 ? 0.79900 -2.56200 -14.04300 1.000 16.65000 157 LYS B N 1
ATOM 2576 C CA . LYS B 1 168 ? 1.52100 -3.60200 -14.77300 1.000 19.45000 157 LYS B CA 1
ATOM 2577 C C . LYS B 1 168 ? 0.67100 -4.12800 -15.91900 1.000 19.39000 157 LYS B C 1
ATOM 2578 O O . LYS B 1 168 ? -0.54700 -4.27200 -15.78100 1.000 21.88000 157 LYS B O 1
ATOM 2584 N N . VAL B 1 169 ? 1.32400 -4.39100 -17.05200 1.000 18.63000 158 VAL B N 1
ATOM 2585 C CA . VAL B 1 169 ? 0.69100 -4.98000 -18.22900 1.000 22.45000 158 VAL B CA 1
ATOM 2586 C C . VAL B 1 169 ? 1.34300 -6.33000 -18.44400 1.000 16.42000 158 VAL B C 1
ATOM 2587 O O . VAL B 1 169 ? 2.55300 -6.40200 -18.69300 1.000 23.77000 158 VAL B O 1
ATOM 2591 N N . ILE B 1 170 ? 0.55400 -7.39300 -18.34400 1.000 22.11000 159 ILE B N 1
ATOM 2592 C CA . ILE B 1 170 ? 1.04900 -8.76200 -18.46900 1.000 22.22000 159 ILE B CA 1
ATOM 2593 C C . ILE B 1 170 ? 0.44800 -9.34700 -19.73700 1.000 24.13000 159 ILE B C 1
ATOM 2594 O O . ILE B 1 170 ? -0.77900 -9.40600 -19.88100 1.000 24.01000 159 ILE B O 1
ATOM 2599 N N . GLU B 1 171 ? 1.31700 -9.74400 -20.66300 1.000 22.70000 160 GLU B N 1
ATOM 2600 C CA . GLU B 1 171 ? 0.89800 -10.40900 -21.88500 1.000 30.33000 160 GLU B CA 1
ATOM 2601 C C . GLU B 1 171 ? 0.47800 -11.84100 -21.59400 1.000 21.60000 160 GLU B C 1
ATOM 2602 O O . GLU B 1 171 ? 0.83400 -12.42100 -20.56900 1.000 25.46000 160 GLU B O 1
ATOM 2608 N N . GLN B 1 172 ? -0.25400 -12.43000 -22.54300 1.000 30.17000 161 GLN B N 1
ATOM 2609 C CA . GLN B 1 172 ? -0.69700 -13.80800 -22.36100 1.000 38.68000 161 GLN B CA 1
ATOM 2610 C C . GLN B 1 172 ? 0.47700 -14.76500 -22.21300 1.000 32.77000 161 GLN B C 1
ATOM 2611 O O . GLN B 1 172 ? 0.36800 -15.76700 -21.50200 1.000 37.57000 161 GLN B O 1
ATOM 2617 N N . ASP B 1 173 ? 1.61200 -14.47200 -22.85100 1.000 32.49000 162 ASP B N 1
ATOM 2618 C CA . ASP B 1 173 ? 2.77000 -15.35300 -22.78700 1.000 33.10000 162 ASP B CA 1
ATOM 2619 C C . ASP B 1 173 ? 3.65800 -15.09100 -21.56900 1.000 40.14000 162 ASP B C 1
ATOM 2620 O O . ASP B 1 173 ? 4.74500 -15.67100 -21.47500 1.000 35.17000 162 ASP B O 1
ATOM 2625 N N . GLY B 1 174 ? 3.23200 -14.22500 -20.64700 1.000 33.87000 163 GLY B N 1
ATOM 2626 C CA . GLY B 1 174 ? 3.93700 -14.02300 -19.39700 1.000 35.09000 163 GLY B CA 1
ATOM 2627 C C . GLY B 1 174 ? 4.85000 -12.81400 -19.34600 1.000 30.02000 163 GLY B C 1
ATOM 2628 O O . GLY B 1 174 ? 5.34900 -12.48600 -18.26400 1.000 30.91000 163 GLY B O 1
ATOM 2629 N N . GLN B 1 175 ? 5.09100 -12.15100 -20.47300 1.000 33.52000 164 GLN B N 1
ATOM 2630 C CA . GLN B 1 175 ? 5.93300 -10.96100 -20.47400 1.000 36.01000 164 GLN B CA 1
ATOM 2631 C C . GLN B 1 175 ? 5.21200 -9.81900 -19.77400 1.000 25.16000 164 GLN B C 1
ATOM 2632 O O . GLN B 1 175 ? 4.04200 -9.55300 -20.05400 1.000 22.65000 164 GLN B O 1
ATOM 2638 N N . GLN B 1 176 ? 5.90300 -9.13600 -18.86500 1.000 22.96000 165 GLN B N 1
ATOM 2639 C CA . GLN B 1 176 ? 5.22800 -8.10200 -18.10000 1.000 25.38000 165 GLN B CA 1
ATOM 2640 C C . GLN B 1 176 ? 6.01800 -6.80600 -18.08700 1.000 18.29000 165 GLN B C 1
ATOM 2641 O O . GLN B 1 176 ? 7.23900 -6.80100 -17.90500 1.000 23.68000 165 GLN B O 1
ATOM 2647 N N A SER B 1 177 ? 5.30100 -5.70900 -18.29900 0.500 20.38000 166 SER B N 1
ATOM 2648 N N B SER B 1 177 ? 5.29100 -5.70900 -18.27300 0.500 20.38000 166 SER B N 1
ATOM 2649 C CA A SER B 1 177 ? 5.83800 -4.36200 -18.20800 0.500 18.10000 166 SER B CA 1
ATOM 2650 C CA B SER B 1 177 ? 5.81600 -4.35500 -18.22400 0.500 18.11000 166 SER B CA 1
ATOM 2651 C C A SER B 1 177 ? 5.30000 -3.75800 -16.92200 0.500 19.98000 166 SER B C 1
ATOM 2652 C C B SER B 1 177 ? 5.29100 -3.71700 -16.94400 0.500 19.98000 166 SER B C 1
ATOM 2653 O O A SER B 1 177 ? 4.08700 -3.75200 -16.69900 0.500 19.36000 166 SER B O 1
ATOM 2654 O O B SER B 1 177 ? 4.07500 -3.64600 -16.74300 0.500 19.33000 166 SER B O 1
ATOM 2659 N N . GLU B 1 178 ? 6.20000 -3.28100 -16.07500 1.000 18.68000 167 GLU B N 1
ATOM 2660 C CA . GLU B 1 178 ? 5.86000 -2.83900 -14.73700 1.000 17.99000 167 GLU B CA 1
ATOM 2661 C C . GLU B 1 178 ? 6.21600 -1.37200 -14.54700 1.000 16.81000 167 GLU B C 1
ATOM 2662 O O . GLU B 1 178 ? 7.33600 -0.95200 -14.86100 1.000 16.14000 167 GLU B O 1
ATOM 2668 N N . PHE B 1 179 ? 5.25400 -0.59600 -14.04400 1.000 14.12000 168 PHE B N 1
ATOM 2669 C CA . PHE B 1 179 ? 5.40100 0.83700 -13.83700 1.000 14.22000 168 PHE B CA 1
ATOM 2670 C C . PHE B 1 179 ? 5.20100 1.13600 -12.36300 1.000 13.14000 168 PHE B C 1
ATOM 2671 O O . PHE B 1 179 ? 4.23100 0.66500 -11.75900 1.000 18.77000 168 PHE B O 1
ATOM 2679 N N . THR B 1 180 ? 6.13000 1.90000 -11.79000 1.000 17.75000 169 THR B N 1
ATOM 2680 C CA . THR B 1 180 ? 6.08500 2.29100 -10.39400 1.000 13.44000 169 THR B CA 1
ATOM 2681 C C . THR B 1 180 ? 6.12800 3.80800 -10.33500 1.000 15.05000 169 THR B C 1
ATOM 2682 O O . THR B 1 180 ? 6.93400 4.43500 -11.03200 1.000 13.02000 169 THR B O 1
ATOM 2686 N N . PHE B 1 181 ? 5.26400 4.38700 -9.50800 1.000 9.64000 170 PHE B N 1
ATOM 2687 C CA . PHE B 1 181 ? 5.10700 5.82700 -9.42800 1.000 14.30000 170 PHE B CA 1
ATOM 2688 C C . PHE B 1 181 ? 5.70300 6.35300 -8.13100 1.000 14.44000 170 PHE B C 1
ATOM 2689 O O . PHE B 1 181 ? 5.57300 5.73600 -7.06500 1.000 16.51000 170 PHE B O 1
ATOM 2697 N N . SER B 1 182 ? 6.36000 7.50200 -8.23900 1.000 17.36000 171 SER B N 1
ATOM 2698 C CA . SER B 1 182 ? 6.98600 8.14600 -7.10600 1.000 17.92000 171 SER B CA 1
ATOM 2699 C C . SER B 1 182 ? 6.75400 9.63800 -7.24800 1.000 25.43000 171 SER B C 1
ATOM 2700 O O . SER B 1 182 ? 6.32300 10.12200 -8.30100 1.000 16.68000 171 SER B O 1
ATOM 2703 N N . LYS B 1 183 ? 7.04200 10.36400 -6.17100 1.000 25.68000 172 LYS B N 1
ATOM 2704 C CA . LYS B 1 183 ? 6.89200 11.81400 -6.15900 1.000 20.51000 172 LYS B CA 1
ATOM 2705 C C . LYS B 1 183 ? 5.46800 12.19600 -6.55300 1.000 21.19000 172 LYS B C 1
ATOM 2706 O O . LYS B 1 183 ? 5.23400 13.08300 -7.37000 1.000 22.04000 172 LYS B O 1
ATOM 2712 N N . VAL B 1 184 ? 4.50400 11.48600 -5.96900 1.000 23.29000 173 VAL B N 1
ATOM 2713 C CA . VAL B 1 184 ? 3.11400 11.65800 -6.36000 1.000 21.96000 173 VAL B CA 1
ATOM 2714 C C . VAL B 1 184 ? 2.61400 12.99300 -5.83000 1.000 24.19000 173 VAL B C 1
ATOM 2715 O O . VAL B 1 184 ? 2.78800 13.31700 -4.65000 1.000 22.32000 173 VAL B O 1
ATOM 2719 N N . LYS B 1 185 ? 2.00300 13.77400 -6.70500 1.000 17.57000 174 LYS B N 1
ATOM 2720 C CA . LYS B 1 185 ? 1.30400 14.99900 -6.33600 1.000 20.96000 174 LYS B CA 1
ATOM 2721 C C . LYS B 1 185 ? -0.17200 14.68400 -6.50700 1.000 20.78000 174 LYS B C 1
ATOM 2722 O O . LYS B 1 185 ? -0.65300 14.53400 -7.63200 1.000 20.78000 174 LYS B O 1
ATOM 2728 N N . GLN B 1 186 ? -0.88400 14.54600 -5.38600 1.000 25.19000 175 GLN B N 1
ATOM 2729 C CA . GLN B 1 186 ? -2.25200 14.02700 -5.38600 1.000 21.85000 175 GLN B CA 1
ATOM 2730 C C . GLN B 1 186 ? -3.27200 15.15400 -5.59600 1.000 22.61000 175 GLN B C 1
ATOM 2731 O O . GLN B 1 186 ? -4.14200 15.43900 -4.76200 1.000 21.06000 175 GLN B O 1
ATOM 2737 N N . GLN B 1 187 ? -3.16300 15.78100 -6.76300 1.000 16.76000 176 GLN B N 1
ATOM 2738 C CA . GLN B 1 187 ? -3.98000 16.92500 -7.15600 1.000 15.63000 176 GLN B CA 1
ATOM 2739 C C . GLN B 1 187 ? -4.30800 16.80500 -8.63800 1.000 18.52000 176 GLN B C 1
ATOM 2740 O O . GLN B 1 187 ? -3.46300 16.37100 -9.42100 1.000 16.71000 176 GLN B O 1
ATOM 2746 N N . LYS B 1 188 ? -5.52100 17.18400 -9.02000 1.000 15.84000 177 LYS B N 1
ATOM 2747 C CA . LYS B 1 188 ? -5.91900 17.09700 -10.42700 1.000 14.27000 177 LYS B CA 1
ATOM 2748 C C . LYS B 1 188 ? -5.09400 18.04900 -11.29000 1.000 15.02000 177 LYS B C 1
ATOM 2749 O O . LYS B 1 188 ? -5.06400 19.25900 -11.01000 1.000 16.34000 177 LYS B O 1
ATOM 2755 N N . PRO B 1 189 ? -4.40300 17.56500 -12.32500 1.000 13.74000 178 PRO B N 1
ATOM 2756 C CA . PRO B 1 189 ? -3.72700 18.49200 -13.24500 1.000 15.30000 178 PRO B CA 1
ATOM 2757 C C . PRO B 1 189 ? -4.73000 19.40300 -13.93500 1.000 15.99000 178 PRO B C 1
ATOM 2758 O O . PRO B 1 189 ? -5.88500 19.03200 -14.15800 1.000 14.64000 178 PRO B O 1
ATOM 2762 N N . ASN B 1 190 ? -4.26900 20.61200 -14.27200 1.000 18.77000 179 ASN B N 1
ATOM 2763 C CA . ASN B 1 190 ? -5.09300 21.56600 -15.00700 1.000 22.36000 179 ASN B CA 1
ATOM 2764 C C . ASN B 1 190 ? -5.50300 20.98900 -16.35700 1.000 17.16000 179 ASN B C 1
ATOM 2765 O O . ASN B 1 190 ? -4.72000 20.30800 -17.01800 1.000 20.35000 179 ASN B O 1
ATOM 2770 N N . ALA B 1 191 ? -6.72400 21.30600 -16.79400 1.000 19.93000 180 ALA B N 1
ATOM 2771 C CA . ALA B 1 191 ? -7.16900 20.89200 -18.12400 1.000 20.08000 180 ALA B CA 1
ATOM 2772 C C . ALA B 1 191 ? -6.18600 21.28400 -19.22700 1.000 25.25000 180 ALA B C 1
ATOM 2773 O O . ALA B 1 191 ? -6.08400 20.59200 -20.24800 1.000 17.08000 180 ALA B O 1
ATOM 2775 N N . SER B 1 192 ? -5.44200 22.37500 -19.03700 1.000 20.17000 181 SER B N 1
ATOM 2776 C CA . SER B 1 192 ? -4.52400 22.83500 -20.07500 1.000 26.32000 181 SER B CA 1
ATOM 2777 C C . SER B 1 192 ? -3.48300 21.78100 -20.44100 1.000 20.16000 181 SER B C 1
ATOM 2778 O O . SER B 1 192 ? -3.01500 21.75200 -21.58600 1.000 23.18000 181 SER B O 1
ATOM 2781 N N . VAL B 1 193 ? -3.10400 20.91500 -19.49400 1.000 18.72000 182 VAL B N 1
ATOM 2782 C CA . VAL B 1 193 ? -1.98000 20.01000 -19.72200 1.000 22.24000 182 VAL B CA 1
ATOM 2783 C C . VAL B 1 193 ? -2.28900 18.99400 -20.81800 1.000 20.61000 182 VAL B C 1
ATOM 2784 O O . VAL B 1 193 ? -1.37100 18.39500 -21.39500 1.000 23.71000 182 VAL B O 1
ATOM 2788 N N . PHE B 1 194 ? -3.56000 18.78100 -21.13100 1.000 17.52000 183 PHE B N 1
ATOM 2789 C CA . PHE B 1 194 ? -3.96600 17.76700 -22.09100 1.000 17.04000 183 PHE B CA 1
ATOM 2790 C C . PHE B 1 194 ? -4.34900 18.34700 -23.44600 1.000 22.70000 183 PHE B C 1
ATOM 2791 O O . PHE B 1 194 ? -4.71100 17.58800 -24.34700 1.000 22.31000 183 PHE B O 1
ATOM 2799 N N . ASN B 1 195 ? -4.24200 19.66200 -23.62200 1.000 21.09000 184 ASN B N 1
ATOM 2800 C CA . ASN B 1 195 ? -4.62700 20.32200 -24.87100 1.000 19.12000 184 ASN B CA 1
ATOM 2801 C C . ASN B 1 195 ? -3.40800 20.47500 -25.78500 1.000 20.93000 184 ASN B C 1
ATOM 2802 O O . ASN B 1 195 ? -2.87500 21.56000 -26.01700 1.000 26.24000 184 ASN B O 1
ATOM 2807 N N . TYR B 1 196 ? -2.98700 19.33200 -26.32500 1.000 18.18000 185 TYR B N 1
ATOM 2808 C CA . TYR B 1 196 ? -1.78900 19.25700 -27.15000 1.000 20.12000 185 TYR B CA 1
ATOM 2809 C C . TYR B 1 196 ? -1.93100 20.06900 -28.43800 1.000 14.36000 185 TYR B C 1
ATOM 2810 O O . TYR B 1 196 ? -2.95700 20.00400 -29.12900 1.000 20.83000 185 TYR B O 1
ATOM 2819 N N . LYS B 1 197 ? -0.88900 20.82600 -28.77000 1.000 19.10000 186 LYS B N 1
ATOM 2820 C CA . LYS B 1 197 ? -0.80600 21.54200 -30.04100 1.000 22.05000 186 LYS B CA 1
ATOM 2821 C C . LYS B 1 197 ? 0.26200 20.91100 -30.92500 1.000 20.25000 186 LYS B C 1
ATOM 2822 O O . LYS B 1 197 ? 1.39600 20.70900 -30.48100 1.000 21.95000 186 LYS B O 1
ATOM 2828 N N . VAL B 1 198 ? -0.08500 20.64800 -32.18300 1.000 21.23000 187 VAL B N 1
ATOM 2829 C CA . VAL B 1 198 ? 0.91700 20.07900 -33.10100 1.000 25.26000 187 VAL B CA 1
ATOM 2830 C C . VAL B 1 198 ? 2.02300 21.10400 -33.33300 1.000 26.08000 187 VAL B C 1
ATOM 2831 O O . VAL B 1 198 ? 1.72800 22.26600 -33.67800 1.000 21.67000 187 VAL B O 1
ATOM 2835 N N . PRO B 1 199 ? 3.28900 20.74800 -33.14800 1.000 20.26000 188 PRO B N 1
ATOM 2836 C CA . PRO B 1 199 ? 4.37400 21.72100 -33.27500 1.000 28.83000 188 PRO B CA 1
ATOM 2837 C C . PRO B 1 199 ? 4.86700 21.86700 -34.71000 1.000 25.34000 188 PRO B C 1
ATOM 2838 O O . PRO B 1 199 ? 4.58700 21.05000 -35.58700 1.000 22.38000 188 PRO B O 1
ATOM 2842 N N . LYS B 1 200 ? 5.62800 22.93600 -34.92800 1.000 26.65000 189 LYS B N 1
ATOM 2843 C CA . LYS B 1 200 ? 6.34900 23.08900 -36.18200 1.000 29.39000 189 LYS B CA 1
ATOM 2844 C C . LYS B 1 200 ? 7.33400 21.93800 -36.36200 1.000 24.33000 189 LYS B C 1
ATOM 2845 O O . LYS B 1 200 ? 7.74800 21.28800 -35.40000 1.000 25.84000 189 LYS B O 1
ATOM 2851 N N . GLY B 1 201 ? 7.70300 21.68300 -37.61700 1.000 24.36000 190 GLY B N 1
ATOM 2852 C CA . GLY B 1 201 ? 8.78100 20.75500 -37.90800 1.000 21.81000 190 GLY B CA 1
ATOM 2853 C C . GLY B 1 201 ? 8.46400 19.27800 -37.75000 1.000 23.07000 190 GLY B C 1
ATOM 2854 O O . GLY B 1 201 ? 9.38400 18.48200 -37.52500 1.000 23.49000 190 GLY B O 1
ATOM 2855 N N . VAL B 1 202 ? 7.19000 18.88400 -37.85800 1.000 25.61000 191 VAL B N 1
ATOM 2856 C CA . VAL B 1 202 ? 6.81100 17.47500 -37.79000 1.000 22.98000 191 VAL B CA 1
ATOM 2857 C C . VAL B 1 202 ? 5.89000 17.13900 -38.95300 1.000 22.44000 191 VAL B C 1
ATOM 2858 O O . VAL B 1 202 ? 5.14000 17.98800 -39.45000 1.000 21.20000 191 VAL B O 1
ATOM 2862 N N . GLU B 1 203 ? 5.96700 15.88400 -39.39700 1.000 19.27000 192 GLU B N 1
ATOM 2863 C CA . GLU B 1 203 ? 4.92100 15.30800 -40.22600 1.000 21.67000 192 GLU B CA 1
ATOM 2864 C C . GLU B 1 203 ? 3.74800 14.88800 -39.34500 1.000 25.25000 192 GLU B C 1
ATOM 2865 O O . GLU B 1 203 ? 3.92600 14.54300 -38.17500 1.000 20.03000 192 GLU B O 1
ATOM 2871 N N . VAL B 1 204 ? 2.54400 14.92400 -39.91300 1.000 22.85000 193 VAL B N 1
ATOM 2872 C CA . VAL B 1 204 ? 1.31900 14.55800 -39.20300 1.000 20.80000 193 VAL B CA 1
ATOM 2873 C C . VAL B 1 204 ? 0.66600 13.41300 -39.96700 1.000 25.38000 193 VAL B C 1
ATOM 2874 O O . VAL B 1 204 ? 0.39400 13.54000 -41.17000 1.000 19.94000 193 VAL B O 1
ATOM 2878 N N . ASP B 1 205 ? 0.44700 12.28400 -39.28000 1.000 21.15000 194 ASP B N 1
ATOM 2879 C CA . ASP B 1 205 ? -0.23600 11.11700 -39.83300 1.000 17.10000 194 ASP B CA 1
ATOM 2880 C C . ASP B 1 205 ? -1.59100 10.99700 -39.13800 1.000 22.67000 194 ASP B C 1
ATOM 2881 O O . ASP B 1 205 ? -1.64900 10.71900 -37.93900 1.000 19.48000 194 ASP B O 1
ATOM 2886 N N . ASP B 1 206 ? -2.67600 11.19500 -39.88700 1.000 20.12000 195 ASP B N 1
ATOM 2887 C CA . ASP B 1 206 ? -4.02600 11.09900 -39.33300 1.000 20.12000 195 ASP B CA 1
ATOM 2888 C C . ASP B 1 206 ? -4.50300 9.64700 -39.38400 1.000 24.40000 195 ASP B C 1
ATOM 2889 O O . ASP B 1 206 ? -4.76400 9.10700 -40.46300 1.000 23.65000 195 ASP B O 1
ATOM 2894 N N . GLN B 1 207 ? -4.65900 9.03100 -38.21200 1.000 19.27000 196 GLN B N 1
ATOM 2895 C CA . GLN B 1 207 ? -5.15800 7.66300 -38.09200 1.000 22.85000 196 GLN B CA 1
ATOM 2896 C C . GLN B 1 207 ? -6.54100 7.60700 -37.44400 1.000 26.55000 196 GLN B C 1
ATOM 2897 O O . GLN B 1 207 ? -6.92800 6.57300 -36.88300 1.000 22.59000 196 GLN B O 1
ATOM 2903 N N . ARG B 1 208 ? -7.29200 8.70400 -37.50900 1.000 24.26000 197 ARG B N 1
ATOM 2904 C CA . ARG B 1 208 ? -8.63400 8.73300 -36.94800 1.000 20.18000 197 ARG B CA 1
ATOM 2905 C C . ARG B 1 208 ? -9.64000 7.97000 -37.80100 1.000 30.79000 197 ARG B C 1
ATOM 2906 O O . ARG B 1 208 ? -10.68400 7.55400 -37.28300 1.000 35.41000 197 ARG B O 1
ATOM 2914 N N . ASN B 1 209 ? -9.36700 7.79200 -39.08700 1.000 25.30000 198 ASN B N 1
ATOM 2915 C CA . ASN B 1 209 ? -10.22400 6.97500 -39.93900 1.000 32.27000 198 ASN B CA 1
ATOM 2916 C C . ASN B 1 209 ? -9.54400 5.64700 -40.25900 1.000 38.82000 198 ASN B C 1
ATOM 2917 O O . ASN B 1 209 ? -10.16500 4.72900 -40.80000 1.000 46.75000 198 ASN B O 1
#

Radius of gyration: 23.47 Å; Cα contacts (8 Å, |Δi|>4): 882; chains: 2; bounding box: 58×53×62 Å

Secondary structure (DSSP, 8-state):
-TTSHHHHHHHHHTTSSEEEEEEEEEEE-TTS-EEEEEEEEEEEETTTEEEEEEEESS-EEEEE-SSEEEEEETTTTEEEEEEGGGHHHH-GGGGGG--SGGGGTTEEEEEETTEEEEEESSTT-SS-EEEEEE-TTS-EEEEEEE-TTS-EEEEEEEEEE-SPPPGGGG---PPTT-EEEE---/-HHHHHHHHHTTSSEEEEEEEEEEE-TTS-EEEEEEEEEEEETTTEEEEEEEESS-EEEEE-SSEEEEEETTTTEEEEEEGGGHHHH-SGGGGG--SGGGGTTEEEEEETTEEEEEESSSS----EEEEEE-TTS-EEEEEEE-TTS-EEEEEEEEEE-SPPPGGGG---PPTT-EEEE---

Organism: Vibrio cholerae serotype O1 (strain ATCC 39315 / El Tor Inaba N16961) (NCBI:txid243277)

InterPro domains:
  IPR004564 Outer membrane lipoprotein carrier protein LolA-like [PF03548] (29-186)
  IPR004564 Outer membrane lipoprotein carrier protein LolA-like [PTHR35869] (4-197)
  IPR004564 Outer membrane lipoprotein carrier protein LolA-like [cd16325] (20-178)
  IPR018323 Outer membrane lipoprotein carrier protein LolA, Proteobacteria [MF_00240] (5-196)
  IPR018323 Outer membrane lipoprotein carrier protein LolA, Proteobacteria [TIGR00547] (5-197)
  IPR029046 Lipoprotein localisation LolA/LolB/LppX [SSF89392] (20-197)

Sequence (367 aa):
GAMAPKDTLSERLAMSEGFSATFNQQVLSPEGKVILTGNGKVDIARPSLFRWETETPDENLLVSDGTTLWHFDPFVEQVTLYRAEEALEQTPFVLLTRNKASDWDAYHVEEKGDVFTLTPTALDSNQGRFQITISEKGVVQGFKVIEQDGQQSEFTFSKVKQQKPNASVFNYKVPKGVEVDDQRNAPKDTLSERLAMSEGFSATFNQQVLSPEGKVILTGNGKVDIARPSLFRWETETPDENLLVSDGTTLWHFDPFVEQVTLYRAEEALEQTPFVLLTRNKASDWDAYHVEEKGDVFTLTPTALDSNQGRFQITISEKGVVQGFKVIEQDGQQSSEFTFSKVKQQKPNASVFNYKVPKGVEVDDQRN